Protein AF-A0A937X620-F1 (afdb_monomer)

Radius of gyration: 26.98 Å; Cα contacts (8 Å, |Δi|>4): 417; chains: 1; bounding box: 66×94×65 Å

Nearest PDB structures (foldseek):
  6o8m-assembly1_A  TM=7.805E-01  e=3.125E-01  Rhodobacter capsulatus
  3pqj-assembly2_C  TM=7.666E-01  e=2.474E-01  Xylella fastidiosa
  2kko-assembly1_A  TM=6.164E-01  e=1.412E-01  Mycobacterium tuberculosis variant bovis
  8qkf-assembly1_A  TM=6.674E-01  e=3.595E-01  Mycolicibacterium smegmatis
  1r23-assembly1_A  TM=5.999E-01  e=1.702E-01  Synechococcus elongatus PCC 7942 = FACHB-805

Mean predicted aligned error: 12.06 Å

Sequence (410 aa):
MLSLSLDDRYPVMALAPARQRQKTLECVGGWLRREAERHPLVVVWEDVHWADPTTVELLAMLVNSPAPHTLTVLTYRPEFHPPWPDESGSARLQLGRLGRTLVQSMLDGILGGKPLPTEVVEQIAAKTDGVPLFVEEVTKLLIESGTVRERDDRYELVGPLGALAVPATLQDSLMARLDRLPAARDLAQLGATVGREFGYELIRAVTDVDDEQLRSALDQLVCAEMLCQSGLPPRSTYMFKHALIQDVAYQSLLKSKRRQFHDRIARVLEDRFPGTVETRPELLAHHFTGAGIPDRAGPYWRVAGERAVQRSAHLEAIGHLTRGLEQTALLPRHRRPGARGVRAADSARRAAGHDTRLRRLRGRACLHASAGTVRANRRLWRRWHVHGILRPVPPPPAARRIRAGTRSGR

Solvent-accessible surface area (backbone atoms only — not comparable to full-atom values): 23764 Å² total; per-residue (Å²): 137,80,85,70,89,74,56,90,90,57,71,83,75,94,56,60,38,62,55,45,45,50,51,48,50,51,47,55,53,49,50,55,36,56,51,18,74,77,42,75,36,78,48,77,44,74,55,50,66,73,51,53,71,68,58,52,50,48,49,40,55,42,56,76,55,64,45,67,59,52,49,78,46,78,39,62,56,91,88,52,77,72,95,54,70,78,81,60,82,60,84,86,82,84,85,75,64,40,51,67,69,55,44,49,56,49,48,30,62,76,50,76,65,31,48,66,49,68,71,57,53,50,49,46,41,64,60,32,63,23,36,64,70,34,46,54,48,50,54,50,50,35,47,76,66,52,42,35,38,83,51,96,76,30,36,43,73,60,70,69,76,88,75,57,83,71,50,83,41,59,61,49,37,56,46,55,58,41,67,74,34,68,87,29,36,66,56,48,29,49,44,29,68,74,36,66,58,48,44,44,60,56,54,62,66,60,48,92,65,56,73,65,59,49,50,52,26,51,50,51,36,37,76,69,58,52,30,43,77,44,77,56,81,72,73,15,35,39,30,42,66,42,72,64,58,32,49,44,36,39,66,70,47,54,73,68,56,47,18,52,51,20,41,46,46,27,51,42,37,61,77,75,32,50,71,54,40,72,76,39,27,47,59,45,15,48,22,20,50,57,33,68,39,34,85,65,11,18,60,28,14,38,53,33,12,52,52,22,49,62,50,55,37,29,69,58,12,33,58,28,28,49,52,14,52,55,26,42,68,73,42,58,80,91,72,35,69,56,74,64,58,53,49,50,48,52,47,52,31,50,51,28,51,51,52,53,53,54,48,55,59,52,54,58,64,61,66,74,76,70,89,74,90,86,84,88,83,96,82,84,92,77,89,80,86,88,82,86,79,98,67,92,75,80,82,79,83,84,79,79,83,79,77,86,77,88,80,80,89,132

pLDDT: mean 80.0, std 20.61, range [22.81, 98.31]

Secondary structure (DSSP, 8-state):
-------TTSPPP---HHHHHHHHHHHHHHHHHHHHHHS-EEEEE--GGGS-HHHHHHHHHHHSSPPTTEEEEE---TT---SS-TTSSPPP----PPPHHHHHHHHHHHTTTPPPPHHHHHHHHHHHTT-HHHHHHHHHHHHHTTSEEEETTEEEE-S-GGG----SSHHHHHHHHHHT-HHHHHHHHHHHHH-SEEEHHHHHHH-SS-HHHHHHHHHHHHHTTSEEEES-TTS-EEEESSHHHHHHHHHHS-HHHHHHHHHHHHHHHHHH-HHHHHH-HHHHHHHHHHHT-HHHHHHHHHHHHHHHHHTT-HHHHHHHHHHHHHHHHHS-TTTSPPHHHHHHHHHHHHHHHHHHHHHHHHHHHHHTT----------------------PPPPPPPPP----------

Organism: NCBI:txid2961651

Foldseek 3Di:
DPPDDDDPVDDDDPDQLVVVLVVVLVVVLVVVLVVCVVDQEEAEAEACVPDAPSVLVSVQVCLQPPHPNYHYHYDYDPVDDRPHDPPSPDDDDDDDADDLVRLQVLLCVLVVNAHEDPVVSVCQCVLAVRDSLSSNLLSVVCDVVVQWDDDDRHIDGDDDPVPDPSDSDSLSSLVVLLVVLVLQLVLLLLVLLLHQKDAQVLSCLLDPDDPVSSVVSVVVCVVSLQWDWDDDPNGIMIGGNDPVSSVSSNVPDDLQVQLVSLVSSLVSCVPPVVVCCVVCLVSSLVSCVSNLNLLRNLVSLQVQLVVCVSNLVLVSNLVSLVSSLVSLVPDDPVSRDPPVVNVVSVVSNVVSVVVVVVVVVVVVVVSVPDDDDDDDDPDDPDDDDDDDDDDDDDDDDDDDDDDPDDDDDD

Structure (mmCIF, N/CA/C/O backbone):
data_AF-A0A937X620-F1
#
_entry.id   AF-A0A937X620-F1
#
loop_
_atom_site.group_PDB
_atom_site.id
_atom_site.type_symbol
_atom_site.label_atom_id
_atom_site.label_alt_id
_atom_site.label_comp_id
_atom_site.label_asym_id
_atom_site.label_entity_id
_atom_site.label_seq_id
_atom_site.pdbx_PDB_ins_code
_atom_site.Cartn_x
_atom_site.Cartn_y
_atom_site.Cartn_z
_atom_site.occupancy
_atom_site.B_iso_or_equiv
_atom_site.auth_seq_id
_atom_site.auth_comp_id
_atom_site.auth_asym_id
_atom_site.auth_atom_id
_atom_site.pdbx_PDB_model_num
ATOM 1 N N . MET A 1 1 ? 8.717 8.840 -18.569 1.00 56.88 1 MET A N 1
ATOM 2 C CA . MET A 1 1 ? 8.938 9.460 -17.247 1.00 56.88 1 MET A CA 1
ATOM 3 C C . MET A 1 1 ? 7.680 10.108 -16.697 1.00 56.88 1 MET A C 1
ATOM 5 O O . MET A 1 1 ? 7.456 9.944 -15.518 1.00 56.88 1 MET A O 1
ATOM 9 N N . LEU A 1 2 ? 6.829 10.739 -17.517 1.00 54.00 2 LEU A N 1
ATOM 10 C CA . LEU A 1 2 ? 5.483 11.150 -17.076 1.00 54.00 2 LEU A CA 1
ATOM 11 C C . LEU A 1 2 ? 4.339 10.483 -17.867 1.00 54.00 2 LEU A C 1
ATOM 13 O O . LEU A 1 2 ? 3.182 10.694 -17.548 1.00 54.00 2 LEU A O 1
ATOM 17 N N . SER A 1 3 ? 4.667 9.669 -18.886 1.00 57.72 3 SER A N 1
ATOM 18 C CA . SER A 1 3 ? 3.709 8.947 -19.749 1.00 57.72 3 SER A CA 1
ATOM 19 C C . SER A 1 3 ? 2.555 9.822 -20.261 1.00 57.72 3 SER A C 1
ATOM 21 O O . SER A 1 3 ? 1.435 9.352 -20.413 1.00 57.72 3 SER A O 1
ATOM 23 N N . LEU A 1 4 ? 2.842 11.103 -20.510 1.00 60.47 4 LEU A N 1
ATOM 24 C CA . LEU A 1 4 ? 1.885 12.054 -21.055 1.00 60.47 4 LEU A CA 1
ATOM 25 C C . LEU A 1 4 ? 1.823 11.870 -22.569 1.00 60.47 4 LEU A C 1
ATOM 27 O O . LEU A 1 4 ? 2.867 11.876 -23.227 1.00 60.47 4 LEU A O 1
ATOM 31 N N . SER A 1 5 ? 0.616 11.728 -23.109 1.00 61.75 5 SER A N 1
ATOM 32 C CA . SER A 1 5 ? 0.393 11.809 -24.550 1.00 61.75 5 SER A CA 1
ATOM 33 C C . SER A 1 5 ? 0.717 13.226 -25.006 1.00 61.75 5 SER A C 1
ATOM 35 O O . SER A 1 5 ? 0.089 14.187 -24.562 1.00 61.75 5 SER A O 1
ATOM 37 N N . LEU A 1 6 ? 1.739 13.356 -25.846 1.00 67.44 6 LEU A N 1
ATOM 38 C CA . LEU A 1 6 ? 2.111 14.622 -26.459 1.00 67.44 6 LEU A CA 1
ATOM 39 C C . LEU A 1 6 ? 1.438 14.702 -27.826 1.00 67.44 6 LEU A C 1
ATOM 41 O O . LEU A 1 6 ? 1.524 13.769 -28.616 1.00 67.44 6 LEU A O 1
ATOM 45 N N . ASP A 1 7 ? 0.749 15.811 -28.054 1.00 72.06 7 ASP A N 1
ATOM 46 C CA . ASP A 1 7 ? 0.127 16.164 -29.328 1.00 72.06 7 ASP A CA 1
ATOM 47 C C . ASP A 1 7 ? 1.200 16.675 -30.313 1.00 72.06 7 ASP A C 1
ATOM 49 O O . ASP A 1 7 ? 2.277 17.097 -29.875 1.00 72.06 7 ASP A O 1
ATOM 53 N N . ASP A 1 8 ? 0.908 16.728 -31.615 1.00 73.12 8 ASP A N 1
ATOM 54 C CA . ASP A 1 8 ? 1.894 17.053 -32.676 1.00 73.12 8 ASP A CA 1
ATOM 55 C C . ASP A 1 8 ? 2.582 18.426 -32.513 1.00 73.12 8 ASP A C 1
ATOM 57 O O . ASP A 1 8 ? 3.638 18.698 -33.085 1.00 73.12 8 ASP A O 1
ATOM 61 N N . ARG A 1 9 ? 2.012 19.295 -31.672 1.00 74.25 9 ARG A N 1
ATOM 62 C CA . ARG A 1 9 ? 2.570 20.599 -31.277 1.00 74.25 9 ARG A CA 1
ATOM 63 C C . ARG A 1 9 ? 3.865 20.504 -30.465 1.00 74.25 9 ARG A C 1
ATOM 65 O O . ARG A 1 9 ? 4.578 21.502 -30.359 1.00 74.25 9 ARG A O 1
ATOM 72 N N . TYR A 1 10 ? 4.170 19.349 -29.879 1.00 72.81 10 TYR A N 1
ATOM 73 C CA . TYR A 1 10 ? 5.362 19.131 -29.061 1.00 72.81 10 TYR A CA 1
ATOM 74 C C . TYR A 1 10 ? 6.280 18.102 -29.734 1.00 72.81 10 TYR A C 1
ATOM 76 O O . TYR A 1 10 ? 6.224 16.918 -29.392 1.00 72.81 10 TYR A O 1
ATOM 84 N N . PRO A 1 11 ? 7.139 18.524 -30.684 1.00 68.00 11 PRO A N 1
ATOM 85 C CA . PRO A 1 11 ? 8.009 17.603 -31.400 1.00 68.00 11 PRO A CA 1
ATOM 86 C C . PRO A 1 11 ? 8.933 16.864 -30.431 1.00 68.00 11 PRO A C 1
ATOM 88 O O . PRO A 1 11 ? 9.485 17.444 -29.489 1.00 68.00 11 PRO A O 1
ATOM 91 N N . VAL A 1 12 ? 9.119 15.566 -30.678 1.00 66.88 12 VAL A N 1
ATOM 92 C CA . VAL A 1 12 ? 10.010 14.731 -29.872 1.00 66.88 12 VAL A CA 1
ATOM 93 C C . VAL A 1 12 ? 11.426 15.294 -29.965 1.00 66.88 12 VAL A C 1
ATOM 95 O O . VAL A 1 12 ? 12.041 15.329 -31.028 1.00 66.88 12 VAL A O 1
ATOM 98 N N . MET A 1 13 ? 11.962 15.740 -28.831 1.00 68.88 13 MET A N 1
ATOM 99 C CA . MET A 1 13 ? 13.336 16.222 -28.770 1.00 68.88 13 MET A CA 1
ATOM 100 C C . MET A 1 13 ? 14.313 15.058 -28.985 1.00 68.88 13 MET A C 1
ATOM 102 O O . MET A 1 13 ? 14.356 14.133 -28.173 1.00 68.88 13 MET A O 1
ATOM 106 N N . ALA A 1 14 ? 15.147 15.135 -30.026 1.00 76.56 14 ALA A N 1
ATOM 107 C CA . ALA A 1 14 ? 16.208 14.166 -30.316 1.00 76.56 14 ALA A CA 1
ATOM 108 C C . ALA A 1 14 ? 17.401 14.318 -29.348 1.00 76.56 14 ALA A C 1
ATOM 110 O O . ALA A 1 14 ? 18.492 14.749 -29.718 1.00 76.56 14 ALA A O 1
ATOM 111 N N . LEU A 1 15 ? 17.188 14.012 -28.067 1.00 80.56 15 LEU A N 1
ATOM 112 C CA . LEU A 1 15 ? 18.239 13.967 -27.052 1.00 80.56 15 LEU A CA 1
ATOM 113 C C . LEU A 1 15 ? 18.599 12.526 -26.706 1.00 80.56 15 LEU A C 1
ATOM 115 O O . LEU A 1 15 ? 17.737 11.653 -26.656 1.00 80.56 15 LEU A O 1
ATOM 119 N N . ALA A 1 16 ? 19.866 12.300 -26.352 1.00 84.25 16 ALA A N 1
ATOM 120 C CA . ALA A 1 16 ? 20.259 11.060 -25.692 1.00 84.25 16 ALA A CA 1
ATOM 121 C C . ALA A 1 16 ? 19.408 10.857 -24.417 1.00 84.25 16 ALA A C 1
ATOM 123 O O . ALA A 1 16 ? 19.223 11.827 -23.668 1.00 84.25 16 ALA A O 1
ATOM 124 N N . PRO A 1 17 ? 18.936 9.635 -24.103 1.00 78.81 17 PRO A N 1
ATOM 125 C CA . PRO A 1 17 ? 17.979 9.430 -23.015 1.00 78.81 17 PRO A CA 1
ATOM 126 C C . PRO A 1 17 ? 18.444 9.930 -21.647 1.00 78.81 17 PRO A C 1
ATOM 128 O O . PRO A 1 17 ? 17.671 10.538 -20.909 1.00 78.81 17 PRO A O 1
ATOM 131 N N . ALA A 1 18 ? 19.735 9.786 -21.343 1.00 79.00 18 ALA A N 1
ATOM 132 C CA . ALA A 1 18 ? 20.331 10.320 -20.122 1.00 79.00 18 ALA A CA 1
ATOM 133 C C . ALA A 1 18 ? 20.188 11.849 -20.022 1.00 79.00 18 ALA A C 1
ATOM 135 O O . ALA A 1 18 ? 19.931 12.381 -18.940 1.00 79.00 18 ALA A O 1
ATOM 136 N N . ARG A 1 19 ? 20.328 12.559 -21.150 1.00 82.38 19 ARG A N 1
ATOM 137 C CA . ARG A 1 19 ? 20.147 14.014 -21.228 1.00 82.38 19 ARG A CA 1
ATOM 138 C C . ARG A 1 19 ? 18.670 14.391 -21.190 1.00 82.38 19 ARG A C 1
ATOM 140 O O . ARG A 1 19 ? 18.337 15.389 -20.561 1.00 82.38 19 ARG A O 1
ATOM 147 N N . GLN A 1 20 ? 17.792 13.601 -21.807 1.00 83.88 20 GLN A N 1
ATOM 148 C CA . GLN A 1 20 ? 16.344 13.809 -21.737 1.00 83.88 20 GLN A CA 1
ATOM 149 C C . GLN A 1 20 ? 15.816 13.642 -20.306 1.00 83.88 20 GLN A C 1
ATOM 151 O O . GLN A 1 20 ? 15.090 14.510 -19.826 1.00 83.88 20 GLN A O 1
ATOM 156 N N . ARG A 1 21 ? 16.226 12.583 -19.596 1.00 83.75 21 ARG A N 1
ATOM 157 C CA . ARG A 1 21 ? 15.937 12.374 -18.168 1.00 83.75 21 ARG A CA 1
ATOM 158 C C . ARG A 1 21 ? 16.397 13.566 -17.340 1.00 83.75 21 ARG A C 1
ATOM 160 O O . ARG A 1 21 ? 15.596 14.140 -16.613 1.00 83.75 21 ARG A O 1
ATOM 167 N N . GLN A 1 22 ? 17.656 13.972 -17.507 1.00 85.69 22 GLN A N 1
ATOM 168 C CA . GLN A 1 22 ? 18.221 15.117 -16.794 1.00 85.69 22 GLN A CA 1
ATOM 169 C C . GLN A 1 22 ? 17.408 16.396 -17.042 1.00 85.69 22 GLN A C 1
ATOM 171 O O . GLN A 1 22 ? 16.974 17.036 -16.089 1.00 85.69 22 GLN A O 1
ATOM 176 N N . LYS A 1 23 ? 17.114 16.719 -18.309 1.00 86.56 23 LYS A N 1
ATOM 177 C CA . LYS A 1 23 ? 16.270 17.870 -18.658 1.00 86.56 23 LYS A CA 1
ATOM 178 C C . LYS A 1 23 ? 14.851 17.755 -18.108 1.00 86.56 23 LYS A C 1
ATOM 180 O O . LYS A 1 23 ? 14.260 18.773 -17.783 1.00 86.56 23 LYS A O 1
ATOM 185 N N . THR A 1 24 ? 14.297 16.547 -18.006 1.00 87.19 24 THR A N 1
ATOM 186 C CA . THR A 1 24 ? 12.964 16.329 -17.425 1.00 87.19 24 THR A CA 1
ATOM 187 C C . THR A 1 24 ? 12.972 16.676 -15.938 1.00 87.19 24 THR A C 1
ATOM 189 O O . THR A 1 24 ? 12.128 17.451 -15.501 1.00 87.19 24 THR A O 1
ATOM 192 N N . LEU A 1 25 ? 13.953 16.177 -15.178 1.00 87.75 25 LEU A N 1
ATOM 193 C CA . LEU A 1 25 ? 14.110 16.502 -13.755 1.00 87.75 25 LEU A CA 1
ATOM 194 C C . LEU A 1 25 ? 14.349 18.005 -13.541 1.00 87.75 25 LEU A C 1
ATOM 196 O O . LEU A 1 25 ? 13.701 18.625 -12.700 1.00 87.75 25 LEU A O 1
ATOM 200 N N . GLU A 1 26 ? 15.219 18.611 -14.353 1.00 88.69 26 GLU A N 1
ATOM 201 C CA . GLU A 1 26 ? 15.465 20.059 -14.351 1.00 88.69 26 GLU A CA 1
ATOM 202 C C . GLU A 1 26 ? 14.206 20.861 -14.698 1.00 88.69 26 GLU A C 1
ATOM 204 O O . GLU A 1 26 ? 13.948 21.888 -14.076 1.00 88.69 26 GLU A O 1
ATOM 209 N N . CYS A 1 27 ? 13.404 20.394 -15.657 1.00 90.12 27 CYS A N 1
ATOM 210 C CA . CYS A 1 27 ? 12.165 21.049 -16.062 1.00 90.12 27 CYS A CA 1
ATOM 211 C C . CYS A 1 27 ? 11.108 20.988 -14.959 1.00 90.12 27 CYS A C 1
ATOM 213 O O . CYS A 1 27 ? 10.498 22.011 -14.663 1.00 90.12 27 CYS A O 1
ATOM 215 N N . VAL A 1 28 ? 10.909 19.825 -14.328 1.00 88.44 28 VAL A N 1
ATOM 216 C CA . VAL A 1 28 ? 9.965 19.674 -13.208 1.00 88.44 28 VAL A CA 1
ATOM 217 C C . VAL A 1 28 ? 10.403 20.538 -12.024 1.00 88.44 28 VAL A C 1
ATOM 219 O O . VAL A 1 28 ? 9.595 21.289 -11.480 1.00 88.44 28 VAL A O 1
ATOM 222 N N . GLY A 1 29 ? 11.691 20.512 -11.668 1.00 87.31 29 GLY A N 1
ATOM 223 C CA . GLY A 1 29 ? 12.214 21.363 -10.598 1.00 87.31 29 GLY A CA 1
ATOM 224 C C . GLY A 1 29 ? 12.153 22.857 -10.930 1.00 87.31 29 GLY A C 1
ATOM 225 O O . GLY A 1 29 ? 11.815 23.672 -10.076 1.00 87.31 29 GLY A O 1
ATOM 226 N N . GLY A 1 30 ? 12.436 23.231 -12.177 1.00 88.50 30 GLY A N 1
ATOM 227 C CA . GLY A 1 30 ? 12.324 24.606 -12.661 1.00 88.50 30 GLY A CA 1
ATOM 228 C C . GLY A 1 30 ? 10.882 25.109 -12.696 1.00 88.50 30 GLY A C 1
ATOM 229 O O . GLY A 1 30 ? 10.640 26.270 -12.379 1.00 88.50 30 GLY A O 1
ATOM 230 N N . TRP A 1 31 ? 9.922 24.247 -13.033 1.00 89.00 31 TRP A N 1
ATOM 231 C CA . TRP A 1 31 ? 8.498 24.569 -12.964 1.00 89.00 31 TRP A CA 1
ATOM 232 C C . TRP A 1 31 ? 8.070 24.887 -11.529 1.00 89.00 31 TRP A C 1
ATOM 234 O O . TRP A 1 31 ? 7.542 25.971 -11.299 1.00 89.00 31 TRP A O 1
ATOM 244 N N . LEU A 1 32 ? 8.400 24.026 -10.558 1.00 86.56 32 LEU A N 1
ATOM 245 C CA . LEU A 1 32 ? 8.113 24.284 -9.139 1.00 86.56 32 LEU A CA 1
ATOM 246 C C . LEU A 1 32 ? 8.738 25.598 -8.646 1.00 86.56 32 LEU A C 1
ATOM 248 O O . LEU A 1 32 ? 8.084 26.358 -7.938 1.00 86.56 32 LEU A O 1
ATOM 252 N N . ARG A 1 33 ? 9.978 25.902 -9.057 1.00 87.44 33 ARG A N 1
ATOM 253 C CA . ARG A 1 33 ? 10.643 27.174 -8.720 1.00 87.44 33 ARG A CA 1
ATOM 254 C C . ARG A 1 33 ? 9.909 28.388 -9.284 1.00 87.44 33 ARG A C 1
ATOM 256 O O . ARG A 1 33 ? 9.695 29.346 -8.555 1.00 87.44 33 ARG A O 1
ATOM 263 N N . ARG A 1 34 ? 9.492 28.343 -10.552 1.00 89.25 34 ARG A N 1
ATOM 264 C CA . ARG A 1 34 ? 8.739 29.445 -11.175 1.00 89.25 34 ARG A CA 1
ATOM 265 C C . ARG A 1 34 ? 7.374 29.655 -10.535 1.00 89.25 34 ARG A C 1
ATOM 267 O O . ARG A 1 34 ? 6.930 30.791 -10.416 1.00 89.25 34 ARG A O 1
ATOM 274 N N . GLU A 1 35 ? 6.704 28.583 -10.124 1.00 89.75 35 GLU A N 1
ATOM 275 C CA . GLU A 1 35 ? 5.453 28.714 -9.374 1.00 89.75 35 GLU A CA 1
ATOM 276 C C . GLU A 1 35 ? 5.698 29.333 -7.986 1.00 89.75 35 GLU A C 1
ATOM 278 O O . GLU A 1 35 ? 4.930 30.190 -7.553 1.00 89.75 35 GLU A O 1
ATOM 283 N N . ALA A 1 36 ? 6.813 28.996 -7.327 1.00 89.00 36 ALA A N 1
ATOM 284 C CA . ALA A 1 36 ? 7.202 29.592 -6.046 1.00 89.00 36 ALA A CA 1
ATOM 285 C C . ALA A 1 36 ? 7.543 31.093 -6.128 1.00 89.00 36 ALA A C 1
ATOM 287 O O . ALA A 1 36 ? 7.345 31.830 -5.163 1.00 89.00 36 ALA A O 1
ATOM 288 N N . GLU A 1 37 ? 8.036 31.563 -7.279 1.00 88.06 37 GLU A N 1
ATOM 289 C CA . GLU A 1 37 ? 8.276 32.992 -7.540 1.00 88.06 37 GLU A CA 1
ATOM 290 C C . GLU A 1 37 ? 6.972 33.795 -7.656 1.00 88.06 37 GLU A C 1
ATOM 292 O O . GLU A 1 37 ? 6.954 34.991 -7.368 1.00 88.06 37 GLU A O 1
ATOM 297 N N . ARG A 1 38 ? 5.874 33.154 -8.075 1.00 89.00 38 ARG A N 1
ATOM 298 C CA . ARG A 1 38 ? 4.566 33.806 -8.251 1.00 89.00 38 ARG A CA 1
ATOM 299 C C . ARG A 1 38 ? 3.777 33.874 -6.953 1.00 89.00 38 ARG A C 1
ATOM 301 O O . ARG A 1 38 ? 3.116 34.877 -6.688 1.00 89.00 38 ARG A O 1
ATOM 308 N N . HIS A 1 39 ? 3.827 32.813 -6.158 1.00 87.75 39 HIS A N 1
ATOM 309 C CA . HIS A 1 39 ? 3.165 32.737 -4.862 1.00 87.75 39 HIS A CA 1
ATOM 310 C C . HIS A 1 39 ? 3.894 31.762 -3.929 1.00 87.75 39 HIS A C 1
ATOM 312 O O . HIS A 1 39 ? 4.437 30.762 -4.404 1.00 87.75 39 HIS A O 1
ATOM 318 N N . PRO A 1 40 ? 3.861 31.989 -2.601 1.00 91.62 40 PRO A N 1
ATOM 319 C CA . PRO A 1 40 ? 4.407 31.038 -1.641 1.00 91.62 40 PRO A CA 1
ATOM 320 C C . PRO A 1 40 ? 3.801 29.642 -1.819 1.00 91.62 40 PRO A C 1
ATOM 322 O O . PRO A 1 40 ? 2.581 29.503 -1.924 1.00 91.62 40 PRO A O 1
ATOM 325 N N . LEU A 1 41 ? 4.646 28.611 -1.830 1.00 92.38 41 LEU A N 1
ATOM 326 C CA . LEU A 1 41 ? 4.232 27.224 -2.041 1.00 92.38 41 LEU A CA 1
ATOM 327 C C . LEU A 1 41 ? 4.458 26.368 -0.799 1.00 92.38 41 LEU A C 1
ATOM 329 O O . LEU A 1 41 ? 5.518 26.416 -0.179 1.00 92.38 41 LEU A O 1
ATOM 333 N N . VAL A 1 42 ? 3.483 25.512 -0.492 1.00 92.31 42 VAL A N 1
ATOM 334 C CA . VAL A 1 42 ? 3.674 24.364 0.399 1.00 92.31 42 VAL A CA 1
ATOM 335 C C . VAL A 1 42 ? 3.615 23.107 -0.455 1.00 92.31 42 VAL A C 1
ATOM 337 O O . VAL A 1 42 ? 2.585 22.819 -1.063 1.00 92.31 42 VAL A O 1
ATOM 340 N N . VAL A 1 43 ? 4.721 22.373 -0.517 1.00 89.88 43 VAL A N 1
ATOM 341 C CA . VAL A 1 43 ? 4.824 21.136 -1.297 1.00 89.88 43 VAL A CA 1
ATOM 342 C C . VAL A 1 43 ? 4.953 19.971 -0.328 1.00 89.88 43 VAL A C 1
ATOM 344 O O . VAL A 1 43 ? 5.933 19.885 0.410 1.00 89.88 43 VAL A O 1
ATOM 347 N N . VAL A 1 44 ? 3.957 19.088 -0.321 1.00 92.75 44 VAL A N 1
ATOM 348 C CA . VAL A 1 44 ? 3.907 17.928 0.574 1.00 92.75 44 VAL A CA 1
ATOM 349 C C . VAL A 1 44 ? 4.176 16.662 -0.229 1.00 92.75 44 VAL A C 1
ATOM 351 O O . VAL A 1 44 ? 3.483 16.389 -1.208 1.00 92.75 44 VAL A O 1
ATOM 354 N N . TRP A 1 45 ? 5.178 15.899 0.194 1.00 91.56 45 TRP A N 1
ATOM 355 C CA . TRP A 1 45 ? 5.494 14.586 -0.354 1.00 91.56 45 TRP A CA 1
ATOM 356 C C . TRP A 1 45 ? 5.285 13.541 0.730 1.00 91.56 45 TRP A C 1
ATOM 358 O O . TRP A 1 45 ? 6.047 13.469 1.697 1.00 91.56 45 TRP A O 1
ATOM 368 N N . GLU A 1 46 ? 4.236 12.750 0.554 1.00 89.12 46 GLU A N 1
ATOM 369 C CA . GLU A 1 46 ? 3.847 11.717 1.504 1.00 89.12 46 GLU A CA 1
ATOM 370 C C . GLU A 1 46 ? 4.544 10.386 1.209 1.00 89.12 46 GLU A C 1
ATOM 372 O O . GLU A 1 46 ? 4.779 10.040 0.050 1.00 89.12 46 GLU A O 1
ATOM 377 N N . ASP A 1 47 ? 4.847 9.625 2.261 1.00 86.75 47 ASP A N 1
ATOM 378 C CA . ASP A 1 47 ? 5.345 8.251 2.183 1.00 86.75 47 ASP A CA 1
ATOM 379 C C . ASP A 1 47 ? 6.579 8.081 1.261 1.00 86.75 47 ASP A C 1
ATOM 381 O O . ASP A 1 47 ? 6.721 7.079 0.561 1.00 86.75 47 ASP A O 1
ATOM 385 N N . VAL A 1 48 ? 7.545 9.010 1.308 1.00 91.25 48 VAL A N 1
ATOM 386 C CA . VAL A 1 48 ? 8.722 9.058 0.402 1.00 91.25 48 VAL A CA 1
ATOM 387 C C . VAL A 1 48 ? 9.553 7.767 0.407 1.00 91.25 48 VAL A C 1
ATOM 389 O O . VAL A 1 48 ? 10.206 7.433 -0.577 1.00 91.25 48 VAL A O 1
ATOM 392 N N . HIS A 1 49 ? 9.492 6.991 1.486 1.00 86.88 49 HIS A N 1
ATOM 393 C CA . HIS A 1 49 ? 10.104 5.665 1.586 1.00 86.88 49 HIS A CA 1
ATOM 394 C C . HIS A 1 49 ? 9.612 4.647 0.535 1.00 86.88 49 HIS A C 1
ATOM 396 O O . HIS A 1 49 ? 10.269 3.626 0.329 1.00 86.88 49 HIS A O 1
ATOM 402 N N . TRP A 1 50 ? 8.482 4.906 -0.125 1.00 84.06 50 TRP A N 1
ATOM 403 C CA . TRP A 1 50 ? 7.952 4.108 -1.235 1.00 84.06 50 TRP A CA 1
ATOM 404 C C . TRP A 1 50 ? 8.226 4.705 -2.615 1.00 84.06 50 TRP A C 1
ATOM 406 O O . TRP A 1 50 ? 7.898 4.078 -3.623 1.00 84.06 50 TRP A O 1
ATOM 416 N N . ALA A 1 51 ? 8.813 5.900 -2.679 1.00 85.62 51 ALA A N 1
ATOM 417 C CA . ALA A 1 51 ? 9.114 6.555 -3.939 1.00 85.62 51 ALA A CA 1
ATOM 418 C C . ALA A 1 51 ? 10.131 5.740 -4.750 1.00 85.62 51 ALA A C 1
ATOM 420 O O . ALA A 1 51 ? 11.080 5.158 -4.212 1.00 85.62 51 ALA A O 1
ATOM 421 N N . ASP A 1 52 ? 9.954 5.724 -6.070 1.00 83.25 52 ASP A N 1
ATOM 422 C CA . ASP A 1 52 ? 10.943 5.144 -6.964 1.00 83.25 52 ASP A CA 1
ATOM 423 C C . ASP A 1 52 ? 12.267 5.940 -6.905 1.00 83.25 52 ASP A C 1
ATOM 425 O O . ASP A 1 52 ? 12.284 7.127 -6.552 1.00 83.25 52 ASP A O 1
ATOM 429 N N . PRO A 1 53 ? 13.402 5.315 -7.260 1.00 84.50 53 PRO A N 1
ATOM 430 C CA . PRO A 1 53 ? 14.707 5.963 -7.205 1.00 84.50 53 PRO A CA 1
ATOM 431 C C . PRO A 1 53 ? 14.809 7.282 -7.983 1.00 84.50 53 PRO A C 1
ATOM 433 O O . PRO A 1 53 ? 15.512 8.193 -7.541 1.00 84.50 53 PRO A O 1
ATOM 436 N N . THR A 1 54 ? 14.128 7.412 -9.124 1.00 85.12 54 THR A N 1
ATOM 437 C CA . THR A 1 54 ? 14.106 8.662 -9.891 1.00 85.12 54 THR A CA 1
ATOM 438 C C . THR A 1 54 ? 13.365 9.768 -9.139 1.00 85.12 54 THR A C 1
ATOM 440 O O . THR A 1 54 ? 13.857 10.898 -9.096 1.00 85.12 54 THR A O 1
ATOM 443 N N . THR A 1 55 ? 12.223 9.474 -8.519 1.00 88.62 55 THR A N 1
ATOM 444 C CA . THR A 1 55 ? 11.499 10.444 -7.681 1.00 88.62 55 THR A CA 1
ATOM 445 C C . THR A 1 55 ? 12.346 10.891 -6.488 1.00 88.62 55 THR A C 1
ATOM 447 O O . THR A 1 55 ? 12.418 12.085 -6.192 1.00 88.62 55 THR A O 1
ATOM 450 N N . VAL A 1 56 ? 13.074 9.971 -5.847 1.00 90.25 56 VAL A N 1
ATOM 451 C CA . VAL A 1 56 ? 14.017 10.314 -4.765 1.00 90.25 56 VAL A CA 1
ATOM 452 C C . VAL A 1 56 ? 15.148 11.232 -5.260 1.00 90.25 56 VAL A C 1
ATOM 454 O O . VAL A 1 56 ? 15.556 12.145 -4.541 1.00 90.25 56 VAL A O 1
ATOM 457 N N . GLU A 1 57 ? 15.644 11.047 -6.487 1.00 88.50 57 GLU A N 1
ATOM 458 C CA . GLU A 1 57 ? 16.641 11.947 -7.091 1.00 88.50 57 GLU A CA 1
ATOM 459 C C . GLU A 1 57 ? 16.082 13.356 -7.332 1.00 88.50 57 GLU A C 1
ATOM 461 O O . GLU A 1 57 ? 16.755 14.339 -7.013 1.00 88.50 57 GLU A O 1
ATOM 466 N N . LEU A 1 58 ? 14.845 13.472 -7.829 1.00 88.88 58 LEU A N 1
ATOM 467 C CA . LEU A 1 58 ? 14.166 14.764 -7.973 1.00 88.88 58 LEU A CA 1
ATOM 468 C C . LEU A 1 58 ? 14.057 15.486 -6.624 1.00 88.88 58 LEU A C 1
ATOM 470 O O . LEU A 1 58 ? 14.385 16.668 -6.525 1.00 88.88 58 LEU A O 1
ATOM 474 N N . LEU A 1 59 ? 13.631 14.771 -5.580 1.00 90.81 59 LEU A N 1
ATOM 475 C CA . LEU A 1 59 ? 13.528 15.310 -4.224 1.00 90.81 59 LEU A CA 1
ATOM 476 C C . LEU A 1 59 ? 14.879 15.796 -3.702 1.00 90.81 59 LEU A C 1
ATOM 478 O O . LEU A 1 59 ? 14.962 16.902 -3.174 1.00 90.81 59 LEU A O 1
ATOM 482 N N . ALA A 1 60 ? 15.950 15.032 -3.923 1.00 89.44 60 ALA A N 1
ATOM 483 C CA . ALA A 1 60 ? 17.299 15.449 -3.551 1.00 89.44 60 ALA A CA 1
ATOM 484 C C . ALA A 1 60 ? 17.710 16.759 -4.244 1.00 89.44 60 ALA A C 1
ATOM 486 O O . ALA A 1 60 ? 18.303 17.632 -3.610 1.00 89.44 60 ALA A O 1
ATOM 487 N N . MET A 1 61 ? 17.366 16.934 -5.526 1.00 87.19 61 MET A N 1
ATOM 488 C CA . MET A 1 61 ? 17.621 18.182 -6.257 1.00 87.19 61 MET A CA 1
ATOM 489 C C . MET A 1 61 ? 16.831 19.371 -5.693 1.00 87.19 61 MET A C 1
ATOM 491 O O . MET A 1 61 ? 17.342 20.491 -5.680 1.00 87.19 61 MET A O 1
ATOM 495 N N . LEU A 1 62 ? 15.591 19.147 -5.250 1.00 87.25 62 LEU A N 1
ATOM 496 C CA . LEU A 1 62 ? 14.736 20.189 -4.674 1.00 87.25 62 LEU A CA 1
ATOM 497 C C . LEU A 1 62 ? 15.181 20.583 -3.262 1.00 87.25 62 LEU A C 1
ATOM 499 O O . LEU A 1 62 ? 15.240 21.771 -2.961 1.00 87.25 62 LEU A O 1
ATOM 503 N N . VAL A 1 63 ? 15.544 19.611 -2.422 1.00 87.75 63 VAL A N 1
ATOM 504 C CA . VAL A 1 63 ? 15.996 19.852 -1.041 1.00 87.75 63 VAL A CA 1
ATOM 505 C C . VAL A 1 63 ? 17.361 20.539 -1.005 1.00 87.75 63 VAL A C 1
ATOM 507 O O . VAL A 1 63 ? 17.557 21.461 -0.222 1.00 87.75 63 VAL A O 1
ATOM 510 N N . ASN A 1 64 ? 18.296 20.144 -1.875 1.00 85.69 64 ASN A N 1
ATOM 511 C CA . ASN A 1 64 ? 19.637 20.745 -1.919 1.00 85.69 64 ASN A CA 1
ATOM 512 C C . ASN A 1 64 ? 19.668 22.120 -2.607 1.00 85.69 64 ASN A C 1
ATOM 514 O O . ASN A 1 64 ? 20.682 22.814 -2.581 1.00 85.69 64 ASN A O 1
ATOM 518 N N . SER A 1 65 ? 18.592 22.512 -3.287 1.00 84.44 65 SER A N 1
ATOM 519 C CA . SER A 1 65 ? 18.475 23.811 -3.954 1.00 84.44 65 SER A CA 1
ATOM 520 C C . SER A 1 65 ? 17.026 24.296 -3.869 1.00 84.44 65 SER A C 1
ATOM 522 O O . SER A 1 65 ? 16.321 24.299 -4.896 1.00 84.44 65 SER A O 1
ATOM 524 N N . PRO A 1 66 ? 16.576 24.651 -2.647 1.00 81.81 66 PRO A N 1
ATOM 525 C CA . PRO A 1 66 ? 15.193 25.008 -2.380 1.00 81.81 66 PRO A CA 1
ATOM 526 C C . PRO A 1 66 ? 14.822 26.287 -3.124 1.00 81.81 66 PRO A C 1
ATOM 528 O O . PRO A 1 66 ? 15.623 27.214 -3.256 1.00 81.81 66 PRO A O 1
ATOM 531 N N . ALA A 1 67 ? 13.592 26.331 -3.629 1.00 83.00 67 ALA A N 1
ATOM 532 C CA . ALA A 1 67 ? 13.052 27.544 -4.219 1.00 83.00 67 ALA A CA 1
ATOM 533 C C . ALA A 1 67 ? 12.796 28.596 -3.121 1.00 83.00 67 ALA A C 1
ATOM 535 O O . ALA A 1 67 ? 12.414 28.225 -2.003 1.00 83.00 67 ALA A O 1
ATOM 536 N N . PRO A 1 68 ? 12.950 29.900 -3.414 1.00 81.56 68 PRO A N 1
ATOM 537 C CA . PRO A 1 68 ? 12.505 30.939 -2.493 1.00 81.56 68 PRO A CA 1
ATOM 538 C C . PRO A 1 68 ? 11.003 30.781 -2.208 1.00 81.56 68 PRO A C 1
ATOM 540 O O . PRO A 1 68 ? 10.254 30.268 -3.034 1.00 81.56 68 PRO A O 1
ATOM 543 N N . HIS A 1 69 ? 10.564 31.186 -1.015 1.00 86.69 69 HIS A N 1
ATOM 544 C CA . HIS A 1 69 ? 9.150 31.147 -0.602 1.00 86.69 69 HIS A CA 1
ATOM 545 C C . HIS A 1 69 ? 8.475 29.764 -0.675 1.00 86.69 69 HIS A C 1
ATOM 547 O O . HIS A 1 69 ? 7.253 29.677 -0.778 1.00 86.69 69 HIS A O 1
ATOM 553 N N . THR A 1 70 ? 9.249 28.680 -0.583 1.00 88.00 70 THR A N 1
ATOM 554 C CA . THR A 1 70 ? 8.714 27.312 -0.563 1.00 88.00 70 THR A CA 1
ATOM 555 C C . THR A 1 70 ? 8.944 26.637 0.783 1.00 88.00 70 THR A C 1
ATOM 557 O O . THR A 1 70 ? 10.061 26.620 1.297 1.00 88.00 70 THR A O 1
ATOM 560 N N . LEU A 1 71 ? 7.895 26.020 1.325 1.00 89.94 71 LEU A N 1
ATOM 561 C CA . LEU A 1 71 ? 7.972 25.061 2.423 1.00 89.94 71 LEU A CA 1
ATOM 562 C C . LEU A 1 71 ? 7.770 23.654 1.857 1.00 89.94 71 LEU A C 1
ATOM 564 O O . LEU A 1 71 ? 6.684 23.317 1.391 1.00 89.94 71 LEU A O 1
ATOM 568 N N . THR A 1 72 ? 8.813 22.829 1.905 1.00 89.75 72 THR A N 1
ATOM 569 C CA . THR A 1 72 ? 8.708 21.414 1.524 1.00 89.75 72 THR A CA 1
ATOM 570 C C . THR A 1 72 ? 8.526 20.565 2.775 1.00 89.75 72 THR A C 1
ATOM 572 O O . THR A 1 72 ? 9.350 20.631 3.687 1.00 89.75 72 THR A O 1
ATOM 575 N N . VAL A 1 73 ? 7.461 19.767 2.815 1.00 93.25 73 VAL A N 1
ATOM 576 C CA . VAL A 1 73 ? 7.186 18.796 3.880 1.00 93.25 73 VAL A CA 1
ATOM 577 C C . VAL A 1 73 ? 7.342 17.401 3.295 1.00 93.25 73 VAL A C 1
ATOM 579 O O . VAL A 1 73 ? 6.729 17.080 2.280 1.00 93.25 73 VAL A O 1
ATOM 582 N N . LEU A 1 74 ? 8.184 16.585 3.920 1.00 92.75 74 LEU A N 1
ATOM 583 C CA . LEU A 1 74 ? 8.446 15.210 3.508 1.00 92.75 74 LEU A CA 1
ATOM 584 C C . LEU A 1 74 ? 8.038 14.285 4.652 1.00 92.75 74 LEU A C 1
ATOM 586 O O . LEU A 1 74 ? 8.508 14.479 5.776 1.00 92.75 74 LEU A O 1
ATOM 590 N N . THR A 1 75 ? 7.223 13.270 4.376 1.00 93.25 75 THR A N 1
ATOM 591 C CA . THR A 1 75 ? 6.925 12.205 5.343 1.00 93.25 75 THR A CA 1
ATOM 592 C C . THR A 1 75 ? 7.591 10.906 4.897 1.00 93.25 75 THR A C 1
ATOM 594 O O . THR A 1 75 ? 7.597 10.539 3.721 1.00 93.25 75 THR A O 1
ATOM 597 N N . TYR A 1 76 ? 8.255 10.222 5.827 1.00 92.06 76 TYR A N 1
ATOM 598 C CA . TYR A 1 76 ? 8.927 8.950 5.571 1.00 92.06 76 TYR A CA 1
ATOM 599 C C . TYR A 1 76 ? 9.131 8.182 6.873 1.00 92.06 76 TYR A C 1
ATOM 601 O O . TYR A 1 76 ? 9.165 8.762 7.960 1.00 92.06 76 TYR A O 1
ATOM 609 N N . ARG A 1 77 ? 9.272 6.858 6.762 1.00 89.50 77 ARG A N 1
ATOM 610 C CA . ARG A 1 77 ? 9.541 6.006 7.923 1.00 89.50 77 ARG A CA 1
ATOM 611 C C . ARG A 1 77 ? 11.005 6.111 8.373 1.00 89.50 77 ARG A C 1
ATOM 613 O O . ARG A 1 77 ? 11.864 6.378 7.532 1.00 89.50 77 ARG A O 1
ATOM 620 N N . PRO A 1 78 ? 11.321 5.866 9.658 1.00 87.12 78 PRO A N 1
ATOM 621 C CA . PRO A 1 78 ? 12.681 5.993 10.192 1.00 87.12 78 PRO A CA 1
ATOM 622 C C . PRO A 1 78 ? 13.751 5.162 9.471 1.00 87.12 78 PRO A C 1
ATOM 624 O O . PRO A 1 78 ? 14.920 5.535 9.503 1.00 87.12 78 PRO A O 1
ATOM 627 N N . GLU A 1 79 ? 13.372 4.063 8.817 1.00 88.19 79 GLU A N 1
ATOM 628 C CA . GLU A 1 79 ? 14.287 3.169 8.097 1.00 88.19 79 GLU A CA 1
ATOM 629 C C . GLU A 1 79 ? 14.719 3.737 6.736 1.00 88.19 79 GLU A C 1
ATOM 631 O O . GLU A 1 79 ? 15.694 3.271 6.137 1.00 88.19 79 GLU A O 1
ATOM 636 N N . PHE A 1 80 ? 14.004 4.743 6.223 1.00 88.94 80 PHE A N 1
ATOM 637 C CA . PHE A 1 80 ? 14.393 5.434 5.005 1.00 88.94 80 PHE A CA 1
ATOM 638 C C . PHE A 1 80 ? 15.545 6.395 5.289 1.00 88.94 80 PHE A C 1
ATOM 640 O O . PHE A 1 80 ? 15.441 7.304 6.112 1.00 88.94 80 PHE A O 1
ATOM 647 N N . HIS A 1 81 ? 16.638 6.198 4.559 1.00 87.25 81 HIS A N 1
ATOM 648 C CA . HIS A 1 81 ? 17.832 7.024 4.653 1.00 87.25 81 HIS A CA 1
ATOM 649 C C . HIS A 1 81 ? 17.841 8.006 3.475 1.00 87.25 81 HIS A C 1
ATOM 651 O O . HIS A 1 81 ? 18.203 7.603 2.362 1.00 87.25 81 HIS A O 1
ATOM 657 N N . PRO A 1 82 ? 17.412 9.267 3.675 1.00 86.81 82 PRO A N 1
ATOM 658 C CA . PRO A 1 82 ? 17.402 10.246 2.601 1.00 86.81 82 PRO A CA 1
ATOM 659 C C . PRO A 1 82 ? 18.821 10.468 2.050 1.00 86.81 82 PRO A C 1
ATOM 661 O O . PRO A 1 82 ? 19.780 10.532 2.819 1.00 86.81 82 PRO A O 1
ATOM 664 N N . PRO A 1 83 ? 18.993 10.594 0.722 1.00 86.12 83 PRO A N 1
ATOM 665 C CA . PRO A 1 83 ? 20.305 10.813 0.111 1.00 86.12 83 PRO A CA 1
ATOM 666 C C . PRO A 1 83 ? 20.793 12.271 0.174 1.00 86.12 83 PRO A C 1
ATOM 668 O O . PRO A 1 83 ? 21.857 12.572 -0.368 1.00 86.12 83 PRO A O 1
ATOM 671 N N . TRP A 1 84 ? 20.024 13.179 0.777 1.00 85.44 84 TRP A N 1
ATOM 672 C CA . TRP A 1 84 ? 20.406 14.570 1.031 1.00 85.44 84 TRP A CA 1
ATOM 673 C C . TRP A 1 84 ? 20.883 14.741 2.484 1.00 85.44 84 TRP A C 1
ATOM 675 O O . TRP A 1 84 ? 20.409 14.018 3.360 1.00 85.44 84 TRP A O 1
ATOM 685 N N . PRO A 1 85 ? 21.833 15.655 2.752 1.00 75.12 85 PRO A N 1
ATOM 686 C CA . PRO A 1 85 ? 22.390 15.843 4.088 1.00 75.12 85 PRO A CA 1
ATOM 687 C C . PRO A 1 85 ? 21.391 16.515 5.043 1.00 75.12 85 PRO A C 1
ATOM 689 O O . PRO A 1 85 ? 20.568 17.328 4.627 1.00 75.12 85 PRO A O 1
ATOM 692 N N . ASP A 1 86 ? 21.508 16.217 6.341 1.00 68.62 86 ASP A N 1
ATOM 693 C CA . ASP A 1 86 ? 20.664 16.804 7.397 1.00 68.62 86 ASP A CA 1
ATOM 694 C C . ASP A 1 86 ? 20.889 18.325 7.575 1.00 68.62 86 ASP A C 1
ATOM 696 O O . ASP A 1 86 ? 20.036 19.032 8.110 1.00 68.62 86 ASP A O 1
ATOM 700 N N . GLU A 1 87 ? 22.020 18.853 7.093 1.00 64.50 87 GLU A N 1
ATOM 701 C CA . GLU A 1 87 ? 22.416 20.265 7.219 1.00 64.50 87 GLU A CA 1
ATOM 702 C C . GLU A 1 87 ? 21.759 21.200 6.185 1.00 64.50 87 GLU A C 1
ATOM 704 O O . GLU A 1 87 ? 21.989 22.410 6.225 1.00 64.50 87 GLU A O 1
ATOM 709 N N . SER A 1 88 ? 20.905 20.689 5.288 1.00 64.06 88 SER A N 1
ATOM 710 C CA . SER A 1 88 ? 20.245 21.447 4.203 1.00 64.06 88 SER A CA 1
ATOM 711 C C . SER A 1 88 ? 19.188 22.469 4.669 1.00 64.06 88 SER A C 1
ATOM 713 O O . SER A 1 88 ? 18.251 22.782 3.938 1.00 64.06 88 SER A O 1
ATOM 715 N N . GLY A 1 89 ? 19.282 22.984 5.898 1.00 68.06 89 GLY A N 1
ATOM 716 C CA . GLY A 1 89 ? 18.293 23.902 6.475 1.00 68.06 89 GLY A CA 1
ATOM 717 C C . GLY A 1 89 ? 16.943 23.243 6.784 1.00 68.06 89 GLY A C 1
ATOM 718 O O . GLY A 1 89 ? 15.953 23.941 6.999 1.00 68.06 89 GLY A O 1
ATOM 719 N N . SER A 1 90 ? 16.888 21.909 6.815 1.00 79.25 90 SER A N 1
ATOM 720 C CA . SER A 1 90 ? 15.687 21.138 7.130 1.00 79.25 90 SER A CA 1
ATOM 721 C C . SER A 1 90 ? 15.476 20.997 8.637 1.00 79.25 90 SER A C 1
ATOM 723 O O . SER A 1 90 ? 16.402 20.687 9.383 1.00 79.25 90 SER A O 1
ATOM 725 N N . ALA A 1 91 ? 14.233 21.156 9.089 1.00 86.25 91 ALA A N 1
ATOM 726 C CA . ALA A 1 91 ? 13.827 20.745 10.427 1.00 86.25 91 ALA A CA 1
ATOM 727 C C . ALA A 1 91 ? 13.304 19.305 10.375 1.00 86.25 91 ALA A C 1
ATOM 729 O O . ALA A 1 91 ? 12.362 19.016 9.638 1.00 86.25 91 ALA A O 1
ATOM 730 N N . ARG A 1 92 ? 13.890 18.406 11.171 1.00 86.94 92 ARG A N 1
ATOM 731 C CA . ARG A 1 92 ? 13.398 17.033 11.322 1.00 86.94 92 ARG A CA 1
ATOM 732 C C . ARG A 1 92 ? 12.505 16.941 12.553 1.00 86.94 92 ARG A C 1
ATOM 734 O O . ARG A 1 92 ? 12.966 17.163 13.669 1.00 86.94 92 ARG A O 1
ATOM 741 N N . LEU A 1 93 ? 11.238 16.590 12.345 1.00 91.19 93 LEU A N 1
ATOM 742 C CA . LEU A 1 93 ? 10.301 16.290 13.424 1.00 91.19 93 LEU A CA 1
ATOM 743 C C . LEU A 1 93 ? 10.139 14.774 13.527 1.00 91.19 93 LEU A C 1
ATOM 745 O O . LEU A 1 93 ? 9.535 14.148 12.660 1.00 91.19 93 LEU A O 1
ATOM 749 N N . GLN A 1 94 ? 10.699 14.178 14.578 1.00 90.44 94 GLN A N 1
ATOM 750 C CA . GLN A 1 94 ? 10.478 12.765 14.857 1.00 90.44 94 GLN A CA 1
ATOM 751 C C . GLN A 1 94 ? 9.136 12.597 15.571 1.00 90.44 94 GLN A C 1
ATOM 753 O O . GLN A 1 94 ? 8.935 13.131 16.660 1.00 90.44 94 GLN A O 1
ATOM 758 N N . LEU A 1 95 ? 8.220 11.859 14.948 1.00 91.19 95 LEU A N 1
ATOM 759 C CA . LEU A 1 95 ? 6.927 11.533 15.538 1.00 91.19 95 LEU A CA 1
ATOM 760 C C . LEU A 1 95 ? 7.059 10.252 16.364 1.00 91.19 95 LEU A C 1
ATOM 762 O O . LEU A 1 95 ? 7.370 9.187 15.831 1.00 91.19 95 LEU A O 1
ATOM 766 N N . GLY A 1 96 ? 6.873 10.384 17.676 1.00 89.62 96 GLY A N 1
ATOM 767 C CA . GLY A 1 96 ? 6.807 9.263 18.609 1.00 89.62 96 GLY A CA 1
ATOM 768 C C . GLY A 1 96 ? 5.382 8.741 18.790 1.00 89.62 96 GLY A C 1
ATOM 769 O O . GLY A 1 96 ? 4.426 9.253 18.209 1.00 89.62 96 GLY A O 1
ATOM 770 N N . ARG A 1 97 ? 5.247 7.726 19.645 1.00 91.50 97 ARG A N 1
ATOM 771 C CA . ARG A 1 97 ? 3.949 7.235 20.124 1.00 91.50 97 ARG A CA 1
ATOM 772 C C . ARG A 1 97 ? 3.248 8.313 20.955 1.00 91.50 97 ARG A C 1
ATOM 774 O O . ARG A 1 97 ? 3.902 9.118 21.621 1.00 91.50 97 ARG A O 1
ATOM 781 N N . LEU A 1 98 ? 1.919 8.319 20.927 1.00 94.12 98 LEU A N 1
ATOM 782 C CA . LEU A 1 98 ? 1.105 9.227 21.725 1.00 94.12 98 LEU A CA 1
ATOM 783 C C . LEU A 1 98 ? 1.146 8.814 23.198 1.00 94.12 98 LEU A C 1
ATOM 785 O O . LEU A 1 98 ? 0.796 7.691 23.552 1.00 94.12 98 LEU A O 1
ATOM 789 N N . GLY A 1 99 ? 1.533 9.745 24.069 1.00 92.00 99 GLY A N 1
ATOM 790 C CA . GLY A 1 99 ? 1.339 9.577 25.508 1.00 92.00 99 GLY A CA 1
ATOM 791 C C . GLY A 1 99 ? -0.149 9.594 25.878 1.00 92.00 99 GLY A C 1
ATOM 792 O O . GLY A 1 99 ? -0.979 10.089 25.116 1.00 92.00 99 GLY A O 1
ATOM 793 N N . ARG A 1 100 ? -0.486 9.116 27.082 1.00 90.81 100 ARG A N 1
ATOM 794 C CA . ARG A 1 100 ? -1.872 9.004 27.586 1.00 90.81 100 ARG A CA 1
ATOM 795 C C . ARG A 1 100 ? -2.710 10.273 27.387 1.00 90.81 100 ARG A C 1
ATOM 797 O O . ARG A 1 100 ? -3.860 10.180 26.978 1.00 90.81 100 ARG A O 1
ATOM 804 N N . THR A 1 101 ? -2.140 11.450 27.641 1.00 92.31 101 THR A N 1
ATOM 805 C CA . THR A 1 101 ? -2.839 12.737 27.476 1.00 92.31 101 THR A CA 1
ATOM 806 C C . THR A 1 101 ? -3.190 13.031 26.020 1.00 92.31 101 THR A C 1
ATOM 808 O O . THR A 1 101 ? -4.299 13.469 25.741 1.00 92.31 101 THR A O 1
ATOM 811 N N . LEU A 1 102 ? -2.283 12.737 25.083 1.00 94.38 102 LEU A N 1
ATOM 812 C CA . LEU A 1 102 ? -2.531 12.902 23.649 1.00 94.38 102 LEU A CA 1
ATOM 813 C C . LEU A 1 102 ? -3.501 11.848 23.110 1.00 94.38 102 LEU A C 1
ATOM 815 O O . LEU A 1 102 ? -4.300 12.167 22.236 1.00 94.38 102 LEU A O 1
ATOM 819 N N . VAL A 1 103 ? -3.468 10.621 23.646 1.00 94.62 103 VAL A N 1
ATOM 820 C CA . VAL A 1 103 ? -4.482 9.595 23.353 1.00 94.62 103 VAL A CA 1
ATOM 821 C C . VAL A 1 103 ? -5.859 10.095 23.774 1.00 94.62 103 VAL A C 1
ATOM 823 O O . VAL A 1 103 ? -6.773 10.072 22.962 1.00 94.62 103 VAL A O 1
ATOM 826 N N . GLN A 1 104 ? -6.004 10.615 24.995 1.00 93.62 104 GLN A N 1
ATOM 827 C CA . GLN A 1 104 ? -7.271 11.184 25.455 1.00 93.62 104 GLN A CA 1
ATOM 828 C C . GLN A 1 104 ? -7.746 12.329 24.549 1.00 93.62 104 GLN A C 1
ATOM 830 O O . GLN A 1 104 ? -8.875 12.290 24.077 1.00 93.62 104 GLN A O 1
ATOM 835 N N . SER A 1 105 ? -6.871 13.282 24.208 1.00 93.50 105 SER A N 1
ATOM 836 C CA . SER A 1 105 ? -7.228 14.365 23.279 1.00 93.50 105 SER A CA 1
ATOM 837 C C . SER A 1 105 ? -7.632 13.860 21.888 1.00 93.50 105 SER A C 1
ATOM 839 O O . SER A 1 105 ? -8.494 14.453 21.242 1.00 93.50 105 SER A O 1
ATOM 841 N N . MET A 1 106 ? -7.026 12.769 21.413 1.00 94.69 106 MET A N 1
ATOM 842 C CA . MET A 1 106 ? -7.414 12.128 20.157 1.00 94.69 106 MET A CA 1
ATOM 843 C C . MET A 1 106 ? -8.802 11.480 20.264 1.00 94.69 106 MET A C 1
ATOM 845 O O . MET A 1 106 ? -9.608 11.640 19.350 1.00 94.69 106 MET A O 1
ATOM 849 N N . LEU A 1 107 ? -9.098 10.799 21.376 1.00 93.94 107 LEU A N 1
ATOM 850 C CA . LEU A 1 107 ? -10.413 10.208 21.640 1.00 93.94 107 LEU A CA 1
ATOM 851 C C . LEU A 1 107 ? -11.505 11.277 21.699 1.00 93.94 107 LEU A C 1
ATOM 853 O O . LEU A 1 107 ? -12.529 11.120 21.041 1.00 93.94 107 LEU A O 1
ATOM 857 N N . ASP A 1 108 ? -11.262 12.388 22.395 1.00 90.81 108 ASP A N 1
ATOM 858 C CA . ASP A 1 108 ? -12.206 13.508 22.463 1.00 90.81 108 ASP A CA 1
ATOM 859 C C . ASP A 1 108 ? -12.527 14.046 21.056 1.00 90.81 108 ASP A C 1
ATOM 861 O O . ASP A 1 108 ? -13.680 14.338 20.745 1.00 90.81 108 ASP A O 1
ATOM 865 N N . GLY A 1 109 ? -11.528 14.120 20.169 1.00 91.00 109 GLY A N 1
ATOM 866 C CA . GLY A 1 109 ? -11.722 14.517 18.772 1.00 91.00 109 GLY A CA 1
ATOM 867 C C . GLY A 1 109 ? -12.540 13.514 17.953 1.00 91.00 109 GLY A C 1
ATOM 868 O O . GLY A 1 109 ? -13.432 13.918 17.209 1.00 91.00 109 GLY A O 1
ATOM 869 N N . ILE A 1 110 ? -12.268 12.213 18.103 1.00 90.12 110 ILE A N 1
ATOM 870 C CA . ILE A 1 110 ? -12.991 11.137 17.401 1.00 90.12 110 ILE A CA 1
ATOM 871 C C . ILE A 1 110 ? -14.462 11.082 17.836 1.00 90.12 110 ILE A C 1
ATOM 873 O O . ILE A 1 110 ? -15.343 10.838 17.016 1.00 90.12 110 ILE A O 1
ATOM 877 N N . LEU A 1 111 ? -14.730 11.323 19.119 1.00 90.75 111 LEU A N 1
ATOM 878 C CA . LEU A 1 111 ? -16.045 11.154 19.744 1.00 90.75 111 LEU A CA 1
ATOM 879 C C . LEU A 1 111 ? -16.875 12.443 19.795 1.00 90.75 111 LEU A C 1
ATOM 881 O O . LEU A 1 111 ? -17.909 12.487 20.463 1.00 90.75 111 LEU A O 1
ATOM 885 N N . GLY A 1 112 ? -16.424 13.509 19.128 1.00 88.00 112 GLY A N 1
ATOM 886 C CA . GLY A 1 112 ? -17.131 14.791 19.102 1.00 88.00 112 GLY A CA 1
ATOM 887 C C . GLY A 1 112 ? -17.228 15.469 20.473 1.00 88.00 112 GLY A C 1
ATOM 888 O O . GLY A 1 112 ? -18.215 16.142 20.754 1.00 88.00 112 GLY A O 1
ATOM 889 N N . GLY A 1 113 ? -16.228 15.274 21.336 1.00 85.31 113 GLY A N 1
ATOM 890 C CA . GLY A 1 113 ? -16.138 15.860 22.676 1.00 85.31 113 GLY A CA 1
ATOM 891 C C . GLY A 1 113 ? -16.856 15.079 23.779 1.00 85.31 113 GLY A C 1
ATOM 892 O O . GLY A 1 113 ? -16.813 15.503 24.932 1.00 85.31 113 GLY A O 1
ATOM 893 N N . LYS A 1 114 ? -17.496 13.948 23.459 1.00 89.88 114 LYS A N 1
ATOM 894 C CA . LYS A 1 114 ? -18.172 13.096 24.447 1.00 89.88 114 LYS A CA 1
ATOM 895 C C . LYS A 1 114 ? -17.159 12.154 25.111 1.00 89.88 114 LYS A C 1
ATOM 897 O O . LYS A 1 114 ? -16.570 11.324 24.414 1.00 89.88 114 LYS A O 1
ATOM 902 N N . PRO A 1 115 ? -16.951 12.234 26.436 1.00 89.31 115 PRO A N 1
ATOM 903 C CA . PRO A 1 115 ? -15.923 11.453 27.107 1.00 89.31 115 PRO A CA 1
ATOM 904 C C . PRO A 1 115 ? -16.286 9.964 27.186 1.00 89.31 115 PRO A C 1
ATOM 906 O O . PRO A 1 115 ? -17.443 9.595 27.408 1.00 89.31 115 PRO A O 1
ATOM 909 N N . LEU A 1 116 ? -15.264 9.113 27.066 1.00 90.25 116 LEU A N 1
ATOM 910 C CA . LEU A 1 116 ? -15.316 7.697 27.442 1.00 90.25 116 LEU A CA 1
ATOM 911 C C . LEU A 1 116 ? -15.064 7.520 28.948 1.00 90.25 116 LEU A C 1
ATOM 913 O O . LEU A 1 116 ? -14.386 8.352 29.557 1.00 90.25 116 LEU A O 1
ATOM 917 N N . PRO A 1 117 ? -15.516 6.405 29.552 1.00 89.31 117 PRO A N 1
ATOM 918 C CA . PRO A 1 117 ? -15.116 6.048 30.907 1.00 89.31 117 PRO A CA 1
ATOM 919 C C . PRO A 1 117 ? -13.589 5.929 31.008 1.00 89.31 117 PRO A C 1
ATOM 921 O O . PRO A 1 117 ? -12.949 5.353 30.124 1.00 89.31 117 PRO A O 1
ATOM 924 N N . THR A 1 118 ? -13.002 6.430 32.099 1.00 89.06 118 THR A N 1
ATOM 925 C CA . THR A 1 118 ? -11.540 6.459 32.307 1.00 89.06 118 THR A CA 1
ATOM 926 C C . THR A 1 118 ? -10.890 5.091 32.110 1.00 89.06 118 THR A C 1
ATOM 928 O O . THR A 1 118 ? -9.849 4.988 31.469 1.00 89.06 118 THR A O 1
ATOM 931 N N . GLU A 1 119 ? -11.537 4.031 32.592 1.00 87.19 119 GLU A N 1
ATOM 932 C CA . GLU A 1 119 ? -11.056 2.652 32.467 1.00 87.19 119 GLU A CA 1
ATOM 933 C C . GLU A 1 119 ? -10.943 2.205 30.997 1.00 87.19 119 GLU A C 1
ATOM 935 O O . GLU A 1 119 ? -10.000 1.507 30.624 1.00 87.19 119 GLU A O 1
ATOM 940 N N . VAL A 1 120 ? -11.862 2.653 30.131 1.00 88.44 120 VAL A N 1
ATOM 941 C CA . VAL A 1 120 ? -11.818 2.377 28.686 1.00 88.44 120 VAL A CA 1
ATOM 942 C C . VAL A 1 120 ? -10.660 3.135 28.041 1.00 88.44 120 VAL A C 1
ATOM 944 O O . VAL A 1 120 ? -9.905 2.554 27.264 1.00 88.44 120 VAL A O 1
ATOM 947 N N . VAL A 1 121 ? -10.473 4.412 28.394 1.00 90.38 121 VAL A N 1
ATOM 948 C CA . VAL A 1 121 ? -9.349 5.229 27.903 1.00 90.38 121 VAL A CA 1
ATOM 949 C C . VAL A 1 121 ? -8.009 4.597 28.281 1.00 90.38 121 VAL A C 1
ATOM 951 O O . VAL A 1 121 ? -7.100 4.527 27.453 1.00 90.38 121 VAL A O 1
ATOM 954 N N . GLU A 1 122 ? -7.883 4.097 29.509 1.00 88.75 122 GLU A N 1
ATOM 955 C CA . GLU A 1 122 ? -6.674 3.427 29.992 1.00 88.75 122 GLU A CA 1
ATOM 956 C C . GLU A 1 122 ? -6.399 2.123 29.255 1.00 88.75 122 GLU A C 1
ATOM 958 O O . GLU A 1 122 ? -5.259 1.883 28.850 1.00 88.75 122 GLU A O 1
ATOM 963 N N . GLN A 1 123 ? -7.430 1.314 29.004 1.00 87.06 123 GLN A N 1
ATOM 964 C CA . GLN A 1 123 ? -7.270 0.108 28.199 1.00 87.06 123 GLN A CA 1
ATOM 965 C C . GLN A 1 123 ? -6.876 0.419 26.757 1.00 87.06 123 GLN A C 1
ATOM 967 O O . GLN A 1 123 ? -5.964 -0.225 26.238 1.00 87.06 123 GLN A O 1
ATOM 972 N N . ILE A 1 124 ? -7.504 1.412 26.119 1.00 89.00 124 ILE A N 1
ATOM 973 C CA . ILE A 1 124 ? -7.132 1.840 24.766 1.00 89.00 124 ILE A CA 1
ATOM 974 C C . ILE A 1 124 ? -5.673 2.296 24.763 1.00 89.00 124 ILE A C 1
ATOM 976 O O . ILE A 1 124 ? -4.886 1.801 23.961 1.00 89.00 124 ILE A O 1
ATOM 980 N N . ALA A 1 125 ? -5.271 3.181 25.676 1.00 89.62 125 ALA A N 1
ATOM 981 C CA . ALA A 1 125 ? -3.897 3.674 25.742 1.00 89.62 125 ALA A CA 1
ATOM 982 C C . ALA A 1 125 ? -2.880 2.537 25.957 1.00 89.62 125 ALA A C 1
ATOM 984 O O . ALA A 1 125 ? -1.858 2.494 25.271 1.00 89.62 125 ALA A O 1
ATOM 985 N N . ALA A 1 126 ? -3.176 1.592 26.855 1.00 86.81 126 ALA A N 1
ATOM 986 C CA . ALA A 1 126 ? -2.298 0.465 27.159 1.00 86.81 126 ALA A CA 1
ATOM 987 C C . ALA A 1 126 ? -2.194 -0.540 26.001 1.00 86.81 126 ALA A C 1
ATOM 989 O O . ALA A 1 126 ? -1.100 -0.993 25.675 1.00 86.81 126 ALA A O 1
ATOM 990 N N . LYS A 1 127 ? -3.317 -0.891 25.363 1.00 84.62 127 LYS A N 1
ATOM 991 C CA . LYS A 1 127 ? -3.351 -1.870 24.262 1.00 84.62 127 LYS A CA 1
ATOM 992 C C . LYS A 1 127 ? -2.767 -1.313 22.976 1.00 84.62 127 LYS A C 1
ATOM 994 O O . LYS A 1 127 ? -2.110 -2.038 22.237 1.00 84.62 127 LYS A O 1
ATOM 999 N N . THR A 1 128 ? -3.006 -0.034 22.716 1.00 88.19 128 THR A N 1
ATOM 1000 C CA . THR A 1 128 ? -2.565 0.606 21.475 1.00 88.19 128 THR A CA 1
ATOM 1001 C C . THR A 1 128 ? -1.123 1.074 21.525 1.00 88.19 128 THR A C 1
ATOM 1003 O O . THR A 1 128 ? -0.546 1.370 20.476 1.00 88.19 128 THR A O 1
ATOM 1006 N N . ASP A 1 129 ? -0.553 1.156 22.732 1.00 86.25 129 ASP A N 1
ATOM 1007 C CA . ASP A 1 129 ? 0.802 1.634 22.989 1.00 86.25 129 ASP A CA 1
ATOM 1008 C C . ASP A 1 129 ? 1.060 2.965 22.246 1.00 86.25 129 ASP A C 1
ATOM 1010 O O . ASP A 1 129 ? 2.078 3.180 21.582 1.00 86.25 129 ASP A O 1
ATOM 1014 N N . GLY A 1 130 ? 0.042 3.836 22.267 1.00 88.62 130 GLY A N 1
ATOM 1015 C CA . GLY A 1 130 ? 0.065 5.177 21.686 1.00 88.62 130 GLY A CA 1
ATOM 1016 C C . GLY A 1 130 ? 0.114 5.250 20.158 1.00 88.62 130 GLY A C 1
ATOM 1017 O O . GLY A 1 130 ? 0.409 6.321 19.626 1.00 88.62 130 GLY A O 1
ATOM 1018 N N . VAL A 1 131 ? -0.128 4.163 19.421 1.00 90.25 131 VAL A N 1
ATOM 1019 C CA . VAL A 1 131 ? -0.168 4.201 17.948 1.00 90.25 131 VAL A CA 1
ATOM 1020 C C . VAL A 1 131 ? -1.479 4.866 17.492 1.00 90.25 131 VAL A C 1
ATOM 1022 O O . VAL A 1 131 ? -2.532 4.266 17.697 1.00 90.25 131 VAL A O 1
ATOM 1025 N N . PRO A 1 132 ? -1.460 6.052 16.837 1.00 91.06 132 PRO A N 1
ATOM 1026 C CA . PRO A 1 132 ? -2.680 6.817 16.540 1.00 91.06 132 PRO A CA 1
ATOM 1027 C C . PRO A 1 132 ? -3.730 6.024 15.761 1.00 91.06 132 PRO A C 1
ATOM 1029 O O . PRO A 1 132 ? -4.886 5.962 16.163 1.00 91.06 132 PRO A O 1
ATOM 1032 N N . LEU A 1 133 ? -3.316 5.344 14.686 1.00 86.94 133 LEU A N 1
ATOM 1033 C CA . LEU A 1 133 ? -4.226 4.510 13.900 1.00 86.94 133 LEU A CA 1
ATOM 1034 C C . LEU A 1 133 ? -4.840 3.398 14.761 1.00 86.94 133 LEU A C 1
ATOM 1036 O O . LEU A 1 133 ? -6.009 3.083 14.616 1.00 86.94 133 LEU A O 1
ATOM 1040 N N . PHE A 1 134 ? -4.091 2.829 15.707 1.00 87.75 134 PHE A N 1
ATOM 1041 C CA . PHE A 1 134 ? -4.630 1.790 16.579 1.00 87.75 134 PHE A CA 1
ATOM 1042 C C . PHE A 1 134 ? -5.612 2.344 17.615 1.00 87.75 134 PHE A C 1
ATOM 1044 O O . PHE A 1 134 ? -6.631 1.711 17.877 1.00 87.75 134 PHE A O 1
ATOM 1051 N N . VAL A 1 135 ? -5.362 3.549 18.133 1.00 91.88 135 VAL A N 1
ATOM 1052 C CA . VAL A 1 135 ? -6.327 4.288 18.962 1.00 91.88 135 VAL A CA 1
ATOM 1053 C C . VAL A 1 135 ? -7.629 4.508 18.196 1.00 91.88 135 VAL A C 1
ATOM 1055 O O . VAL A 1 135 ? -8.692 4.182 18.722 1.00 91.88 135 VAL A O 1
ATOM 1058 N N . GLU A 1 136 ? -7.558 4.989 16.954 1.00 91.00 136 GLU A N 1
ATOM 1059 C CA . GLU A 1 136 ? -8.734 5.216 16.104 1.00 91.00 136 GLU A CA 1
ATOM 1060 C C . GLU A 1 136 ? -9.516 3.918 15.864 1.00 91.00 136 GLU A C 1
ATOM 1062 O O . GLU A 1 136 ? -10.722 3.859 16.107 1.00 91.00 136 GLU A O 1
ATOM 1067 N N . GLU A 1 137 ? -8.823 2.859 15.447 1.00 87.19 137 GLU A N 1
ATOM 1068 C CA . GLU A 1 137 ? -9.446 1.594 15.056 1.00 87.19 137 GLU A CA 1
ATOM 1069 C C . GLU A 1 137 ? -10.058 0.833 16.237 1.00 87.19 137 GLU A C 1
ATOM 1071 O O . GLU A 1 137 ? -11.172 0.320 16.115 1.00 87.19 137 GLU A O 1
ATOM 1076 N N . VAL A 1 138 ? -9.389 0.798 17.397 1.00 87.44 138 VAL A N 1
ATOM 1077 C CA . VAL A 1 138 ? -9.971 0.190 18.607 1.00 87.44 138 VAL A CA 1
ATOM 1078 C C . VAL A 1 138 ? -11.197 0.976 19.038 1.00 87.44 138 VAL A C 1
ATOM 1080 O O . VAL A 1 138 ? -12.233 0.378 19.298 1.00 87.44 138 VAL A O 1
ATOM 1083 N N . THR A 1 139 ? -11.117 2.306 19.060 1.00 89.81 139 THR A N 1
ATOM 1084 C CA . THR A 1 139 ? -12.251 3.160 19.446 1.00 89.81 139 THR A CA 1
ATOM 1085 C C . THR A 1 139 ? -13.471 2.897 18.574 1.00 89.81 139 THR A C 1
ATOM 1087 O O . THR A 1 139 ? -14.555 2.643 19.100 1.00 89.81 139 THR A O 1
ATOM 1090 N N . LYS A 1 140 ? -13.295 2.865 17.248 1.00 86.56 140 LYS A N 1
ATOM 1091 C CA . LYS A 1 140 ? -14.373 2.523 16.310 1.00 86.56 140 LYS A CA 1
ATOM 1092 C C . LYS A 1 140 ? -14.937 1.134 16.574 1.00 86.56 140 LYS A C 1
ATOM 1094 O O . LYS A 1 140 ? -16.150 0.989 16.671 1.00 86.56 140 LYS A O 1
ATOM 1099 N N . LEU A 1 141 ? -14.082 0.132 16.778 1.00 83.50 141 LEU A N 1
ATOM 1100 C CA . LEU A 1 141 ? -14.517 -1.235 17.069 1.00 83.50 141 LEU A CA 1
ATOM 1101 C C . LEU A 1 141 ? -15.379 -1.321 18.344 1.00 83.50 141 LEU A C 1
ATOM 1103 O O . LEU A 1 141 ? -16.357 -2.078 18.381 1.00 83.50 141 LEU A O 1
ATOM 1107 N N . LEU A 1 142 ? -15.045 -0.554 19.387 1.00 85.25 142 LEU A N 1
ATOM 1108 C CA . LEU A 1 142 ? -15.820 -0.499 20.633 1.00 85.25 142 LEU A CA 1
ATOM 1109 C C . LEU A 1 142 ? -17.217 0.087 20.428 1.00 85.25 142 LEU A C 1
ATOM 1111 O O . LEU A 1 142 ? -18.183 -0.442 20.981 1.00 85.25 142 LEU A O 1
ATOM 1115 N N . ILE A 1 143 ? -17.328 1.135 19.613 1.00 86.00 143 ILE A N 1
ATOM 1116 C CA . ILE A 1 143 ? -18.611 1.761 19.271 1.00 86.00 143 ILE A CA 1
ATOM 1117 C C . ILE A 1 143 ? -19.425 0.820 18.377 1.00 86.00 143 ILE A C 1
ATOM 1119 O O . ILE A 1 143 ? -20.567 0.496 18.691 1.00 86.00 143 ILE A O 1
ATOM 1123 N N . GLU A 1 144 ? -18.817 0.307 17.305 1.00 82.75 144 GLU A N 1
ATOM 1124 C CA . GLU A 1 144 ? -19.454 -0.595 16.337 1.00 82.75 144 GLU A CA 1
ATOM 1125 C C . GLU A 1 144 ? -19.926 -1.907 16.991 1.00 82.75 144 GLU A C 1
ATOM 1127 O O . GLU A 1 144 ? -20.907 -2.503 16.558 1.00 82.75 144 GLU A O 1
ATOM 1132 N N . SER A 1 145 ? -19.233 -2.392 18.031 1.00 80.25 145 SER A N 1
ATOM 1133 C CA . SER A 1 145 ? -19.652 -3.584 18.794 1.00 80.25 145 SER A CA 1
ATOM 1134 C C . SER A 1 145 ? -20.778 -3.317 19.791 1.00 80.25 145 SER A C 1
ATOM 1136 O O . SER A 1 145 ? -21.331 -4.263 20.350 1.00 80.25 145 SER A O 1
ATOM 1138 N N . GLY A 1 146 ? -21.099 -2.048 20.055 1.00 83.62 146 GLY A N 1
ATOM 1139 C CA . GLY A 1 146 ? -22.025 -1.649 21.111 1.00 83.62 146 GLY A CA 1
ATOM 1140 C C . GLY A 1 146 ? -21.491 -1.879 22.525 1.00 83.62 146 GLY A C 1
ATOM 1141 O O . GLY A 1 146 ? -22.278 -1.830 23.470 1.00 83.62 146 GLY A O 1
ATOM 1142 N N . THR A 1 147 ? -20.185 -2.129 22.664 1.00 82.06 147 THR A N 1
ATOM 1143 C CA . THR A 1 147 ? -19.493 -2.278 23.951 1.00 82.06 147 THR A CA 1
ATOM 1144 C C . THR A 1 147 ? -19.491 -0.970 24.726 1.00 82.06 147 THR A C 1
ATOM 1146 O O . THR A 1 147 ? -19.650 -0.956 25.944 1.00 82.06 147 THR A O 1
ATOM 1149 N N . VAL A 1 148 ? -19.325 0.138 24.009 1.00 87.69 148 VAL A N 1
ATOM 1150 C CA . VAL A 1 148 ? -19.594 1.474 24.526 1.00 87.69 148 VAL A CA 1
ATOM 1151 C C . VAL A 1 148 ? -20.764 2.042 23.747 1.00 87.69 148 VAL A C 1
ATOM 1153 O O . VAL A 1 148 ? -20.814 1.936 22.520 1.00 87.69 148 VAL A O 1
ATOM 1156 N N . ARG A 1 149 ? -21.735 2.607 24.458 1.00 86.94 149 ARG A N 1
ATOM 1157 C CA . ARG A 1 149 ? -22.895 3.254 23.847 1.00 86.94 149 ARG A CA 1
ATOM 1158 C C . ARG A 1 149 ? -22.938 4.702 24.252 1.00 86.94 149 ARG A C 1
ATOM 1160 O O . ARG A 1 149 ? -22.685 5.047 25.402 1.00 86.94 149 ARG A O 1
ATOM 1167 N N . GLU A 1 150 ? -23.276 5.528 23.282 1.00 89.50 150 GLU A N 1
ATOM 1168 C CA . GLU A 1 150 ? -23.557 6.923 23.537 1.00 89.50 150 GLU A CA 1
ATOM 1169 C C . GLU A 1 150 ? -24.832 7.043 24.385 1.00 89.50 150 GLU A C 1
ATOM 1171 O O . GLU A 1 150 ? -25.855 6.420 24.079 1.00 89.50 150 GLU A O 1
ATOM 1176 N N . ARG A 1 151 ? -24.756 7.830 25.458 1.00 87.25 151 ARG A N 1
ATOM 1177 C CA . ARG A 1 151 ? -25.888 8.270 26.270 1.00 87.25 151 ARG A CA 1
ATOM 1178 C C . ARG A 1 151 ? -25.731 9.748 26.588 1.00 87.25 151 ARG A C 1
ATOM 1180 O O . ARG A 1 151 ? -24.795 10.139 27.285 1.00 87.25 151 ARG A O 1
ATOM 1187 N N . ASP A 1 152 ? -26.671 10.544 26.091 1.00 85.50 152 ASP A N 1
ATOM 1188 C CA . ASP A 1 152 ? -26.688 11.998 26.244 1.00 85.50 152 ASP A CA 1
ATOM 1189 C C . ASP A 1 152 ? -25.333 12.618 25.834 1.00 85.50 152 ASP A C 1
ATOM 1191 O O . ASP A 1 152 ? -24.932 12.553 24.669 1.00 85.50 152 ASP A O 1
ATOM 1195 N N . ASP A 1 153 ? -24.598 13.160 26.806 1.00 89.31 153 ASP A N 1
ATOM 1196 C CA . ASP A 1 153 ? -23.327 13.861 26.615 1.00 89.31 153 ASP A CA 1
ATOM 1197 C C . ASP A 1 153 ? -22.085 12.986 26.870 1.00 89.31 153 ASP A C 1
ATOM 1199 O O . ASP A 1 153 ? -20.974 13.511 26.950 1.00 89.31 153 ASP A O 1
ATOM 1203 N N . ARG A 1 154 ? -22.223 11.661 27.035 1.00 89.62 154 ARG A N 1
ATOM 1204 C CA . ARG A 1 154 ? -21.089 10.761 27.329 1.00 89.62 154 ARG A CA 1
ATOM 1205 C C . ARG A 1 154 ? -21.228 9.382 26.685 1.00 89.62 154 ARG A C 1
ATOM 1207 O O . ARG A 1 154 ? -22.299 8.990 26.234 1.00 89.62 154 ARG A O 1
ATOM 1214 N N . TYR A 1 155 ? -20.144 8.614 26.690 1.00 90.75 155 TYR A N 1
ATOM 1215 C CA . TYR A 1 155 ? -20.188 7.185 26.391 1.00 90.75 155 TYR A CA 1
ATOM 1216 C C . TYR A 1 155 ? -20.205 6.369 27.684 1.00 90.75 155 TYR A C 1
ATOM 1218 O O . TYR A 1 155 ? -19.465 6.653 28.626 1.00 90.75 155 TYR A O 1
ATOM 1226 N N . GLU A 1 156 ? -21.027 5.327 27.717 1.00 89.56 156 GLU A N 1
ATOM 1227 C CA . GLU A 1 156 ? -21.117 4.388 28.832 1.00 89.56 156 GLU A CA 1
ATOM 1228 C C . GLU A 1 156 ? -20.737 2.981 28.385 1.00 89.56 156 GLU A C 1
ATOM 1230 O O . GLU A 1 156 ? -21.058 2.545 27.277 1.00 89.56 156 GLU A O 1
ATOM 1235 N N . LEU A 1 157 ? -20.051 2.262 29.270 1.00 86.69 157 LEU A N 1
ATOM 1236 C CA . LEU A 1 157 ? -19.693 0.869 29.063 1.00 86.69 157 LEU A CA 1
ATOM 1237 C C . LEU A 1 157 ? -20.920 -0.032 29.265 1.00 86.69 157 LEU A C 1
ATOM 1239 O O . LEU A 1 157 ? -21.619 0.064 30.273 1.00 86.69 157 LEU A O 1
ATOM 1243 N N . VAL A 1 158 ? -21.155 -0.944 28.326 1.00 81.88 158 VAL A N 1
ATOM 1244 C CA . VAL A 1 158 ? -22.241 -1.924 28.377 1.00 81.88 158 VAL A CA 1
ATOM 1245 C C . VAL A 1 158 ? -21.660 -3.280 28.784 1.00 81.88 158 VAL A C 1
ATOM 1247 O O . VAL A 1 158 ? -21.193 -4.048 27.948 1.00 81.88 158 VAL A O 1
ATOM 1250 N N . GLY A 1 159 ? -21.696 -3.575 30.087 1.00 76.81 159 GLY A N 1
ATOM 1251 C CA . GLY A 1 159 ? -21.167 -4.819 30.664 1.00 76.81 159 GLY A CA 1
ATOM 1252 C C . GLY A 1 159 ? -19.728 -4.701 31.192 1.00 76.81 159 GLY A C 1
ATOM 1253 O O . GLY A 1 159 ? -19.163 -3.613 31.206 1.00 76.81 159 GLY A O 1
ATOM 1254 N N . PRO A 1 160 ? -19.127 -5.794 31.698 1.00 68.88 160 PRO A N 1
ATOM 1255 C CA . PRO A 1 160 ? -17.794 -5.758 32.296 1.00 68.88 160 PRO A CA 1
ATOM 1256 C C . PRO A 1 160 ? -16.681 -5.589 31.253 1.00 68.88 160 PRO A C 1
ATOM 1258 O O . PRO A 1 160 ? -16.628 -6.310 30.256 1.00 6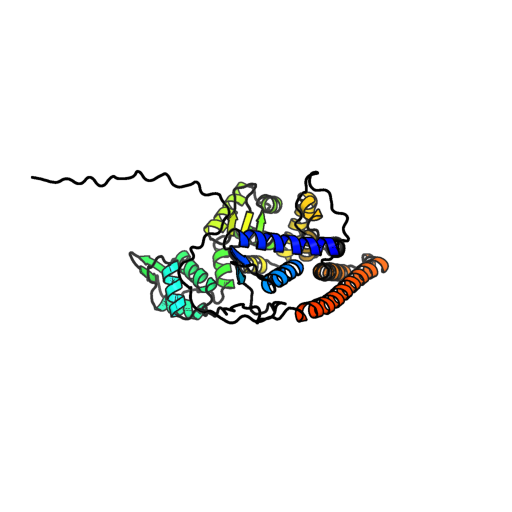8.88 160 PRO A O 1
ATOM 1261 N N . LEU A 1 161 ? -15.718 -4.706 31.550 1.00 63.44 161 LEU A N 1
ATOM 1262 C CA . LEU A 1 161 ? -14.580 -4.410 30.670 1.00 63.44 161 LEU A CA 1
ATOM 1263 C C . LEU A 1 161 ? -13.707 -5.643 30.370 1.00 63.44 161 LEU A C 1
ATOM 1265 O O . LEU A 1 161 ? -13.141 -5.769 29.292 1.00 63.44 161 LEU A O 1
ATOM 1269 N N . GLY A 1 162 ? -13.610 -6.579 31.320 1.00 55.72 162 GLY A N 1
ATOM 1270 C CA . GLY A 1 162 ? -12.805 -7.800 31.189 1.00 55.72 162 GLY A CA 1
ATOM 1271 C C . GLY A 1 162 ? -13.314 -8.805 30.148 1.00 55.72 162 GLY A C 1
ATOM 1272 O O . GLY A 1 162 ? -12.562 -9.693 29.760 1.00 55.72 162 GLY A O 1
ATOM 1273 N N . ALA A 1 163 ? -14.557 -8.664 29.675 1.00 52.00 163 ALA A N 1
ATOM 1274 C CA . ALA A 1 163 ? -15.104 -9.468 28.581 1.00 52.00 163 ALA A CA 1
ATOM 1275 C C . ALA A 1 163 ? -14.806 -8.872 27.192 1.00 52.00 163 ALA A C 1
ATOM 1277 O O . ALA A 1 163 ? -15.159 -9.477 26.178 1.00 52.00 163 ALA A O 1
ATOM 1278 N N . LEU A 1 164 ? -14.174 -7.692 27.117 1.00 55.81 164 LEU A N 1
ATOM 1279 C CA . LEU A 1 164 ? -13.850 -7.081 25.839 1.00 55.81 164 LEU A CA 1
ATOM 1280 C C . LEU A 1 164 ? -12.781 -7.878 25.092 1.00 55.81 164 LEU A C 1
ATOM 1282 O O . LEU A 1 164 ? -11.618 -7.936 25.493 1.00 55.81 164 LEU A O 1
ATOM 1286 N N . ALA A 1 165 ? -13.142 -8.344 23.904 1.00 62.81 165 ALA A N 1
ATOM 1287 C CA . ALA A 1 165 ? -12.190 -8.722 22.873 1.00 62.81 165 ALA A CA 1
ATOM 1288 C C . ALA A 1 165 ? -11.560 -7.463 22.239 1.00 62.81 165 ALA A C 1
ATOM 1290 O O . ALA A 1 165 ? -11.689 -7.260 21.033 1.00 62.81 165 ALA A O 1
ATOM 1291 N N . VAL A 1 166 ? -10.912 -6.586 23.031 1.00 67.56 166 VAL A N 1
ATOM 1292 C CA . VAL A 1 166 ? -10.025 -5.566 22.447 1.00 67.56 166 VAL A CA 1
ATOM 1293 C C . VAL A 1 166 ? -8.899 -6.331 21.756 1.00 67.56 166 VAL A C 1
ATOM 1295 O O . VAL A 1 166 ? -8.165 -7.061 22.433 1.00 67.56 166 VAL A O 1
ATOM 1298 N N . PRO A 1 167 ? -8.757 -6.192 20.432 1.00 72.88 167 PRO A N 1
ATOM 1299 C CA . PRO A 1 167 ? -7.737 -6.898 19.683 1.00 72.88 167 PRO A CA 1
ATOM 1300 C C . PRO A 1 167 ? -6.350 -6.595 20.254 1.00 72.88 167 PRO A C 1
ATOM 1302 O O . PRO A 1 167 ? -6.053 -5.460 20.628 1.00 72.88 167 PRO A O 1
ATOM 1305 N N . ALA A 1 168 ? -5.499 -7.618 20.353 1.00 74.69 168 ALA A N 1
ATOM 1306 C CA . ALA A 1 168 ? -4.163 -7.461 20.925 1.00 74.69 168 ALA A CA 1
ATOM 1307 C C . ALA A 1 168 ? -3.250 -6.618 20.024 1.00 74.69 168 ALA A C 1
ATOM 1309 O O . ALA A 1 168 ? -2.299 -6.006 20.509 1.00 74.69 168 ALA A O 1
ATOM 1310 N N . THR A 1 169 ? -3.547 -6.577 18.723 1.00 82.25 169 THR A N 1
ATOM 1311 C CA . THR A 1 169 ? -2.778 -5.834 17.729 1.00 82.25 169 THR A CA 1
ATOM 1312 C C . THR A 1 169 ? -3.674 -5.008 16.809 1.00 82.25 169 THR A C 1
ATOM 1314 O O . THR A 1 169 ? -4.858 -5.289 16.618 1.00 82.25 169 THR A O 1
ATOM 1317 N N . LEU A 1 170 ? -3.079 -3.997 16.172 1.00 81.75 170 LEU A N 1
ATOM 1318 C CA . LEU A 1 170 ? -3.741 -3.215 15.129 1.00 81.75 170 LEU A CA 1
ATOM 1319 C C . LEU A 1 170 ? -4.204 -4.093 13.959 1.00 81.75 170 LEU A C 1
ATOM 1321 O O . LEU A 1 170 ? -5.260 -3.857 13.381 1.00 81.75 170 LEU A O 1
ATOM 1325 N N . GLN A 1 171 ? -3.429 -5.128 13.633 1.00 83.75 171 GLN A N 1
ATOM 1326 C CA . GLN A 1 171 ? -3.778 -6.082 12.583 1.00 83.75 171 GLN A CA 1
ATOM 1327 C C . GLN A 1 171 ? -5.055 -6.843 12.941 1.00 83.75 171 GLN A C 1
ATOM 1329 O O . GLN A 1 171 ? -5.960 -6.918 12.113 1.00 83.75 171 GLN A O 1
ATOM 1334 N N . ASP A 1 172 ? -5.165 -7.320 14.182 1.00 84.00 172 ASP A N 1
ATOM 1335 C CA . ASP A 1 172 ? -6.365 -7.999 14.678 1.00 84.00 172 ASP A CA 1
ATOM 1336 C C . ASP A 1 172 ? -7.579 -7.054 14.684 1.00 84.00 172 ASP A C 1
ATOM 1338 O O . ASP A 1 172 ? -8.687 -7.471 14.358 1.00 84.00 172 ASP A O 1
ATOM 1342 N N . SER A 1 173 ? -7.377 -5.767 14.991 1.00 84.50 173 SER A N 1
ATOM 1343 C CA . SER A 1 173 ? -8.442 -4.752 14.959 1.00 84.50 173 SER A CA 1
ATOM 1344 C C . SER A 1 173 ? -8.971 -4.500 13.556 1.00 84.50 173 SER A C 1
ATOM 1346 O O . SER A 1 173 ? -10.181 -4.527 13.331 1.00 84.50 173 SER A O 1
ATOM 1348 N N . LEU A 1 174 ? -8.071 -4.315 12.594 1.00 87.25 174 LEU A N 1
ATOM 1349 C CA . LEU A 1 174 ? -8.435 -4.150 11.189 1.00 87.25 174 LEU A CA 1
ATOM 1350 C C . LEU A 1 174 ? -9.098 -5.414 10.627 1.00 87.25 174 LEU A C 1
ATOM 1352 O O . LEU A 1 174 ? -10.079 -5.314 9.891 1.00 87.25 174 LEU A O 1
ATOM 1356 N N . MET A 1 175 ? -8.612 -6.598 11.013 1.00 87.00 175 MET A N 1
ATOM 1357 C CA . MET A 1 175 ? -9.220 -7.872 10.627 1.00 87.00 175 MET A CA 1
ATOM 1358 C C . MET A 1 175 ? -10.632 -8.015 11.19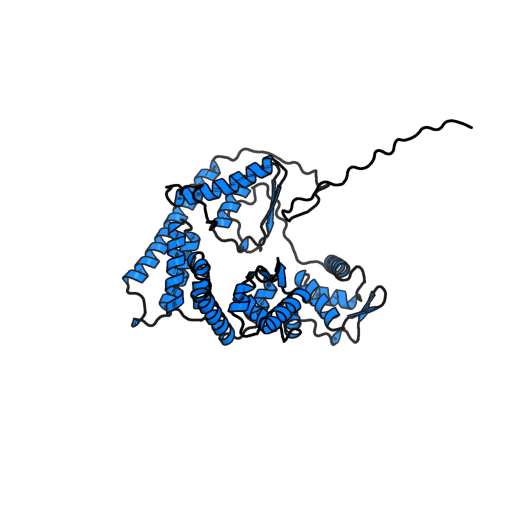1 1.00 87.00 175 MET A C 1
ATOM 1360 O O . MET A 1 175 ? -11.547 -8.338 10.443 1.00 87.00 175 MET A O 1
ATOM 1364 N N . ALA A 1 176 ? -10.834 -7.707 12.475 1.00 85.50 176 ALA A N 1
ATOM 1365 C CA . ALA A 1 176 ? -12.140 -7.795 13.121 1.00 85.50 176 ALA A CA 1
ATOM 1366 C C . ALA A 1 176 ? -13.178 -6.874 12.460 1.00 85.50 176 ALA A C 1
ATOM 1368 O O . ALA A 1 176 ? -14.337 -7.260 12.312 1.00 85.50 176 ALA A O 1
ATOM 1369 N N . ARG A 1 177 ? -12.773 -5.673 12.024 1.00 86.56 177 ARG A N 1
ATOM 1370 C CA . ARG A 1 177 ? -13.648 -4.776 11.250 1.00 86.56 177 ARG A CA 1
ATOM 1371 C C . ARG A 1 177 ? -13.947 -5.332 9.860 1.00 86.56 177 ARG A C 1
ATOM 1373 O O . ARG A 1 177 ? -15.086 -5.262 9.409 1.00 86.56 177 ARG A O 1
ATOM 1380 N N . LEU A 1 178 ? -12.958 -5.929 9.196 1.00 87.31 178 LEU A N 1
ATOM 1381 C CA . LEU A 1 178 ? -13.159 -6.559 7.893 1.00 87.31 178 LEU A CA 1
ATOM 1382 C C . LEU A 1 178 ? -14.080 -7.791 7.971 1.00 87.31 178 LEU A C 1
ATOM 1384 O O . LEU A 1 178 ? -14.926 -7.978 7.100 1.00 87.31 178 LEU A O 1
ATOM 1388 N N . ASP A 1 179 ? -13.966 -8.599 9.026 1.00 87.31 179 ASP A N 1
ATOM 1389 C CA . ASP A 1 179 ? -14.811 -9.777 9.263 1.00 87.31 179 ASP A CA 1
ATOM 1390 C C . ASP A 1 179 ? -16.286 -9.406 9.510 1.00 87.31 179 ASP A C 1
ATOM 1392 O O . ASP A 1 179 ? -17.179 -10.213 9.248 1.00 87.31 179 ASP A O 1
ATOM 1396 N N . ARG A 1 180 ? -16.565 -8.168 9.942 1.00 86.25 180 ARG A N 1
ATOM 1397 C CA . ARG A 1 180 ? -17.929 -7.616 10.053 1.00 86.25 180 ARG A CA 1
ATOM 1398 C C . ARG A 1 180 ? -18.530 -7.172 8.722 1.00 86.25 180 ARG A C 1
ATOM 1400 O O . ARG A 1 180 ? -19.718 -6.863 8.676 1.00 86.25 180 ARG A O 1
ATOM 1407 N N . LEU A 1 181 ? -17.746 -7.176 7.647 1.00 88.62 181 LEU A N 1
ATOM 1408 C CA . LEU A 1 181 ? -18.181 -6.856 6.290 1.00 88.62 181 LEU A CA 1
ATOM 1409 C C . LEU A 1 181 ? -18.088 -8.103 5.395 1.00 88.62 181 LEU A C 1
ATOM 1411 O O . LEU A 1 181 ? -17.380 -8.075 4.388 1.00 88.62 181 LEU A O 1
ATOM 1415 N N . PRO A 1 182 ? -18.769 -9.220 5.717 1.00 83.50 182 PRO A N 1
ATOM 1416 C CA . PRO A 1 182 ? -18.555 -10.493 5.029 1.00 83.50 182 PRO A CA 1
ATOM 1417 C C . PRO A 1 182 ? -18.842 -10.411 3.523 1.00 83.50 182 PRO A C 1
ATOM 1419 O O . PRO A 1 182 ? -18.121 -11.017 2.737 1.00 83.50 182 PRO 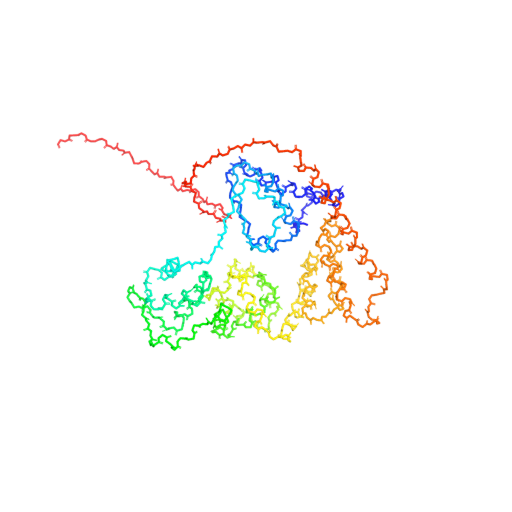A O 1
ATOM 1422 N N . ALA A 1 183 ? -19.829 -9.606 3.113 1.00 81.44 183 ALA A N 1
ATOM 1423 C CA . ALA A 1 183 ? -20.157 -9.385 1.704 1.00 81.44 183 ALA A CA 1
ATOM 1424 C C . ALA A 1 183 ? -19.093 -8.566 0.945 1.00 81.44 183 ALA A C 1
ATOM 1426 O O . ALA A 1 183 ? -18.959 -8.709 -0.268 1.00 81.44 183 ALA A O 1
ATOM 1427 N N . ALA A 1 184 ? -18.321 -7.724 1.641 1.00 91.25 184 ALA A N 1
ATOM 1428 C CA . ALA A 1 184 ? -17.317 -6.846 1.038 1.00 91.25 184 ALA A CA 1
ATOM 1429 C C . ALA A 1 184 ? -15.865 -7.279 1.313 1.00 91.25 184 ALA A C 1
ATOM 1431 O O . ALA A 1 184 ? -14.930 -6.750 0.706 1.00 91.25 184 ALA A O 1
ATOM 1432 N N . ARG A 1 185 ? -15.658 -8.266 2.194 1.00 92.50 185 ARG A N 1
ATOM 1433 C CA . ARG A 1 185 ? -14.344 -8.796 2.574 1.00 92.50 185 ARG A CA 1
ATOM 1434 C C . ARG A 1 185 ? -13.563 -9.314 1.376 1.00 92.50 185 ARG A C 1
ATOM 1436 O O . ARG A 1 185 ? -12.413 -8.922 1.185 1.00 92.50 185 ARG A O 1
ATOM 1443 N N . ASP A 1 186 ? -14.190 -10.158 0.563 1.00 92.19 186 ASP A N 1
ATOM 1444 C CA . ASP A 1 186 ? -13.553 -10.742 -0.620 1.00 92.19 186 ASP A CA 1
ATOM 1445 C C . ASP A 1 186 ? -13.124 -9.655 -1.612 1.00 92.19 186 ASP A C 1
ATOM 1447 O O . ASP A 1 186 ? -12.045 -9.733 -2.204 1.00 92.19 186 ASP A O 1
ATOM 1451 N N . LEU A 1 187 ? -13.928 -8.595 -1.741 1.00 95.19 187 LEU A N 1
ATOM 1452 C CA . LEU A 1 187 ? -13.605 -7.457 -2.589 1.00 95.19 187 LEU A CA 1
ATOM 1453 C C . LEU A 1 187 ? -12.442 -6.632 -2.029 1.00 95.19 187 LEU A C 1
ATOM 1455 O O . LEU A 1 187 ? -11.560 -6.240 -2.791 1.00 95.19 187 LEU A O 1
ATOM 1459 N N . ALA A 1 188 ? -12.393 -6.398 -0.717 1.00 95.75 188 ALA A N 1
ATOM 1460 C CA . ALA A 1 188 ? -11.263 -5.723 -0.083 1.00 95.75 188 ALA A CA 1
ATOM 1461 C C . ALA A 1 188 ? -9.966 -6.521 -0.262 1.00 95.75 188 ALA A C 1
ATOM 1463 O O . ALA A 1 188 ? -8.930 -5.957 -0.603 1.00 95.75 188 ALA A O 1
ATOM 1464 N N . GLN A 1 189 ? -10.017 -7.842 -0.092 1.00 95.81 189 GLN A N 1
ATOM 1465 C CA . GLN A 1 189 ? -8.876 -8.726 -0.324 1.00 95.81 189 GLN A CA 1
ATOM 1466 C C . GLN A 1 189 ? -8.431 -8.723 -1.795 1.00 95.81 189 GLN A C 1
ATOM 1468 O O . GLN A 1 189 ? -7.229 -8.695 -2.090 1.00 95.81 189 GLN A O 1
ATOM 1473 N N . LEU A 1 190 ? -9.386 -8.722 -2.729 1.00 96.19 190 LEU A N 1
ATOM 1474 C CA . LEU A 1 190 ? -9.096 -8.616 -4.153 1.00 96.19 190 LEU A CA 1
ATOM 1475 C C . LEU A 1 190 ? -8.455 -7.265 -4.487 1.00 96.19 190 LEU A C 1
ATOM 1477 O O . LEU A 1 190 ? -7.383 -7.235 -5.090 1.00 96.19 190 LEU A O 1
ATOM 1481 N N . GLY A 1 191 ? -9.055 -6.161 -4.041 1.00 96.25 191 GLY A N 1
ATOM 1482 C CA . GLY A 1 191 ? -8.520 -4.808 -4.202 1.00 96.25 191 GLY A CA 1
ATOM 1483 C C . GLY A 1 191 ? -7.121 -4.671 -3.604 1.00 96.25 191 GLY A C 1
ATOM 1484 O O . GLY A 1 191 ? -6.227 -4.127 -4.246 1.00 96.25 191 GLY A O 1
ATOM 1485 N N . ALA A 1 192 ? -6.880 -5.272 -2.437 1.00 96.31 192 ALA A N 1
ATOM 1486 C CA . ALA A 1 192 ? -5.566 -5.283 -1.801 1.00 96.31 192 ALA A CA 1
ATOM 1487 C C . ALA A 1 192 ? -4.504 -6.029 -2.623 1.00 96.31 192 ALA A C 1
ATOM 1489 O O . ALA A 1 192 ? -3.325 -5.670 -2.571 1.00 96.31 192 ALA A O 1
ATOM 1490 N N . THR A 1 193 ? -4.929 -7.026 -3.407 1.00 97.44 193 THR A N 1
ATOM 1491 C CA . THR A 1 193 ? -4.074 -7.737 -4.368 1.00 97.44 193 THR A CA 1
ATOM 1492 C C . THR A 1 193 ? -3.819 -6.911 -5.630 1.00 97.44 193 THR A C 1
ATOM 1494 O O . THR A 1 193 ? -2.750 -7.049 -6.218 1.00 97.44 193 THR A O 1
ATOM 1497 N N . VAL A 1 194 ? -4.760 -6.054 -6.051 1.00 95.56 194 VAL A N 1
ATOM 1498 C CA . VAL A 1 194 ? -4.574 -5.118 -7.177 1.00 95.56 194 VAL A CA 1
ATOM 1499 C C . VAL A 1 194 ? -3.544 -4.042 -6.823 1.00 95.56 194 VAL A C 1
ATOM 1501 O O . VAL A 1 194 ? -2.622 -3.802 -7.600 1.00 95.56 194 VAL A O 1
ATOM 1504 N N . GLY A 1 195 ? -3.678 -3.408 -5.656 1.00 91.62 195 GLY A N 1
ATOM 1505 C CA . GLY A 1 195 ? -2.754 -2.379 -5.180 1.00 91.62 195 GLY A CA 1
ATOM 1506 C C . GLY A 1 195 ? -3.389 -1.408 -4.183 1.00 91.62 195 GLY A C 1
ATOM 1507 O O . GLY A 1 195 ? -4.563 -1.528 -3.840 1.00 91.62 195 GLY A O 1
ATOM 1508 N N . ARG A 1 196 ? -2.608 -0.417 -3.724 1.00 88.38 196 ARG A N 1
ATOM 1509 C CA . ARG A 1 196 ? -3.090 0.610 -2.778 1.00 88.38 196 ARG A CA 1
ATOM 1510 C C . ARG A 1 196 ? -4.189 1.489 -3.372 1.00 88.38 196 ARG A C 1
ATOM 1512 O O . ARG A 1 196 ? -5.066 1.936 -2.639 1.00 88.38 196 ARG A O 1
ATOM 1519 N N . GLU A 1 197 ? -4.124 1.719 -4.679 1.00 92.44 197 GLU A N 1
ATOM 1520 C CA . GLU A 1 197 ? -5.109 2.451 -5.467 1.00 92.44 197 GLU A CA 1
ATOM 1521 C C . GLU A 1 197 ? -5.495 1.622 -6.695 1.00 92.44 197 GLU A C 1
ATOM 1523 O O . GLU A 1 197 ? -4.635 1.021 -7.346 1.00 92.44 197 GLU A O 1
ATOM 1528 N N . PHE A 1 198 ? -6.785 1.599 -7.023 1.00 93.94 198 PHE A N 1
ATOM 1529 C CA . PHE A 1 198 ? -7.306 0.913 -8.198 1.00 93.94 198 PHE A CA 1
ATOM 1530 C C . PHE A 1 198 ? -8.540 1.618 -8.772 1.00 93.94 198 PHE A C 1
ATOM 1532 O O . PHE A 1 198 ? -9.334 2.230 -8.060 1.00 93.94 198 PHE A O 1
ATOM 1539 N N . GLY A 1 199 ? -8.704 1.534 -10.093 1.00 93.94 199 GLY A N 1
ATOM 1540 C CA . GLY A 1 199 ? -9.870 2.076 -10.791 1.00 93.94 199 GLY A CA 1
ATOM 1541 C C . GLY A 1 199 ? -11.066 1.127 -10.759 1.00 93.94 199 GLY A C 1
ATOM 1542 O O . GLY A 1 199 ? -10.896 -0.097 -10.756 1.00 93.94 199 GLY A O 1
ATOM 1543 N N . TYR A 1 200 ? -12.274 1.692 -10.814 1.00 95.25 200 TYR A N 1
ATOM 1544 C CA . TYR A 1 200 ? -13.523 0.928 -10.888 1.00 95.25 200 TYR A CA 1
ATOM 1545 C C . TYR A 1 200 ? -13.543 -0.056 -12.066 1.00 95.25 200 TYR A C 1
ATOM 1547 O O . TYR A 1 200 ? -13.902 -1.220 -11.910 1.00 95.25 200 TYR A O 1
ATOM 1555 N N . GLU A 1 201 ? -13.095 0.376 -13.247 1.00 94.38 201 GLU A N 1
ATOM 1556 C CA . GLU A 1 201 ? -13.081 -0.475 -14.443 1.00 94.38 201 GLU A CA 1
ATOM 1557 C C . GLU A 1 201 ? -12.223 -1.733 -14.278 1.00 94.38 201 GLU A C 1
ATOM 1559 O O . GLU A 1 201 ? -12.607 -2.799 -14.763 1.00 94.38 201 GLU A O 1
ATOM 1564 N N . LEU A 1 202 ? -11.082 -1.620 -13.588 1.00 94.25 202 LEU A N 1
ATOM 1565 C CA . LEU A 1 202 ? -10.185 -2.745 -13.347 1.00 94.25 202 LEU A CA 1
ATOM 1566 C C . LEU A 1 202 ? -10.800 -3.716 -12.343 1.00 94.25 202 LEU A C 1
ATOM 1568 O O . LEU A 1 202 ? -10.888 -4.903 -12.636 1.00 94.25 202 LEU A O 1
ATOM 1572 N N . ILE A 1 203 ? -11.273 -3.235 -11.190 1.00 95.69 203 ILE A N 1
ATOM 1573 C CA . ILE A 1 203 ? -11.855 -4.134 -10.185 1.00 95.69 203 ILE A CA 1
ATOM 1574 C C . ILE A 1 203 ? -13.130 -4.810 -10.709 1.00 95.69 203 ILE A C 1
ATOM 1576 O O . ILE A 1 203 ? -13.309 -6.007 -10.499 1.00 95.69 203 ILE A O 1
ATOM 1580 N N . ARG A 1 204 ? -13.942 -4.101 -11.507 1.00 95.88 204 ARG A N 1
ATOM 1581 C CA . ARG A 1 204 ? -15.096 -4.669 -12.223 1.00 95.88 204 ARG A CA 1
ATOM 1582 C C . ARG A 1 204 ? -14.690 -5.754 -13.212 1.00 95.88 204 ARG A C 1
ATOM 1584 O O . ARG A 1 204 ? -15.396 -6.738 -13.380 1.00 95.88 204 ARG A O 1
ATOM 1591 N N . ALA A 1 205 ? -13.559 -5.585 -13.889 1.00 95.00 205 ALA A N 1
ATOM 1592 C CA . ALA A 1 205 ? -13.053 -6.578 -14.827 1.00 95.00 205 ALA A CA 1
ATOM 1593 C C . ALA A 1 205 ? -12.484 -7.832 -14.142 1.00 95.00 205 ALA A C 1
ATOM 1595 O O . ALA A 1 205 ? -12.442 -8.890 -14.765 1.00 95.00 205 ALA A O 1
ATOM 1596 N N . VAL A 1 206 ? -12.037 -7.703 -12.891 1.00 95.50 206 VAL A N 1
ATOM 1597 C CA . VAL A 1 206 ? -11.382 -8.762 -12.110 1.00 95.50 206 VAL A CA 1
ATOM 1598 C C . VAL A 1 206 ? -12.321 -9.387 -11.074 1.00 95.50 206 VAL A C 1
ATOM 1600 O O . VAL A 1 206 ? -11.952 -10.373 -10.461 1.00 95.50 206 VAL A O 1
ATOM 1603 N N . THR A 1 207 ? -13.522 -8.878 -10.829 1.00 94.31 207 THR A N 1
ATOM 1604 C CA . THR A 1 207 ? -14.466 -9.522 -9.897 1.00 94.31 207 THR A CA 1
ATOM 1605 C C . THR A 1 207 ? -15.393 -10.503 -10.620 1.00 94.31 207 THR A C 1
ATOM 1607 O O . THR A 1 207 ? -15.569 -10.390 -11.831 1.00 94.31 207 THR A O 1
ATOM 1610 N N . ASP A 1 208 ? -15.909 -11.523 -9.927 1.00 89.62 208 ASP A N 1
ATOM 1611 C CA . ASP A 1 208 ? -16.924 -12.460 -10.469 1.00 89.62 208 ASP A CA 1
ATOM 1612 C C . ASP A 1 208 ? -18.358 -12.011 -10.168 1.00 89.62 208 ASP A C 1
ATOM 1614 O O . ASP A 1 208 ? -19.305 -12.594 -10.688 1.00 89.62 208 ASP A O 1
ATOM 1618 N N . VAL A 1 209 ? -18.520 -11.010 -9.303 1.00 92.62 209 VAL A N 1
ATOM 1619 C CA . VAL A 1 209 ? -19.834 -10.507 -8.895 1.00 92.62 209 VAL A CA 1
ATOM 1620 C C . VAL A 1 209 ? -20.392 -9.545 -9.941 1.00 92.62 209 VAL A C 1
ATOM 1622 O O . VAL A 1 209 ? -19.638 -8.934 -10.705 1.00 92.62 209 VAL A O 1
ATOM 1625 N N . ASP A 1 210 ? -21.714 -9.406 -9.975 1.00 93.94 210 ASP A N 1
ATOM 1626 C CA . ASP A 1 210 ? -22.372 -8.441 -10.852 1.00 93.94 210 ASP A CA 1
ATOM 1627 C C . ASP A 1 210 ? -22.092 -6.979 -10.436 1.00 93.94 210 ASP A C 1
ATOM 1629 O O . ASP A 1 210 ? -21.507 -6.687 -9.390 1.00 93.94 210 ASP A O 1
ATOM 1633 N N . ASP A 1 211 ? -22.474 -6.036 -11.300 1.00 92.88 211 ASP A N 1
ATOM 1634 C CA . ASP A 1 211 ? -22.184 -4.609 -11.111 1.00 92.88 211 ASP A CA 1
ATOM 1635 C C . ASP A 1 211 ? -22.860 -4.025 -9.859 1.00 92.88 211 ASP A C 1
ATOM 1637 O O . ASP A 1 211 ? -22.288 -3.167 -9.183 1.00 92.88 211 ASP A O 1
ATOM 1641 N N . GLU A 1 212 ? -24.054 -4.514 -9.517 1.00 93.69 212 GLU A N 1
ATOM 1642 C CA . GLU A 1 212 ? -24.828 -4.050 -8.367 1.00 93.69 212 GLU A CA 1
ATOM 1643 C C . GLU A 1 212 ? -24.185 -4.514 -7.056 1.00 93.69 212 GLU A C 1
ATOM 1645 O O . GLU A 1 212 ? -23.934 -3.701 -6.160 1.00 93.69 212 GLU A O 1
ATOM 1650 N N . GLN A 1 213 ? -23.815 -5.793 -6.978 1.00 94.25 213 GLN A N 1
ATOM 1651 C CA . GLN A 1 213 ? -23.078 -6.370 -5.856 1.00 94.25 213 GLN A CA 1
ATOM 1652 C C . GLN A 1 213 ? -21.715 -5.701 -5.678 1.00 94.25 213 GLN A C 1
ATOM 1654 O O . GLN A 1 213 ? -21.328 -5.378 -4.552 1.00 94.25 213 GLN A O 1
ATOM 1659 N N . LEU A 1 214 ? -21.001 -5.431 -6.776 1.00 95.19 214 LEU A N 1
ATOM 1660 C CA . LEU A 1 214 ? -19.728 -4.715 -6.736 1.00 95.19 214 LEU A CA 1
ATOM 1661 C C . LEU A 1 214 ? -19.894 -3.316 -6.135 1.00 95.19 214 LEU A C 1
ATOM 1663 O O . LEU A 1 214 ? -19.122 -2.933 -5.257 1.00 95.19 214 LEU A O 1
ATOM 1667 N N . ARG A 1 215 ? -20.884 -2.549 -6.602 1.00 94.06 215 ARG A N 1
ATOM 1668 C CA . ARG A 1 215 ? -21.140 -1.191 -6.099 1.00 94.06 215 ARG A CA 1
ATOM 1669 C C . ARG A 1 215 ? -21.532 -1.215 -4.629 1.00 94.06 215 ARG A C 1
ATOM 1671 O O . ARG A 1 215 ? -20.927 -0.488 -3.853 1.00 94.06 215 ARG A O 1
ATOM 1678 N N . SER A 1 216 ? -22.433 -2.114 -4.239 1.00 94.62 216 SER A N 1
ATOM 1679 C CA . SER A 1 216 ? -22.824 -2.288 -2.837 1.00 94.62 216 SER A CA 1
ATOM 1680 C C . SER A 1 216 ? -21.624 -2.610 -1.938 1.00 94.62 216 SER A C 1
ATOM 1682 O O . SER A 1 216 ? -21.461 -2.002 -0.883 1.00 94.62 216 SER A O 1
ATOM 1684 N N . ALA A 1 217 ? -20.739 -3.516 -2.362 1.00 95.38 217 ALA A N 1
ATOM 1685 C CA . ALA A 1 217 ? -19.546 -3.870 -1.597 1.00 95.38 217 ALA A CA 1
ATOM 1686 C C . ALA A 1 217 ? -18.524 -2.719 -1.516 1.00 95.38 217 ALA A C 1
ATOM 1688 O O . ALA A 1 217 ? -17.937 -2.496 -0.457 1.00 95.38 217 ALA A O 1
ATOM 1689 N N . LEU A 1 218 ? -18.318 -1.960 -2.599 1.00 95.50 218 LEU A N 1
ATOM 1690 C CA . LEU A 1 218 ? -17.467 -0.763 -2.576 1.00 95.50 218 LEU A CA 1
ATOM 1691 C C . LEU A 1 218 ? -18.038 0.305 -1.641 1.00 95.50 218 LEU A C 1
ATOM 1693 O O . LEU A 1 218 ? -17.289 0.858 -0.839 1.00 95.50 218 LEU A O 1
ATOM 1697 N N . ASP A 1 219 ? -19.347 0.547 -1.700 1.00 94.81 219 ASP A N 1
ATOM 1698 C CA . ASP A 1 219 ? -20.031 1.509 -0.838 1.00 94.81 219 ASP A CA 1
ATOM 1699 C C . ASP A 1 219 ? -19.916 1.092 0.634 1.00 94.81 219 ASP A C 1
ATOM 1701 O O . ASP A 1 219 ? -19.574 1.918 1.475 1.00 94.81 219 ASP A O 1
ATOM 1705 N N . GLN A 1 220 ? -20.073 -0.197 0.954 1.00 95.00 220 GLN A N 1
ATOM 1706 C CA . GLN A 1 220 ? -19.839 -0.718 2.308 1.00 95.00 220 GLN A CA 1
ATOM 1707 C C . GLN A 1 220 ? -18.405 -0.461 2.794 1.00 95.00 220 GLN A C 1
ATOM 1709 O O . GLN A 1 220 ? -18.213 -0.033 3.932 1.00 95.00 220 GLN A O 1
ATOM 1714 N N . LEU A 1 221 ? -17.392 -0.678 1.948 1.00 95.31 221 LEU A N 1
ATOM 1715 C CA . LEU A 1 221 ? -15.990 -0.419 2.306 1.00 95.31 221 LEU A CA 1
ATOM 1716 C C . LEU A 1 221 ? -15.691 1.074 2.474 1.00 95.31 221 LEU A C 1
ATOM 1718 O O . LEU A 1 221 ? -14.859 1.432 3.310 1.00 95.31 221 LEU A O 1
ATOM 1722 N N . VAL A 1 222 ? -16.352 1.938 1.704 1.00 94.75 222 VAL A N 1
ATOM 1723 C CA . VAL A 1 222 ? -16.244 3.397 1.843 1.00 94.75 222 VAL A CA 1
ATOM 1724 C C . VAL A 1 222 ? -16.942 3.870 3.117 1.00 94.75 222 VAL A C 1
ATOM 1726 O O . VAL A 1 222 ? -16.345 4.614 3.892 1.00 94.75 222 VAL A O 1
ATOM 1729 N N . CYS A 1 223 ? -18.158 3.395 3.392 1.00 92.06 223 CYS A N 1
ATOM 1730 C CA . CYS A 1 223 ? -18.891 3.695 4.624 1.00 92.06 223 CYS A CA 1
ATOM 1731 C C . CYS A 1 223 ? -18.153 3.204 5.876 1.00 92.06 223 CYS A C 1
ATOM 1733 O O . CYS A 1 223 ? -18.181 3.875 6.902 1.00 92.06 223 CYS A O 1
ATOM 1735 N N . ALA A 1 224 ? -17.454 2.072 5.787 1.00 89.50 224 ALA A N 1
ATOM 1736 C CA . ALA A 1 224 ? -16.590 1.572 6.855 1.00 89.50 224 ALA A CA 1
ATOM 1737 C C . ALA A 1 224 ? -15.227 2.290 6.934 1.00 89.50 224 ALA A C 1
ATOM 1739 O O . ALA A 1 224 ? -14.382 1.917 7.750 1.00 89.50 224 ALA A O 1
ATOM 1740 N N . GLU A 1 225 ? -14.986 3.298 6.092 1.00 90.44 225 GLU A N 1
ATOM 1741 C CA . GLU A 1 225 ? -13.732 4.050 5.986 1.00 90.44 225 GLU A CA 1
ATOM 1742 C C . GLU A 1 225 ? -12.489 3.190 5.689 1.00 90.44 225 GLU A C 1
ATOM 1744 O O . GLU A 1 225 ? -11.358 3.576 5.989 1.00 90.44 225 GLU A O 1
ATOM 1749 N N . MET A 1 226 ? -12.679 2.018 5.083 1.00 91.19 226 MET A N 1
ATOM 1750 C CA . MET A 1 226 ? -11.577 1.168 4.624 1.00 91.19 226 MET A CA 1
ATOM 1751 C C . MET A 1 226 ? -11.012 1.677 3.295 1.00 91.19 226 MET A C 1
ATOM 1753 O O . MET A 1 226 ? -9.800 1.627 3.057 1.00 91.19 226 MET A O 1
ATOM 1757 N N . LEU A 1 227 ? -11.895 2.205 2.444 1.00 95.19 227 LEU A N 1
ATOM 1758 C CA . LEU A 1 227 ? -11.570 2.814 1.160 1.00 95.19 227 LEU A CA 1
ATOM 1759 C C . LEU A 1 227 ? -12.007 4.283 1.122 1.00 95.19 227 LEU A C 1
ATOM 1761 O O . LEU A 1 227 ? -13.035 4.660 1.671 1.00 95.19 227 LEU A O 1
ATOM 1765 N N . CYS A 1 228 ? -11.252 5.093 0.390 1.00 93.69 228 CYS A N 1
ATOM 1766 C CA . CYS A 1 228 ? -11.644 6.425 -0.045 1.00 93.69 228 CYS A CA 1
ATOM 1767 C C . CYS A 1 228 ? -11.969 6.379 -1.538 1.00 93.69 228 CYS A C 1
ATOM 1769 O O . CYS A 1 228 ? -11.157 5.896 -2.331 1.00 93.69 228 CYS A O 1
ATOM 1771 N N . GLN A 1 229 ? -13.126 6.912 -1.925 1.00 94.44 229 GLN A N 1
ATOM 1772 C CA . GLN A 1 229 ? -13.527 7.040 -3.322 1.00 94.44 229 GLN A CA 1
ATOM 1773 C C . GLN A 1 229 ? -13.202 8.438 -3.854 1.00 94.44 229 GLN A C 1
ATOM 1775 O O . GLN A 1 229 ? -13.525 9.446 -3.229 1.00 94.44 229 GLN A O 1
ATOM 1780 N N . SER A 1 230 ? -12.608 8.498 -5.043 1.00 91.25 230 SER A N 1
ATOM 1781 C CA . SER A 1 230 ? -12.421 9.733 -5.805 1.00 91.25 230 SER A CA 1
ATOM 1782 C C . SER A 1 230 ? -13.151 9.640 -7.140 1.00 91.25 230 SER A C 1
ATOM 1784 O O . SER A 1 230 ? -12.961 8.692 -7.897 1.00 91.25 230 SER A O 1
ATOM 1786 N N . GLY A 1 231 ? -13.982 10.639 -7.446 1.00 89.69 231 GLY A N 1
ATOM 1787 C CA . GLY A 1 231 ? -14.806 10.651 -8.657 1.00 89.69 231 GLY A CA 1
ATOM 1788 C C . GLY A 1 231 ? -16.012 9.705 -8.595 1.00 89.69 231 GLY A C 1
ATOM 1789 O O . GLY A 1 231 ? -16.326 9.124 -7.557 1.00 89.69 231 GLY A O 1
ATOM 1790 N N . LEU A 1 232 ? -16.706 9.560 -9.725 1.00 84.88 232 LEU A N 1
ATOM 1791 C CA . LEU A 1 232 ? -17.908 8.730 -9.854 1.00 84.88 232 LEU A CA 1
ATOM 1792 C C . LEU A 1 232 ? -17.673 7.587 -10.855 1.00 84.88 232 LEU A C 1
ATOM 1794 O O . LEU A 1 232 ? -16.990 7.812 -11.862 1.00 84.88 232 LEU A O 1
ATOM 1798 N N . PRO A 1 233 ? -18.237 6.384 -10.622 1.00 80.50 233 PRO A N 1
ATOM 1799 C CA . PRO A 1 233 ? -18.181 5.296 -11.591 1.00 80.50 233 PRO A CA 1
ATOM 1800 C C . PRO A 1 233 ? -18.739 5.739 -12.959 1.00 80.50 233 PRO A C 1
ATOM 1802 O O . PRO A 1 233 ? -19.675 6.540 -13.000 1.00 80.50 233 PRO A O 1
ATOM 1805 N N . PRO A 1 234 ? -18.187 5.251 -14.086 1.00 80.62 234 PRO A N 1
ATOM 1806 C CA . PRO A 1 234 ? -17.106 4.264 -14.188 1.00 80.62 234 PRO A CA 1
ATOM 1807 C C . PRO A 1 234 ? -15.692 4.854 -14.040 1.00 80.62 234 PRO A C 1
ATOM 1809 O O . PRO A 1 234 ? -14.721 4.106 -14.022 1.00 80.62 234 PRO A O 1
ATOM 1812 N N . ARG A 1 235 ? -15.549 6.179 -13.908 1.00 85.56 235 ARG A N 1
ATOM 1813 C CA . ARG A 1 235 ? -14.250 6.870 -13.797 1.00 85.56 235 ARG A CA 1
ATOM 1814 C C . ARG A 1 235 ? -13.823 7.127 -12.347 1.00 85.56 235 ARG A C 1
ATOM 1816 O O . ARG A 1 235 ? -13.040 8.043 -12.102 1.00 85.56 235 ARG A O 1
ATOM 1823 N N . SER A 1 236 ? -14.344 6.359 -11.390 1.00 92.19 236 SER A N 1
ATOM 1824 C CA . SER A 1 236 ? -13.921 6.454 -9.996 1.00 92.19 236 SER A CA 1
ATOM 1825 C C . SER A 1 236 ? -12.654 5.646 -9.741 1.00 92.19 236 SER A C 1
ATOM 1827 O O . SER A 1 236 ? -12.437 4.576 -10.321 1.00 92.19 236 SER A O 1
ATOM 1829 N N . THR A 1 237 ? -11.831 6.156 -8.833 1.00 93.56 237 THR A N 1
ATOM 1830 C CA . THR A 1 237 ? -10.729 5.417 -8.222 1.00 93.56 237 THR A CA 1
ATOM 1831 C C . THR A 1 237 ? -11.021 5.189 -6.749 1.00 93.56 237 THR A C 1
ATOM 1833 O O . THR A 1 237 ? -11.709 5.978 -6.096 1.00 93.56 237 THR A O 1
ATOM 1836 N N . TYR A 1 238 ? -10.513 4.075 -6.241 1.00 95.75 238 TYR A N 1
ATOM 1837 C CA . TYR A 1 238 ? -10.599 3.688 -4.846 1.00 95.75 238 TYR A CA 1
ATOM 1838 C C . TYR A 1 238 ? -9.188 3.531 -4.312 1.00 95.75 238 TYR A C 1
ATOM 1840 O O . TYR A 1 238 ? -8.332 2.933 -4.965 1.00 95.75 238 TYR A O 1
ATOM 1848 N N . MET A 1 239 ? -8.952 4.066 -3.123 1.00 94.69 239 MET A N 1
ATOM 1849 C CA . MET A 1 239 ? -7.672 3.972 -2.438 1.00 94.69 239 MET A CA 1
ATOM 1850 C C . MET A 1 239 ? -7.902 3.493 -1.014 1.00 94.69 239 MET A C 1
ATOM 1852 O O . MET A 1 239 ? -8.799 3.992 -0.338 1.00 94.69 239 MET A O 1
ATOM 1856 N N . PHE A 1 240 ? -7.080 2.567 -0.527 1.00 92.94 240 PHE A N 1
ATOM 1857 C CA . PHE A 1 240 ? -7.101 2.220 0.892 1.00 92.94 240 PHE A CA 1
ATOM 1858 C C . PHE A 1 240 ? -6.750 3.441 1.737 1.00 92.94 240 PHE A C 1
ATOM 1860 O O . PHE A 1 240 ? -5.690 4.046 1.535 1.00 92.94 240 PHE A O 1
ATOM 1867 N N . LYS A 1 241 ? -7.617 3.777 2.704 1.00 88.06 241 LYS A N 1
ATOM 1868 C CA . LYS A 1 241 ? -7.435 4.944 3.587 1.00 88.06 241 LYS A CA 1
ATOM 1869 C C . LYS A 1 241 ? -6.058 4.911 4.259 1.00 88.06 241 LYS A C 1
ATOM 1871 O O . LYS A 1 241 ? -5.376 5.931 4.341 1.00 88.06 241 LYS A O 1
ATOM 1876 N N . HIS A 1 242 ? -5.603 3.712 4.633 1.00 83.81 242 HIS A N 1
ATOM 1877 C CA . HIS A 1 242 ? -4.265 3.462 5.160 1.00 83.81 242 HIS A CA 1
ATOM 1878 C C . HIS A 1 242 ? -3.593 2.270 4.472 1.00 83.81 242 HIS A C 1
ATOM 1880 O O . HIS A 1 242 ? -4.222 1.239 4.241 1.00 83.81 242 HIS A O 1
ATOM 1886 N N . ALA A 1 243 ? -2.279 2.376 4.239 1.00 81.88 243 ALA A N 1
ATOM 1887 C CA . ALA A 1 243 ? -1.436 1.278 3.748 1.00 81.88 243 ALA A CA 1
ATOM 1888 C C . ALA A 1 243 ? -1.633 -0.024 4.536 1.00 81.88 243 ALA A C 1
ATOM 1890 O O . ALA A 1 243 ? -1.715 -1.103 3.963 1.00 81.88 243 ALA A O 1
ATOM 1891 N N . LEU A 1 244 ? -1.756 0.088 5.861 1.00 85.62 244 LEU A N 1
ATOM 1892 C CA . LEU A 1 244 ? -1.885 -1.076 6.724 1.00 85.62 244 LEU A CA 1
ATOM 1893 C C . LEU A 1 244 ? -3.213 -1.823 6.527 1.00 85.62 244 LEU A C 1
ATOM 1895 O O . LEU A 1 244 ? -3.250 -3.033 6.711 1.00 85.62 244 LEU A O 1
ATOM 1899 N N . ILE A 1 245 ? -4.287 -1.139 6.115 1.00 89.38 245 ILE A N 1
ATOM 1900 C CA . ILE A 1 245 ? -5.565 -1.796 5.792 1.00 89.38 245 ILE A CA 1
ATOM 1901 C C . ILE A 1 245 ? -5.371 -2.715 4.586 1.00 89.38 245 ILE A C 1
ATOM 1903 O O . ILE A 1 245 ? -5.776 -3.876 4.623 1.00 89.38 245 ILE A O 1
ATOM 1907 N N . GLN A 1 246 ? -4.692 -2.216 3.547 1.00 92.81 246 GLN A N 1
ATOM 1908 C CA . GLN A 1 246 ? -4.319 -3.023 2.390 1.00 92.81 246 GLN A CA 1
ATOM 1909 C C . GLN A 1 246 ? -3.461 -4.222 2.818 1.00 92.81 246 GLN A C 1
ATOM 1911 O O . GLN A 1 246 ? -3.751 -5.350 2.424 1.00 92.81 246 GLN A O 1
ATOM 1916 N N . ASP A 1 247 ? -2.434 -3.994 3.643 1.00 89.50 247 ASP A N 1
ATOM 1917 C CA . ASP A 1 247 ? -1.542 -5.058 4.109 1.00 89.50 247 ASP A CA 1
ATOM 1918 C C . ASP A 1 247 ? -2.307 -6.139 4.875 1.00 89.50 247 ASP A C 1
ATOM 1920 O O . ASP A 1 247 ? -2.114 -7.320 4.601 1.00 89.50 247 ASP A O 1
ATOM 1924 N N . VAL A 1 248 ? -3.206 -5.763 5.789 1.00 91.38 248 VAL A N 1
ATOM 1925 C CA . VAL A 1 248 ? -4.026 -6.707 6.564 1.00 91.38 248 VAL A CA 1
ATOM 1926 C C . VAL A 1 248 ? -4.966 -7.488 5.649 1.00 91.38 248 VAL A C 1
ATOM 1928 O O . VAL A 1 248 ? -4.998 -8.718 5.717 1.00 91.38 248 VAL A O 1
ATOM 1931 N N . ALA A 1 249 ? -5.674 -6.814 4.740 1.00 93.75 249 ALA A N 1
ATOM 1932 C CA . ALA A 1 249 ? -6.550 -7.477 3.778 1.00 93.75 249 ALA A CA 1
ATOM 1933 C C . ALA A 1 249 ? -5.761 -8.461 2.895 1.00 93.75 249 ALA A C 1
ATOM 1935 O O . ALA A 1 249 ? -6.138 -9.627 2.773 1.00 93.75 249 ALA A O 1
ATOM 1936 N N . TYR A 1 250 ? -4.612 -8.053 2.356 1.00 94.94 250 TYR A N 1
ATOM 1937 C CA . TYR A 1 250 ? -3.765 -8.921 1.538 1.00 94.94 250 TYR A CA 1
ATOM 1938 C C . TYR A 1 250 ? -3.155 -10.080 2.343 1.00 94.94 250 TYR A C 1
ATOM 1940 O O . TYR A 1 250 ? -3.119 -11.220 1.875 1.00 94.94 250 TYR A O 1
ATOM 1948 N N . GLN A 1 251 ? -2.693 -9.829 3.571 1.00 92.44 251 GLN A N 1
ATOM 1949 C CA . GLN A 1 251 ? -2.089 -10.844 4.438 1.00 92.44 251 GLN A CA 1
ATOM 1950 C C . GLN A 1 251 ? -3.112 -11.833 5.013 1.00 92.44 251 GLN A C 1
ATOM 1952 O O . GLN A 1 251 ? -2.736 -12.961 5.332 1.00 92.44 251 GLN A O 1
ATOM 1957 N N . SER A 1 252 ? -4.393 -11.467 5.065 1.00 91.69 252 SER A N 1
ATOM 1958 C CA . SER A 1 252 ? -5.482 -12.369 5.462 1.00 91.69 252 SER A CA 1
ATOM 1959 C C . SER A 1 252 ? -5.747 -13.491 4.452 1.00 91.69 252 SER A C 1
ATOM 1961 O O . SER A 1 252 ? -6.302 -14.532 4.798 1.00 91.69 252 SER A O 1
ATOM 1963 N N . LEU A 1 253 ? -5.335 -13.308 3.194 1.00 93.44 253 LEU A N 1
ATOM 1964 C CA . LEU A 1 253 ? -5.561 -14.291 2.143 1.00 93.44 253 LEU A CA 1
ATOM 1965 C C . LEU A 1 253 ? -4.684 -15.530 2.331 1.00 93.44 253 LEU A C 1
ATOM 1967 O O . LEU A 1 253 ? -3.465 -15.427 2.513 1.00 93.44 253 LEU A O 1
ATOM 1971 N N . LEU A 1 254 ? -5.273 -16.710 2.129 1.00 95.50 254 LEU A N 1
ATOM 1972 C CA . LEU A 1 254 ? -4.515 -17.946 1.939 1.00 95.50 254 LEU A CA 1
ATOM 1973 C C . LEU A 1 254 ? -3.602 -17.831 0.712 1.00 95.50 254 LEU A C 1
ATOM 1975 O O . LEU A 1 254 ? -3.966 -17.241 -0.307 1.00 95.50 254 LEU A O 1
ATOM 1979 N N . LYS A 1 255 ? -2.425 -18.463 0.768 1.00 95.56 255 LYS A N 1
ATOM 1980 C CA . LYS A 1 255 ? -1.434 -18.431 -0.324 1.00 95.56 255 LYS A CA 1
ATOM 1981 C C . LYS A 1 255 ? -2.011 -18.884 -1.674 1.00 95.56 255 LYS A C 1
ATOM 1983 O O . LYS A 1 255 ? -1.646 -18.325 -2.705 1.00 95.56 255 LYS A O 1
ATOM 1988 N N . SER A 1 256 ? -2.906 -19.874 -1.676 1.00 96.75 256 SER A N 1
ATOM 1989 C CA . SER A 1 256 ? -3.612 -20.344 -2.878 1.00 96.75 256 SER A CA 1
ATOM 1990 C C . SER A 1 256 ? -4.532 -19.270 -3.463 1.00 96.75 256 SER A C 1
ATOM 1992 O O . SER A 1 256 ? -4.472 -19.003 -4.661 1.00 96.75 256 SER A O 1
ATOM 1994 N N . LYS A 1 257 ? -5.320 -18.600 -2.615 1.00 95.75 257 LYS A N 1
ATOM 1995 C CA . LYS A 1 257 ? -6.232 -17.525 -3.022 1.00 95.75 257 LYS A CA 1
ATOM 1996 C C . LYS A 1 257 ? -5.472 -16.306 -3.552 1.00 95.75 257 LYS A C 1
ATOM 1998 O O . LYS A 1 257 ? -5.841 -15.785 -4.598 1.00 95.75 257 LYS A O 1
ATOM 2003 N N . ARG A 1 258 ? -4.349 -15.923 -2.922 1.00 96.88 258 ARG A N 1
ATOM 2004 C CA . ARG A 1 258 ? -3.460 -14.862 -3.448 1.00 96.88 258 ARG A CA 1
ATOM 2005 C C . ARG A 1 258 ? -2.982 -15.180 -4.857 1.00 96.88 258 ARG A C 1
ATOM 2007 O O . ARG A 1 258 ? -3.074 -14.332 -5.736 1.00 96.88 258 ARG A O 1
ATOM 2014 N N . ARG A 1 259 ? -2.509 -16.411 -5.089 1.00 97.81 259 ARG A N 1
ATOM 2015 C CA . ARG A 1 259 ? -2.072 -16.849 -6.423 1.00 97.81 259 ARG A CA 1
ATOM 2016 C C . ARG A 1 259 ? -3.201 -16.767 -7.447 1.00 97.81 259 ARG A C 1
ATOM 2018 O O . ARG A 1 259 ? -2.967 -16.272 -8.542 1.00 97.81 259 ARG A O 1
ATOM 2025 N N . GLN A 1 260 ? -4.408 -17.202 -7.080 1.00 97.00 260 GLN A N 1
ATOM 2026 C CA . GLN A 1 260 ? -5.586 -17.123 -7.948 1.00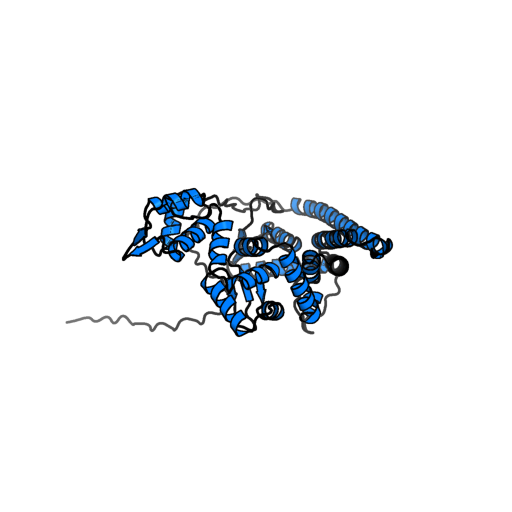 97.00 260 GLN A CA 1
ATOM 2027 C C . GLN A 1 260 ? -5.927 -15.673 -8.316 1.00 97.00 260 GLN A C 1
ATOM 2029 O O . GLN A 1 260 ? -6.129 -15.372 -9.489 1.00 97.00 260 GLN A O 1
ATOM 2034 N N . PHE A 1 261 ? -5.963 -14.767 -7.336 1.00 97.62 261 PHE A N 1
ATOM 2035 C CA . PHE A 1 261 ? -6.221 -13.349 -7.587 1.00 97.62 261 PHE A CA 1
ATOM 2036 C C . PHE A 1 261 ? -5.143 -12.722 -8.462 1.00 97.62 261 PHE A C 1
ATOM 2038 O O . PHE A 1 261 ? -5.467 -12.049 -9.434 1.00 97.62 261 PHE A O 1
ATOM 2045 N N . HIS A 1 262 ? -3.871 -12.996 -8.182 1.00 98.31 262 HIS A N 1
ATOM 2046 C CA . HIS A 1 262 ? -2.776 -12.533 -9.021 1.00 98.31 262 HIS A CA 1
ATOM 2047 C C . HIS A 1 262 ? -2.869 -13.051 -10.466 1.00 98.31 262 HIS A C 1
ATOM 2049 O O . HIS A 1 262 ? -2.699 -12.254 -11.385 1.00 98.31 262 HIS A O 1
ATOM 2055 N N . ASP A 1 263 ? -3.175 -14.336 -10.690 1.00 98.00 263 ASP A N 1
ATOM 2056 C CA . ASP A 1 263 ? -3.352 -14.885 -12.046 1.00 98.00 263 ASP A CA 1
ATOM 2057 C C . ASP A 1 263 ? -4.505 -14.183 -12.769 1.00 98.00 263 ASP A C 1
ATOM 2059 O O . ASP A 1 263 ? -4.360 -13.711 -13.897 1.00 98.00 263 ASP A O 1
ATOM 2063 N N . ARG A 1 264 ? -5.640 -14.030 -12.083 1.00 97.56 264 ARG A N 1
ATOM 2064 C CA . ARG A 1 264 ? -6.813 -13.364 -12.640 1.00 97.56 264 ARG A CA 1
ATOM 2065 C C . ARG A 1 264 ? -6.533 -11.910 -13.015 1.00 97.56 264 ARG A C 1
ATOM 2067 O O . ARG A 1 264 ? -6.860 -11.501 -14.126 1.00 97.56 264 ARG A O 1
ATOM 2074 N N . ILE A 1 265 ? -5.915 -11.144 -12.115 1.00 98.12 265 ILE A N 1
ATOM 2075 C CA . ILE A 1 265 ? -5.538 -9.749 -12.375 1.00 98.12 265 ILE A CA 1
ATOM 2076 C C . ILE A 1 265 ? -4.593 -9.681 -13.575 1.00 98.12 265 ILE A C 1
ATOM 2078 O O . ILE A 1 265 ? -4.795 -8.855 -14.461 1.00 98.12 265 ILE A O 1
ATOM 2082 N N . ALA A 1 266 ? -3.591 -10.563 -13.634 1.00 97.62 266 ALA A N 1
ATOM 2083 C CA . ALA A 1 266 ? -2.629 -10.586 -14.727 1.00 97.62 266 ALA A CA 1
ATOM 2084 C C . ALA A 1 266 ? -3.307 -10.826 -16.087 1.00 97.62 266 ALA A C 1
ATOM 2086 O O . ALA A 1 266 ? -3.060 -10.080 -17.032 1.00 97.62 266 ALA A O 1
ATOM 2087 N N . ARG A 1 267 ? -4.208 -11.810 -16.177 1.00 96.81 267 ARG A N 1
ATOM 2088 C CA . ARG A 1 267 ? -4.966 -12.098 -17.408 1.00 96.81 267 ARG A CA 1
ATOM 2089 C C . ARG A 1 267 ? -5.835 -10.921 -17.833 1.00 96.81 267 ARG A C 1
ATOM 2091 O O . ARG A 1 267 ? -5.769 -10.490 -18.975 1.00 96.81 267 ARG A O 1
ATOM 2098 N N . VAL A 1 268 ? -6.578 -10.335 -16.895 1.00 97.44 268 VAL A N 1
ATOM 2099 C CA . VAL A 1 268 ? -7.426 -9.170 -17.181 1.00 97.44 268 VAL A CA 1
ATOM 2100 C C . VAL A 1 268 ? -6.603 -7.976 -17.666 1.00 97.44 268 VAL A C 1
ATOM 2102 O O . VAL A 1 268 ? -7.013 -7.300 -18.610 1.00 97.44 268 VAL A O 1
ATOM 2105 N N . LEU A 1 269 ? -5.450 -7.710 -17.048 1.00 96.44 269 LEU A N 1
ATOM 2106 C CA . LEU A 1 269 ? -4.548 -6.648 -17.491 1.00 96.44 269 LEU A CA 1
ATOM 2107 C C . LEU A 1 269 ? -4.052 -6.889 -18.921 1.00 96.44 269 LEU A C 1
ATOM 2109 O O . LEU A 1 269 ? -4.048 -5.951 -19.716 1.00 96.44 269 LEU A O 1
ATOM 2113 N N . GLU A 1 270 ? -3.664 -8.123 -19.247 1.00 94.56 270 GLU A N 1
ATOM 2114 C CA . GLU A 1 270 ? -3.199 -8.495 -20.587 1.00 94.56 270 GLU A CA 1
ATOM 2115 C C . GLU A 1 270 ? -4.302 -8.367 -21.647 1.00 94.56 270 GLU A C 1
ATOM 2117 O O . GLU A 1 270 ? -4.069 -7.755 -22.688 1.00 94.56 270 GLU A O 1
ATOM 2122 N N . ASP A 1 271 ? -5.504 -8.865 -21.357 1.00 95.69 271 ASP A N 1
ATOM 2123 C CA . ASP A 1 271 ? -6.593 -8.955 -22.336 1.00 95.69 271 ASP A CA 1
ATOM 2124 C C . ASP A 1 271 ? -7.329 -7.624 -22.538 1.00 95.69 271 ASP A C 1
ATOM 2126 O O . ASP A 1 271 ? -7.754 -7.292 -23.645 1.00 95.69 271 ASP A O 1
ATOM 2130 N N 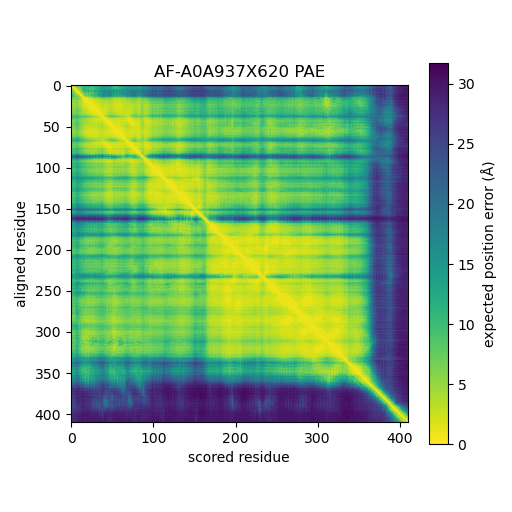. ARG A 1 272 ? -7.525 -6.853 -21.460 1.00 95.50 272 ARG A N 1
ATOM 2131 C CA . ARG A 1 272 ? -8.435 -5.693 -21.451 1.00 95.50 272 ARG A CA 1
ATOM 2132 C C . ARG A 1 272 ? -7.744 -4.355 -21.242 1.00 95.50 272 ARG A C 1
ATOM 2134 O O . ARG A 1 272 ? -8.354 -3.322 -21.509 1.00 95.50 272 ARG A O 1
ATOM 2141 N N . PHE A 1 273 ? -6.493 -4.349 -20.785 1.00 94.00 273 PHE A N 1
ATOM 2142 C CA . PHE A 1 273 ? -5.741 -3.122 -20.515 1.00 94.00 273 PHE A CA 1
ATOM 2143 C C . PHE A 1 273 ? -4.363 -3.104 -21.206 1.00 94.00 273 PHE A C 1
ATOM 2145 O O . PHE A 1 273 ? -3.363 -2.761 -20.560 1.00 94.00 273 PHE A O 1
ATOM 2152 N N . PRO A 1 274 ? -4.277 -3.378 -22.526 1.00 93.06 274 PRO A N 1
ATOM 2153 C CA . PRO A 1 274 ? -2.999 -3.474 -23.234 1.00 93.06 274 PRO A CA 1
ATOM 2154 C C . PRO A 1 274 ? -2.180 -2.178 -23.158 1.00 93.06 274 PRO A C 1
ATOM 2156 O O . PRO A 1 274 ? -0.969 -2.239 -22.979 1.00 93.06 274 PRO A O 1
ATOM 2159 N N . GLY A 1 275 ? -2.821 -1.001 -23.170 1.00 90.50 275 GLY A N 1
ATOM 2160 C CA . GLY A 1 275 ? -2.125 0.280 -22.983 1.00 90.50 275 GLY A CA 1
ATOM 2161 C C . GLY A 1 275 ? -1.505 0.445 -21.586 1.00 90.50 275 GLY A C 1
ATOM 2162 O O . GLY A 1 275 ? -0.436 1.040 -21.436 1.00 90.50 275 GLY A O 1
ATOM 2163 N N . THR A 1 276 ? -2.114 -0.134 -20.542 1.00 89.12 276 THR A N 1
ATOM 2164 C CA . THR A 1 276 ? -1.505 -0.169 -19.198 1.00 89.12 276 THR A CA 1
ATOM 2165 C C . THR A 1 276 ? -0.307 -1.108 -19.173 1.00 89.12 276 THR A C 1
ATOM 2167 O O . THR A 1 276 ? 0.736 -0.738 -18.643 1.00 89.12 276 THR A O 1
ATOM 2170 N N . VAL A 1 277 ? -0.418 -2.289 -19.780 1.00 92.00 277 VAL A N 1
ATOM 2171 C CA . VAL A 1 277 ? 0.692 -3.253 -19.884 1.00 92.00 277 VAL A CA 1
ATOM 2172 C C . VAL A 1 277 ? 1.846 -2.676 -20.703 1.00 92.00 277 VAL A C 1
ATOM 2174 O O . VAL A 1 277 ? 3.017 -2.816 -20.345 1.00 92.00 277 VAL A O 1
ATOM 2177 N N . GLU A 1 278 ? 1.532 -1.965 -21.782 1.00 89.56 278 GLU A N 1
ATOM 2178 C CA . GLU A 1 278 ? 2.522 -1.289 -22.602 1.00 89.56 278 GLU A CA 1
ATOM 2179 C C . GLU A 1 278 ? 3.193 -0.142 -21.843 1.00 89.56 278 GLU A C 1
ATOM 2181 O O . GLU A 1 278 ? 4.392 0.060 -21.986 1.00 89.56 278 GLU A O 1
ATOM 2186 N N . THR A 1 279 ? 2.490 0.600 -20.997 1.00 87.06 279 THR A N 1
ATOM 2187 C CA . THR A 1 279 ? 3.117 1.700 -20.248 1.00 87.06 279 THR A CA 1
ATOM 2188 C C . THR A 1 279 ? 3.850 1.236 -18.987 1.00 87.06 279 THR A C 1
ATOM 2190 O O . THR A 1 279 ? 4.865 1.846 -18.635 1.00 87.06 279 THR A O 1
ATOM 2193 N N . ARG A 1 280 ? 3.366 0.164 -18.345 1.00 89.31 280 ARG A N 1
ATOM 2194 C CA . ARG A 1 280 ? 3.801 -0.372 -17.041 1.00 89.31 280 ARG A CA 1
ATOM 2195 C C . ARG A 1 280 ? 3.916 -1.910 -17.061 1.00 89.31 280 ARG A C 1
ATOM 2197 O O . ARG A 1 280 ? 3.159 -2.601 -16.374 1.00 89.31 280 ARG A O 1
ATOM 2204 N N . PRO A 1 281 ? 4.845 -2.490 -17.839 1.00 94.44 281 PRO A N 1
ATOM 2205 C CA . PRO A 1 281 ? 5.019 -3.946 -17.937 1.00 94.44 281 PRO A CA 1
ATOM 2206 C C . PRO A 1 281 ? 5.390 -4.600 -16.596 1.00 94.44 281 PRO A C 1
ATOM 2208 O O . PRO A 1 281 ? 5.065 -5.763 -16.363 1.00 94.44 281 PRO A O 1
ATOM 2211 N N . GLU A 1 282 ? 6.033 -3.860 -15.691 1.00 94.31 282 GLU A N 1
ATOM 2212 C CA . GLU A 1 282 ? 6.353 -4.284 -14.328 1.00 94.31 282 GLU A CA 1
ATOM 2213 C C . GLU A 1 282 ? 5.115 -4.626 -13.492 1.00 94.31 282 GLU A C 1
ATOM 2215 O O . GLU A 1 282 ? 5.201 -5.498 -12.630 1.00 94.31 282 GLU A O 1
ATOM 2220 N N . LEU A 1 283 ? 3.966 -3.993 -13.763 1.00 94.50 283 LEU A N 1
ATOM 2221 C CA . LEU A 1 283 ? 2.709 -4.297 -13.080 1.00 94.50 283 LEU A CA 1
ATOM 2222 C C . LEU A 1 283 ? 2.243 -5.712 -13.436 1.00 94.50 283 LEU A C 1
ATOM 2224 O O . LEU A 1 283 ? 1.982 -6.533 -12.559 1.00 94.50 283 LEU A O 1
ATOM 2228 N N . LEU A 1 284 ? 2.212 -6.030 -14.732 1.00 96.38 284 LEU A N 1
ATOM 2229 C CA . LEU A 1 284 ? 1.836 -7.361 -15.201 1.00 96.38 284 LEU A CA 1
ATOM 2230 C C . LEU A 1 284 ? 2.839 -8.425 -14.731 1.00 96.38 284 LEU A C 1
ATOM 2232 O O . LEU A 1 284 ? 2.448 -9.498 -14.268 1.00 96.38 284 LEU A O 1
ATOM 2236 N N . ALA A 1 285 ? 4.134 -8.103 -14.776 1.00 97.19 285 ALA A N 1
ATOM 2237 C CA . ALA A 1 285 ? 5.189 -8.973 -14.269 1.00 97.19 285 ALA A CA 1
ATOM 2238 C C . ALA A 1 285 ? 5.018 -9.278 -12.772 1.00 97.19 285 ALA A C 1
ATOM 2240 O O . ALA A 1 285 ? 5.163 -10.429 -12.357 1.00 97.19 285 ALA A O 1
ATOM 2241 N N . HIS A 1 286 ? 4.666 -8.267 -11.970 1.00 96.81 286 HIS A N 1
ATOM 2242 C CA . HIS A 1 286 ? 4.378 -8.416 -10.547 1.00 96.81 286 HIS A CA 1
ATOM 2243 C C . HIS A 1 286 ? 3.227 -9.392 -10.298 1.00 96.81 286 HIS A C 1
ATOM 2245 O O . HIS A 1 286 ? 3.383 -10.312 -9.491 1.00 96.81 286 HIS A O 1
ATOM 2251 N N . HIS A 1 287 ? 2.111 -9.261 -11.022 1.00 98.12 287 HIS A N 1
ATOM 2252 C CA . HIS A 1 287 ? 0.991 -10.184 -10.850 1.00 98.12 287 HIS A CA 1
ATOM 2253 C C . HIS A 1 287 ? 1.323 -11.604 -11.326 1.00 98.12 287 HIS A C 1
ATOM 2255 O O . HIS A 1 287 ? 1.055 -12.544 -10.587 1.00 98.12 287 HIS A O 1
ATOM 2261 N N . PHE A 1 288 ? 2.016 -11.813 -12.451 1.00 98.25 288 PHE A N 1
ATOM 2262 C CA . PHE A 1 288 ? 2.450 -13.175 -12.813 1.00 98.25 288 PHE A CA 1
ATOM 2263 C C . PHE A 1 288 ? 3.438 -13.782 -11.804 1.00 98.25 288 PHE A C 1
ATOM 2265 O O . PHE A 1 288 ? 3.373 -14.980 -11.518 1.00 98.25 288 PHE A O 1
ATOM 2272 N N . THR A 1 289 ? 4.323 -12.973 -11.210 1.00 97.94 289 THR A N 1
ATOM 2273 C CA . THR A 1 289 ? 5.186 -13.425 -10.108 1.00 97.94 289 THR A CA 1
ATOM 2274 C C . THR A 1 289 ? 4.359 -13.833 -8.888 1.00 97.94 289 THR A C 1
ATOM 2276 O O . THR A 1 289 ? 4.583 -14.915 -8.343 1.00 97.94 289 THR A O 1
ATOM 2279 N N . GLY A 1 290 ? 3.374 -13.025 -8.485 1.00 96.62 290 GLY A N 1
ATOM 2280 C CA . GLY A 1 290 ? 2.459 -13.344 -7.382 1.00 96.62 290 GLY A CA 1
ATOM 2281 C C . GLY A 1 290 ? 1.598 -14.587 -7.642 1.00 96.62 290 GLY A C 1
ATOM 2282 O O . GLY A 1 290 ? 1.323 -15.355 -6.718 1.00 96.62 290 GLY A O 1
ATOM 2283 N N . ALA A 1 291 ? 1.248 -14.840 -8.905 1.00 97.62 291 ALA A N 1
ATOM 2284 C CA . ALA A 1 291 ? 0.536 -16.035 -9.356 1.00 97.62 291 ALA A CA 1
ATOM 2285 C C . ALA A 1 291 ? 1.409 -17.301 -9.323 1.00 97.62 291 ALA A C 1
ATOM 2287 O O . ALA A 1 291 ? 0.894 -18.417 -9.265 1.00 97.62 291 ALA A O 1
ATOM 2288 N N . GLY A 1 292 ? 2.736 -17.143 -9.319 1.00 96.81 292 GLY A N 1
ATOM 2289 C CA . GLY A 1 292 ? 3.682 -18.250 -9.437 1.00 96.81 292 GLY A CA 1
ATOM 2290 C C . GLY A 1 292 ? 3.801 -18.786 -10.864 1.00 96.81 292 GLY A C 1
ATOM 2291 O O . GLY A 1 292 ? 3.983 -19.990 -11.033 1.00 96.81 292 GLY A O 1
ATOM 2292 N N . ILE A 1 293 ? 3.705 -17.908 -11.869 1.00 96.81 293 ILE A N 1
ATOM 2293 C CA . ILE A 1 293 ? 3.767 -18.232 -13.304 1.00 96.81 293 ILE A CA 1
ATOM 2294 C C . ILE A 1 293 ? 5.060 -17.626 -13.897 1.00 96.81 293 ILE A C 1
ATOM 2296 O O . ILE A 1 293 ? 5.036 -16.571 -14.542 1.00 96.81 293 ILE A O 1
ATOM 2300 N N . PRO A 1 294 ? 6.236 -18.224 -13.613 1.00 95.12 294 PRO A N 1
ATOM 2301 C CA . PRO A 1 294 ? 7.538 -17.620 -13.914 1.00 95.12 294 PRO A CA 1
ATOM 2302 C C . PRO A 1 294 ? 7.835 -17.477 -15.413 1.00 95.12 294 PRO A C 1
ATOM 2304 O O . PRO A 1 294 ? 8.563 -16.566 -15.810 1.00 95.12 294 PRO A O 1
ATOM 2307 N N . ASP A 1 295 ? 7.270 -18.352 -16.246 1.00 93.56 295 ASP A N 1
ATOM 2308 C CA . ASP A 1 295 ? 7.394 -18.349 -17.709 1.00 93.56 295 ASP A CA 1
ATOM 2309 C C . ASP A 1 295 ? 6.757 -17.108 -18.332 1.00 93.56 295 ASP A C 1
ATOM 2311 O O . ASP A 1 295 ? 7.277 -16.572 -19.309 1.00 93.56 295 ASP A O 1
ATOM 2315 N N . ARG A 1 296 ? 5.682 -16.611 -17.717 1.00 95.25 296 ARG A N 1
ATOM 2316 C CA . ARG A 1 296 ? 5.013 -15.366 -18.103 1.00 95.25 296 ARG A CA 1
ATOM 2317 C C . ARG A 1 296 ? 5.638 -14.150 -17.422 1.00 95.25 296 ARG A C 1
ATOM 2319 O O . ARG A 1 296 ? 5.848 -13.129 -18.068 1.00 95.25 296 ARG A O 1
ATOM 2326 N N . ALA A 1 297 ? 6.005 -14.256 -16.144 1.00 96.06 297 ALA A N 1
ATOM 2327 C CA . ALA A 1 297 ? 6.554 -13.135 -15.380 1.00 96.06 297 ALA A CA 1
ATOM 2328 C C . ALA A 1 297 ? 7.933 -12.662 -15.879 1.00 96.06 297 ALA A C 1
ATOM 2330 O O . ALA A 1 297 ? 8.174 -11.460 -16.010 1.00 96.06 297 ALA A O 1
ATOM 2331 N N . GLY A 1 298 ? 8.852 -13.595 -16.152 1.00 93.50 298 GLY A N 1
ATOM 2332 C CA . GLY A 1 298 ? 10.234 -13.288 -16.543 1.00 93.50 298 GLY A CA 1
ATOM 2333 C C . GLY A 1 298 ? 10.349 -12.366 -17.768 1.00 93.50 298 GLY A C 1
ATOM 2334 O O . GLY A 1 298 ? 11.056 -11.356 -17.691 1.00 93.50 298 GLY A O 1
ATOM 2335 N N . PRO A 1 299 ? 9.645 -12.655 -18.881 1.00 93.12 299 PRO A N 1
ATOM 2336 C CA . PRO A 1 299 ? 9.618 -11.788 -20.056 1.00 93.12 299 PRO A CA 1
ATOM 2337 C C . PRO A 1 299 ? 9.167 -10.351 -19.766 1.00 93.12 299 PRO A C 1
ATOM 2339 O O . PRO A 1 299 ? 9.830 -9.420 -20.222 1.00 93.12 299 PRO A O 1
ATOM 2342 N N . TYR A 1 300 ? 8.105 -10.145 -18.980 1.00 95.12 300 TYR A N 1
ATOM 2343 C CA . TYR A 1 300 ? 7.623 -8.795 -18.664 1.00 95.12 300 TYR A CA 1
ATOM 2344 C C . TYR A 1 300 ? 8.575 -8.031 -17.734 1.00 95.12 300 TYR A C 1
ATOM 2346 O O . TYR A 1 300 ? 8.822 -6.846 -17.963 1.00 95.12 300 TYR A O 1
ATOM 2354 N N . TRP A 1 301 ? 9.205 -8.701 -16.760 1.00 96.06 301 TRP A N 1
ATOM 2355 C CA . TRP A 1 301 ? 10.273 -8.090 -15.956 1.00 96.06 301 TRP A CA 1
ATOM 2356 C C . TRP A 1 301 ? 11.467 -7.651 -16.808 1.00 96.06 301 TRP A C 1
ATOM 2358 O O . TRP A 1 301 ? 12.043 -6.587 -16.570 1.00 96.06 301 TRP A O 1
ATOM 2368 N N . ARG A 1 302 ? 11.827 -8.441 -17.828 1.00 92.94 302 ARG A N 1
ATOM 2369 C CA . ARG A 1 302 ? 12.877 -8.076 -18.786 1.00 92.94 302 ARG A CA 1
ATOM 2370 C C . ARG A 1 302 ? 12.493 -6.828 -19.581 1.00 92.94 302 ARG A C 1
ATOM 2372 O O . ARG A 1 302 ? 13.294 -5.901 -19.637 1.00 92.94 302 ARG A O 1
ATOM 2379 N N . VAL A 1 303 ? 11.279 -6.776 -20.133 1.00 93.12 303 VAL A N 1
ATOM 2380 C CA . VAL A 1 303 ? 10.783 -5.602 -20.878 1.00 93.12 303 VAL A CA 1
ATOM 2381 C C . VAL A 1 303 ? 10.771 -4.351 -19.992 1.00 93.12 303 VAL A C 1
ATOM 2383 O O . VAL A 1 303 ? 11.211 -3.287 -20.429 1.00 93.12 303 VAL A O 1
ATOM 2386 N N . ALA A 1 304 ? 10.330 -4.467 -18.735 1.00 92.56 304 ALA A N 1
ATOM 2387 C CA . ALA A 1 304 ? 10.382 -3.373 -17.763 1.00 92.56 304 ALA A CA 1
ATOM 2388 C C . ALA A 1 304 ? 11.820 -2.886 -17.525 1.00 92.56 304 ALA A C 1
ATOM 2390 O O . ALA A 1 304 ? 12.098 -1.687 -17.576 1.00 92.56 304 ALA A O 1
ATOM 2391 N N . GLY A 1 305 ? 12.752 -3.821 -17.332 1.00 90.06 305 GLY A N 1
ATOM 2392 C CA . GLY A 1 305 ? 14.172 -3.528 -17.165 1.00 90.06 305 GLY A CA 1
ATOM 2393 C C . GLY A 1 305 ? 14.794 -2.834 -18.377 1.00 90.06 305 GLY A C 1
ATOM 2394 O O . GLY A 1 305 ? 15.458 -1.812 -18.226 1.00 90.06 305 GLY A O 1
ATOM 2395 N N . GLU A 1 306 ? 14.544 -3.342 -19.583 1.00 89.50 306 GLU A N 1
ATOM 2396 C CA . GLU A 1 306 ? 15.024 -2.759 -20.843 1.00 89.50 306 GLU A CA 1
ATOM 2397 C C . GLU A 1 306 ? 14.483 -1.340 -21.050 1.00 89.50 306 GLU A C 1
ATOM 2399 O O . GLU A 1 306 ? 15.245 -0.433 -21.388 1.00 89.50 306 GLU A O 1
ATOM 2404 N N . ARG A 1 307 ? 13.199 -1.103 -20.761 1.00 88.94 307 ARG A N 1
ATOM 2405 C CA . ARG A 1 307 ? 12.601 0.241 -20.812 1.00 88.94 307 ARG A CA 1
ATOM 2406 C C . ARG A 1 307 ? 13.195 1.187 -19.778 1.00 88.94 307 ARG A C 1
ATOM 2408 O O . ARG A 1 307 ? 13.411 2.361 -20.077 1.00 88.94 307 ARG A O 1
ATOM 2415 N N . ALA A 1 308 ? 13.476 0.700 -18.575 1.00 86.81 308 ALA A N 1
ATOM 2416 C CA . ALA A 1 308 ? 14.151 1.490 -17.556 1.00 86.81 308 ALA A CA 1
ATOM 2417 C C . ALA A 1 308 ? 15.581 1.864 -17.999 1.00 86.81 308 ALA A C 1
ATOM 2419 O O . ALA A 1 308 ? 15.960 3.029 -17.881 1.00 86.81 308 ALA A O 1
ATOM 2420 N N . VAL A 1 309 ? 16.332 0.946 -18.628 1.00 85.31 309 VAL A N 1
ATOM 2421 C CA . VAL A 1 309 ? 17.637 1.255 -19.254 1.00 85.31 309 VAL A CA 1
ATOM 2422 C C . VAL A 1 309 ? 17.491 2.309 -20.351 1.00 85.31 309 VAL A C 1
ATOM 2424 O O . VAL A 1 309 ? 18.230 3.294 -20.345 1.00 85.31 309 VAL A O 1
ATOM 2427 N N . GLN A 1 310 ? 16.518 2.148 -21.254 1.00 85.25 310 GLN A N 1
ATOM 2428 C CA . GLN A 1 310 ? 16.242 3.108 -22.331 1.00 85.25 310 GLN A CA 1
ATOM 2429 C C . GLN A 1 310 ? 15.895 4.501 -21.802 1.00 85.25 310 GLN A C 1
ATOM 2431 O O . GLN A 1 310 ? 16.138 5.479 -22.492 1.00 85.25 310 GLN A O 1
ATOM 2436 N N . ARG A 1 311 ? 15.347 4.607 -20.588 1.00 83.69 311 ARG A N 1
ATOM 2437 C CA . ARG A 1 311 ? 15.024 5.876 -19.915 1.00 83.69 311 ARG A CA 1
ATOM 2438 C C . ARG A 1 311 ? 16.128 6.353 -18.961 1.00 83.69 311 ARG A C 1
ATOM 2440 O O . ARG A 1 311 ? 15.924 7.336 -18.252 1.00 83.69 311 ARG A O 1
ATOM 2447 N N . SER A 1 312 ? 17.269 5.661 -18.913 1.00 83.06 312 SER A N 1
ATOM 2448 C CA . SER A 1 312 ? 18.369 5.891 -17.961 1.00 83.06 312 SER A CA 1
ATOM 2449 C C . SER A 1 312 ? 17.952 5.834 -16.480 1.00 83.06 312 SER A C 1
ATOM 2451 O O . SER A 1 312 ? 18.579 6.453 -15.621 1.00 83.06 312 SER A O 1
ATOM 2453 N N . ALA A 1 313 ? 16.893 5.083 -16.173 1.00 82.19 313 ALA A N 1
ATOM 2454 C CA . ALA A 1 313 ? 16.418 4.760 -14.829 1.00 82.19 313 ALA A CA 1
ATOM 2455 C C . ALA A 1 313 ? 17.136 3.488 -14.340 1.00 82.19 313 ALA A C 1
ATOM 2457 O O . ALA A 1 313 ? 16.597 2.381 -14.343 1.00 82.19 313 ALA A O 1
ATOM 2458 N N . HIS A 1 314 ? 18.435 3.619 -14.059 1.00 84.25 314 HIS A N 1
ATOM 2459 C CA . HIS A 1 314 ? 19.327 2.468 -13.891 1.00 84.25 314 HIS A CA 1
ATOM 2460 C C . HIS A 1 314 ? 19.067 1.659 -12.612 1.00 84.25 314 HIS A C 1
ATOM 2462 O O . HIS A 1 314 ? 19.244 0.442 -12.627 1.00 84.25 314 HIS A O 1
ATOM 2468 N N . LEU A 1 315 ? 18.615 2.289 -11.525 1.00 81.75 315 LEU A N 1
ATOM 2469 C CA . LEU A 1 315 ? 18.298 1.580 -10.279 1.00 81.75 315 LEU A CA 1
ATOM 2470 C C . LEU A 1 315 ? 17.025 0.737 -10.431 1.00 81.75 315 LEU A C 1
ATOM 2472 O O . LEU A 1 315 ? 16.987 -0.426 -10.027 1.00 81.75 315 LEU A O 1
ATOM 2476 N N . GLU A 1 316 ? 16.023 1.291 -11.100 1.00 87.06 316 GLU A N 1
ATOM 2477 C CA . GLU A 1 316 ? 14.789 0.622 -11.493 1.00 87.06 316 GLU A CA 1
ATOM 2478 C C . GLU A 1 316 ? 15.095 -0.542 -12.440 1.00 87.06 316 GLU A C 1
ATOM 2480 O O . GLU A 1 316 ? 14.649 -1.666 -12.211 1.00 87.06 316 GLU A O 1
ATOM 2485 N N . ALA A 1 317 ? 15.952 -0.315 -13.442 1.00 89.19 317 ALA A N 1
ATOM 2486 C CA . ALA A 1 317 ? 16.401 -1.356 -14.361 1.00 89.19 317 ALA A CA 1
ATOM 2487 C C . ALA A 1 317 ? 17.047 -2.539 -13.631 1.00 89.19 317 ALA A C 1
ATOM 2489 O O . ALA A 1 317 ? 16.706 -3.690 -13.906 1.00 89.19 317 ALA A O 1
ATOM 2490 N N . ILE A 1 318 ? 17.943 -2.278 -12.672 1.00 88.00 318 ILE A N 1
ATOM 2491 C CA . ILE A 1 318 ? 18.563 -3.327 -11.847 1.00 88.00 318 ILE A CA 1
ATOM 2492 C C . ILE A 1 318 ? 17.491 -4.104 -11.080 1.00 88.00 318 ILE A C 1
ATOM 2494 O O . ILE A 1 318 ? 17.520 -5.337 -11.080 1.00 88.00 318 ILE A O 1
ATOM 2498 N N . GLY A 1 319 ? 16.541 -3.405 -10.456 1.00 89.88 319 GLY A N 1
ATOM 2499 C CA . GLY A 1 319 ? 15.454 -4.021 -9.697 1.00 89.88 319 GLY A CA 1
ATOM 2500 C C . GLY A 1 319 ? 14.535 -4.897 -10.553 1.00 89.88 319 GLY A C 1
ATOM 2501 O O . GLY A 1 319 ? 14.161 -5.990 -10.128 1.00 89.88 319 GLY A O 1
ATOM 2502 N N . HIS A 1 320 ? 14.180 -4.455 -11.759 1.00 93.25 320 HIS A N 1
ATOM 2503 C CA . HIS A 1 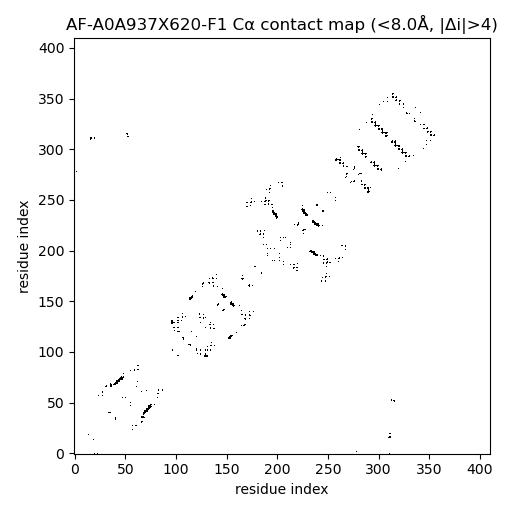320 ? 13.337 -5.222 -12.681 1.00 93.25 320 HIS A CA 1
ATOM 2504 C C . HIS A 1 320 ? 14.077 -6.427 -13.272 1.00 93.25 320 HIS A C 1
ATOM 2506 O O . HIS A 1 320 ? 13.563 -7.544 -13.234 1.00 93.25 320 HIS A O 1
ATOM 2512 N N . LEU A 1 321 ? 15.312 -6.237 -13.750 1.00 92.56 321 LEU A N 1
ATOM 2513 C CA . LEU A 1 321 ? 16.113 -7.321 -14.329 1.00 92.56 321 LEU A CA 1
ATOM 2514 C C . LEU A 1 321 ? 16.461 -8.394 -13.292 1.00 92.56 321 LEU A C 1
ATOM 2516 O O . LEU A 1 321 ? 16.460 -9.577 -13.622 1.00 92.56 321 LEU A O 1
ATOM 2520 N N . THR A 1 322 ? 16.712 -8.006 -12.038 1.00 93.44 322 THR A N 1
ATOM 2521 C CA . THR A 1 322 ? 16.962 -8.964 -10.949 1.00 93.44 322 THR A CA 1
ATOM 2522 C C . THR A 1 322 ? 15.744 -9.852 -10.708 1.00 93.44 322 THR A C 1
ATOM 2524 O O . THR A 1 322 ? 15.884 -11.073 -10.739 1.00 93.44 322 THR A O 1
ATOM 2527 N N . ARG A 1 323 ? 14.542 -9.269 -10.603 1.00 94.94 323 ARG A N 1
ATOM 2528 C CA . ARG A 1 323 ? 13.294 -10.042 -10.490 1.00 94.94 323 ARG A CA 1
ATOM 2529 C C . ARG A 1 323 ? 13.080 -10.963 -11.693 1.00 94.94 323 ARG A C 1
ATOM 2531 O O . ARG A 1 323 ? 12.724 -12.123 -11.521 1.00 94.94 323 ARG A O 1
ATOM 2538 N N . GLY A 1 324 ? 13.363 -10.500 -12.912 1.00 94.06 324 GLY A N 1
ATOM 2539 C CA . GLY A 1 324 ? 13.278 -11.337 -14.117 1.00 94.06 324 GLY A CA 1
ATOM 2540 C C . GLY A 1 324 ? 14.229 -12.544 -14.102 1.00 94.06 324 GLY A C 1
ATOM 2541 O O . GLY A 1 324 ? 13.848 -13.647 -14.510 1.00 94.06 324 GLY A O 1
ATOM 2542 N N . LEU A 1 325 ? 15.451 -12.365 -13.591 1.00 92.00 325 LEU A N 1
ATOM 2543 C CA . LEU A 1 325 ? 16.422 -13.449 -13.406 1.00 92.00 325 LEU A CA 1
ATOM 2544 C C . LEU A 1 325 ? 15.967 -14.446 -12.330 1.00 92.00 325 LEU A C 1
ATOM 2546 O O . LEU A 1 325 ? 16.094 -15.653 -12.537 1.00 92.00 325 LEU A O 1
ATOM 2550 N N . GLU A 1 326 ? 15.383 -13.967 -11.228 1.00 94.81 326 GLU A N 1
ATOM 2551 C CA . GLU A 1 326 ? 14.783 -14.821 -10.192 1.00 94.81 326 GLU A CA 1
ATOM 2552 C C . GLU A 1 326 ? 13.656 -15.687 -10.769 1.00 94.81 326 GLU A C 1
ATOM 2554 O O . GLU A 1 326 ? 13.646 -16.897 -10.550 1.00 94.81 326 GLU A O 1
ATOM 2559 N N . GLN A 1 327 ? 12.759 -15.116 -11.585 1.00 94.81 327 GLN A N 1
ATOM 2560 C CA . GLN A 1 327 ? 11.705 -15.892 -12.258 1.00 94.81 327 GLN A CA 1
ATOM 2561 C C . GLN A 1 327 ? 12.292 -16.945 -13.202 1.00 94.81 327 GLN A C 1
ATOM 2563 O O . GLN A 1 327 ? 11.865 -18.097 -13.215 1.00 94.81 327 GLN A O 1
ATOM 2568 N N . THR A 1 328 ? 13.330 -16.579 -13.952 1.00 90.94 328 THR A N 1
ATOM 2569 C CA . THR A 1 328 ? 14.022 -17.506 -14.853 1.00 90.94 328 THR A CA 1
ATOM 2570 C C . THR A 1 328 ? 14.646 -18.685 -14.099 1.00 90.94 328 THR A C 1
ATOM 2572 O O . THR A 1 328 ? 14.639 -19.815 -14.595 1.00 90.94 328 THR A O 1
ATOM 2575 N N . ALA A 1 329 ? 15.166 -18.454 -12.892 1.00 91.75 329 ALA A N 1
ATOM 2576 C CA . ALA A 1 329 ? 15.744 -19.505 -12.061 1.00 91.75 329 ALA A CA 1
ATOM 2577 C C . ALA A 1 329 ? 14.705 -20.553 -11.618 1.00 91.75 329 ALA A C 1
ATOM 2579 O O . ALA A 1 329 ? 15.064 -21.722 -11.457 1.00 91.75 329 ALA A O 1
ATOM 2580 N N . LEU A 1 330 ? 13.428 -20.172 -11.497 1.00 92.62 330 LEU A N 1
ATOM 2581 C CA . LEU A 1 330 ? 12.327 -21.075 -11.134 1.00 92.62 330 LEU A CA 1
ATOM 2582 C C . LEU A 1 330 ? 11.904 -22.017 -12.276 1.00 92.62 330 LEU A C 1
ATOM 2584 O O . LEU A 1 330 ? 11.241 -23.021 -12.024 1.00 92.62 330 LEU A O 1
ATOM 2588 N N . LEU A 1 331 ? 12.286 -21.734 -13.527 1.00 91.19 331 LEU A N 1
ATOM 2589 C CA . LEU A 1 331 ? 11.908 -22.559 -14.677 1.00 91.19 331 LEU A CA 1
ATOM 2590 C C . LEU A 1 331 ? 12.720 -23.866 -14.761 1.00 91.19 331 LEU A C 1
ATOM 2592 O O . LEU A 1 331 ? 13.931 -23.860 -14.487 1.00 91.19 331 LEU A O 1
ATOM 2596 N N . PRO A 1 332 ? 12.110 -24.975 -15.233 1.00 88.75 332 PRO A N 1
ATOM 2597 C CA . PRO A 1 332 ? 12.837 -26.189 -15.602 1.00 88.75 332 PRO A CA 1
ATOM 2598 C C . PRO A 1 332 ? 13.934 -25.894 -16.629 1.00 88.75 332 PRO A C 1
ATOM 2600 O O . PRO A 1 332 ? 13.741 -25.066 -17.518 1.00 88.75 332 PRO A O 1
ATOM 2603 N N . ARG A 1 333 ? 15.068 -26.608 -16.567 1.00 83.62 333 ARG A N 1
ATOM 2604 C CA . ARG A 1 333 ? 16.249 -26.341 -17.419 1.00 83.62 333 ARG A CA 1
ATOM 2605 C C . ARG A 1 333 ? 15.930 -26.238 -18.917 1.00 83.62 333 ARG A C 1
ATOM 2607 O O . ARG A 1 333 ? 16.503 -25.382 -19.576 1.00 83.62 333 ARG A O 1
ATOM 2614 N N . HIS A 1 334 ? 15.001 -27.049 -19.426 1.00 84.25 334 HIS A N 1
ATOM 2615 C CA . HIS A 1 334 ? 14.595 -27.052 -20.837 1.00 84.25 334 HIS A CA 1
ATOM 2616 C C . HIS A 1 334 ? 13.724 -25.849 -21.249 1.00 84.25 334 HIS A C 1
ATOM 2618 O O . HIS A 1 334 ? 13.636 -25.551 -22.434 1.00 84.25 334 HIS A O 1
ATOM 2624 N N . ARG A 1 335 ? 13.087 -25.153 -20.293 1.00 82.88 335 ARG A N 1
ATOM 2625 C CA . ARG A 1 335 ? 12.290 -23.930 -20.526 1.00 82.88 335 ARG A CA 1
ATOM 2626 C C . ARG A 1 335 ? 13.032 -22.648 -20.173 1.00 82.88 335 ARG A C 1
ATOM 2628 O O . ARG A 1 335 ? 12.515 -21.559 -20.409 1.00 82.88 335 ARG A O 1
ATOM 2635 N N . ARG A 1 336 ? 14.221 -22.750 -19.573 1.00 82.88 336 ARG A N 1
ATOM 2636 C CA . ARG A 1 336 ? 15.034 -21.566 -19.297 1.00 82.88 336 ARG A CA 1
ATOM 2637 C C . ARG A 1 336 ? 15.415 -20.917 -20.631 1.00 82.88 336 ARG A C 1
ATOM 2639 O O . ARG A 1 336 ? 15.772 -21.637 -21.566 1.00 82.88 336 ARG A O 1
ATOM 2646 N N . PRO A 1 337 ? 15.393 -19.577 -20.726 1.00 76.50 337 PRO A N 1
ATOM 2647 C CA . PRO A 1 337 ? 15.973 -18.880 -21.860 1.00 76.50 337 PRO A CA 1
ATOM 2648 C C . PRO A 1 337 ? 17.396 -19.390 -22.084 1.00 76.50 337 PRO A C 1
ATOM 2650 O O . PRO A 1 337 ? 18.139 -19.619 -21.123 1.00 76.50 337 PRO A O 1
ATOM 2653 N N . GLY A 1 338 ? 17.787 -19.556 -23.349 1.00 75.62 338 GLY A N 1
ATOM 2654 C CA . GLY A 1 338 ? 19.142 -19.982 -23.682 1.00 75.62 338 GLY A CA 1
ATOM 2655 C C . GLY A 1 338 ? 20.188 -19.090 -23.006 1.00 75.62 338 GLY A C 1
ATOM 2656 O O . GLY A 1 338 ? 19.936 -17.920 -22.710 1.00 75.62 338 GLY A O 1
ATOM 2657 N N . ALA A 1 339 ? 21.395 -19.618 -22.792 1.00 71.56 339 ALA A N 1
ATOM 2658 C CA . ALA A 1 339 ? 22.441 -18.939 -22.022 1.00 71.56 339 ALA A CA 1
ATOM 2659 C C . ALA A 1 339 ? 22.765 -17.509 -22.514 1.00 71.56 339 ALA A C 1
ATOM 2661 O O . ALA A 1 339 ? 23.236 -16.680 -21.740 1.00 71.56 339 ALA A O 1
ATOM 2662 N N . ARG A 1 340 ? 22.478 -17.187 -23.785 1.00 66.94 340 ARG A N 1
ATOM 2663 C CA . ARG A 1 340 ? 22.563 -15.822 -24.334 1.00 66.94 340 ARG A CA 1
ATOM 2664 C C . ARG A 1 340 ? 21.547 -14.852 -23.712 1.00 66.94 340 ARG A C 1
ATOM 2666 O O . ARG A 1 340 ? 21.940 -13.747 -23.361 1.00 66.94 340 ARG A O 1
ATOM 2673 N N . GLY A 1 341 ? 20.289 -15.258 -23.535 1.00 70.75 341 GLY A N 1
ATOM 2674 C CA . GLY A 1 341 ? 19.232 -14.412 -22.967 1.00 70.75 341 GLY A CA 1
ATOM 2675 C C . GLY A 1 341 ? 19.471 -14.089 -21.492 1.00 70.75 341 GLY A C 1
ATOM 2676 O O . GLY A 1 341 ? 19.371 -12.934 -21.088 1.00 70.75 341 GLY A O 1
ATOM 2677 N N . VAL A 1 342 ? 19.899 -15.090 -20.713 1.00 75.25 342 VAL A N 1
ATOM 2678 C CA . VAL A 1 342 ? 20.298 -14.885 -19.310 1.00 75.25 342 VAL A CA 1
ATOM 2679 C C . VAL A 1 342 ? 21.498 -13.944 -19.234 1.00 75.25 342 VAL A C 1
ATOM 2681 O O . VAL A 1 342 ? 21.432 -12.943 -18.530 1.00 75.25 342 VAL A O 1
ATOM 2684 N N . ARG A 1 343 ? 22.562 -14.189 -20.017 1.00 76.12 343 ARG A N 1
ATOM 2685 C CA . ARG A 1 343 ? 23.747 -13.312 -20.054 1.00 76.12 343 ARG A CA 1
ATOM 2686 C C . ARG A 1 343 ? 23.422 -11.879 -20.473 1.00 76.12 343 ARG A C 1
ATOM 2688 O O . ARG A 1 343 ? 24.028 -10.964 -19.930 1.00 76.12 343 ARG A O 1
ATOM 2695 N N . ALA A 1 344 ? 22.489 -11.669 -21.398 1.00 72.94 344 ALA A N 1
ATOM 2696 C CA . ALA A 1 344 ? 22.083 -10.334 -21.829 1.00 72.94 344 ALA A CA 1
ATOM 2697 C C . ALA A 1 344 ? 21.416 -9.542 -20.693 1.00 72.94 344 ALA A C 1
ATOM 2699 O O . ALA A 1 344 ? 21.840 -8.422 -20.409 1.00 72.94 344 ALA A O 1
ATOM 2700 N N . ALA A 1 345 ? 20.448 -10.141 -19.991 1.00 73.88 345 ALA A N 1
ATOM 2701 C CA . ALA A 1 345 ? 19.809 -9.518 -18.828 1.00 73.88 345 ALA A CA 1
ATOM 2702 C C . ALA A 1 345 ? 20.826 -9.222 -17.712 1.00 73.88 345 ALA A C 1
ATOM 2704 O O . ALA A 1 345 ? 20.819 -8.152 -17.104 1.00 73.88 345 ALA A O 1
ATOM 2705 N N . ASP A 1 346 ? 21.753 -10.150 -17.493 1.00 77.31 346 ASP A N 1
ATOM 2706 C CA . ASP A 1 346 ? 22.789 -10.039 -16.474 1.00 77.31 346 ASP A CA 1
ATOM 2707 C C . ASP A 1 346 ? 23.819 -8.940 -16.791 1.00 77.31 346 ASP A C 1
ATOM 2709 O O . ASP A 1 346 ? 24.239 -8.182 -15.913 1.00 77.31 346 ASP A O 1
ATOM 2713 N N . SER A 1 347 ? 24.197 -8.814 -18.062 1.00 77.00 347 SER A N 1
ATOM 2714 C CA . SER A 1 347 ? 25.068 -7.747 -18.558 1.00 77.00 347 SER A CA 1
ATOM 2715 C C . SER A 1 347 ? 24.379 -6.385 -18.523 1.00 77.00 347 SER A C 1
ATOM 2717 O O . SER A 1 347 ? 24.998 -5.422 -18.079 1.00 77.00 347 SER A O 1
ATOM 2719 N N . ALA A 1 348 ? 23.099 -6.297 -18.900 1.00 73.50 348 ALA A N 1
ATOM 2720 C CA . ALA A 1 348 ? 22.317 -5.065 -18.788 1.00 73.50 348 ALA A CA 1
ATOM 2721 C C . ALA A 1 348 ? 22.204 -4.598 -17.326 1.00 73.50 348 ALA A C 1
ATOM 2723 O O . ALA A 1 348 ? 22.419 -3.421 -17.030 1.00 73.50 348 ALA A O 1
ATOM 2724 N N . ARG A 1 349 ? 21.974 -5.532 -16.391 1.00 80.62 349 ARG A N 1
ATOM 2725 C CA . ARG A 1 349 ? 21.979 -5.262 -14.946 1.00 80.62 349 ARG A CA 1
ATOM 2726 C C . ARG A 1 349 ? 23.334 -4.730 -14.470 1.00 80.62 349 ARG A C 1
ATOM 2728 O O . ARG A 1 349 ? 23.383 -3.733 -13.751 1.00 80.62 349 ARG A O 1
ATOM 2735 N N . ARG A 1 350 ? 24.442 -5.363 -14.876 1.00 77.88 350 ARG A N 1
ATOM 2736 C CA . ARG A 1 350 ? 25.802 -4.920 -14.513 1.00 77.88 350 ARG A CA 1
ATOM 2737 C C . ARG A 1 350 ? 26.146 -3.549 -15.098 1.00 77.88 350 ARG A C 1
ATOM 2739 O O . ARG A 1 350 ? 26.691 -2.714 -14.379 1.00 77.88 350 ARG A O 1
ATOM 2746 N N . ALA A 1 351 ? 25.790 -3.294 -16.356 1.00 75.00 351 ALA A N 1
ATOM 2747 C CA . ALA A 1 351 ? 26.007 -2.005 -17.011 1.00 75.00 351 ALA A CA 1
ATOM 2748 C C . ALA A 1 351 ? 25.257 -0.870 -16.294 1.00 75.00 351 ALA A C 1
ATOM 2750 O O . ALA A 1 351 ? 25.851 0.165 -15.991 1.00 75.00 351 ALA A O 1
ATOM 2751 N N . ALA A 1 352 ? 23.990 -1.096 -15.930 1.00 72.44 352 ALA A N 1
ATOM 2752 C CA . ALA A 1 352 ? 23.205 -0.152 -15.136 1.00 72.44 352 ALA A CA 1
ATOM 2753 C C . ALA A 1 352 ? 23.833 0.114 -13.750 1.00 72.44 352 ALA A C 1
ATOM 2755 O O . ALA A 1 352 ? 23.888 1.259 -13.294 1.00 72.44 352 ALA A O 1
ATOM 2756 N N . GLY A 1 353 ? 24.372 -0.920 -13.094 1.00 69.81 353 GLY A N 1
ATOM 2757 C CA . GLY A 1 353 ? 25.079 -0.775 -11.816 1.00 69.81 353 GLY A CA 1
ATOM 2758 C C . GLY A 1 353 ? 26.360 0.055 -11.926 1.00 69.81 353 GLY A C 1
ATOM 2759 O O . GLY A 1 353 ? 26.621 0.916 -11.081 1.00 69.81 353 GLY A O 1
ATOM 2760 N N . HIS A 1 354 ? 27.138 -0.159 -12.988 1.00 68.94 354 HIS A N 1
ATOM 2761 C CA . HIS A 1 354 ? 28.381 0.572 -13.226 1.00 68.94 354 HIS A CA 1
ATOM 2762 C C . HIS A 1 354 ? 28.130 2.068 -13.476 1.00 68.94 354 HIS A C 1
ATOM 2764 O O .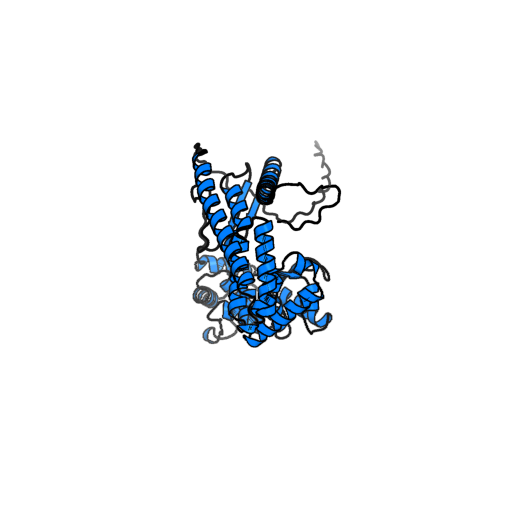 HIS A 1 354 ? 28.795 2.907 -12.866 1.00 68.94 354 HIS A O 1
ATOM 2770 N N . ASP A 1 355 ? 27.123 2.415 -14.284 1.00 63.31 355 ASP A N 1
ATOM 2771 C CA . ASP A 1 355 ? 26.784 3.820 -14.556 1.00 63.31 355 ASP A CA 1
ATOM 2772 C C . ASP A 1 355 ? 26.244 4.544 -13.310 1.00 63.31 355 ASP A C 1
ATOM 2774 O O . ASP A 1 355 ? 26.627 5.678 -13.013 1.00 63.31 355 ASP A O 1
ATOM 2778 N N . THR A 1 356 ? 25.447 3.850 -12.489 1.00 60.47 356 THR A N 1
ATOM 2779 C CA . THR A 1 356 ? 24.985 4.379 -11.193 1.00 60.47 356 THR A CA 1
ATOM 2780 C C . THR A 1 356 ? 26.171 4.726 -10.279 1.00 60.47 356 THR A C 1
ATOM 2782 O O . THR A 1 356 ? 26.185 5.786 -9.644 1.00 60.47 356 THR A O 1
ATOM 2785 N N . ARG A 1 357 ? 27.200 3.866 -10.220 1.00 61.44 357 ARG A N 1
ATOM 2786 C CA . ARG A 1 357 ? 28.409 4.105 -9.411 1.00 61.44 357 ARG A CA 1
ATOM 2787 C C . ARG A 1 357 ? 29.202 5.311 -9.920 1.00 61.44 357 ARG A C 1
ATOM 2789 O O . ARG A 1 357 ? 29.604 6.150 -9.115 1.00 61.44 357 ARG A O 1
ATOM 2796 N N . LEU A 1 358 ? 29.382 5.432 -11.236 1.00 58.94 358 LEU A N 1
ATOM 2797 C CA . LEU A 1 358 ? 30.077 6.565 -11.858 1.00 58.94 358 LEU A CA 1
ATOM 2798 C C . LEU A 1 358 ? 29.339 7.893 -11.634 1.00 58.94 358 LEU A C 1
ATOM 2800 O O . LEU A 1 358 ? 29.969 8.904 -11.316 1.00 58.94 358 LEU A O 1
ATOM 2804 N N . ARG A 1 359 ? 28.004 7.899 -11.721 1.00 58.59 359 ARG A N 1
ATOM 2805 C CA . ARG A 1 359 ? 27.179 9.081 -11.424 1.00 58.59 359 ARG A CA 1
ATOM 2806 C C . ARG A 1 359 ? 27.268 9.513 -9.965 1.00 58.59 359 ARG A C 1
ATOM 2808 O O . ARG A 1 359 ? 27.417 10.705 -9.715 1.00 58.59 359 ARG A O 1
ATOM 2815 N N . ARG A 1 360 ? 27.243 8.582 -9.003 1.00 56.19 360 ARG A N 1
ATOM 2816 C CA . ARG A 1 360 ? 27.421 8.916 -7.573 1.00 56.19 360 ARG A CA 1
ATOM 2817 C C . ARG A 1 360 ? 28.770 9.584 -7.298 1.00 56.19 360 ARG A C 1
ATOM 2819 O O . ARG A 1 360 ? 28.830 10.533 -6.519 1.00 56.19 360 ARG A O 1
ATOM 2826 N N . LEU A 1 361 ? 29.835 9.125 -7.959 1.00 45.59 361 LEU A N 1
ATOM 2827 C CA . LEU A 1 361 ? 31.167 9.729 -7.846 1.00 45.59 361 LEU A CA 1
ATOM 2828 C C . LEU A 1 361 ? 31.211 11.144 -8.446 1.00 45.59 361 LEU A C 1
ATOM 2830 O O . LEU A 1 361 ? 31.787 12.042 -7.839 1.00 45.59 361 LEU A O 1
ATOM 2834 N N . ARG A 1 362 ? 30.543 11.374 -9.585 1.00 47.31 362 ARG A N 1
ATOM 2835 C CA . ARG A 1 362 ? 30.439 12.708 -10.206 1.00 47.31 362 ARG A CA 1
ATOM 2836 C C . ARG A 1 362 ? 29.539 13.673 -9.423 1.00 47.31 362 ARG A C 1
ATOM 2838 O O . ARG A 1 362 ? 29.892 14.835 -9.275 1.00 47.31 362 ARG A O 1
ATOM 2845 N N . GLY A 1 363 ? 28.420 13.199 -8.873 1.00 37.84 363 GLY A N 1
ATOM 2846 C CA . GLY A 1 363 ? 27.500 14.012 -8.067 1.00 37.84 363 GLY A CA 1
ATOM 2847 C C . GLY A 1 363 ? 28.133 14.534 -6.774 1.00 37.84 363 GLY A C 1
ATOM 2848 O O . GLY A 1 363 ? 27.913 15.684 -6.405 1.00 37.84 363 GLY A O 1
ATOM 2849 N N . ARG A 1 364 ? 29.001 13.736 -6.134 1.00 37.69 364 ARG A N 1
ATOM 2850 C CA . ARG A 1 364 ? 29.808 14.184 -4.984 1.00 37.69 364 ARG A CA 1
ATOM 2851 C C . ARG A 1 364 ? 30.784 15.312 -5.335 1.00 37.69 364 ARG A C 1
ATOM 2853 O O . ARG A 1 364 ? 30.995 16.190 -4.509 1.00 37.69 364 ARG A O 1
ATOM 2860 N N . ALA A 1 365 ? 31.344 15.324 -6.545 1.00 30.73 365 ALA A N 1
ATOM 2861 C CA . ALA A 1 365 ? 32.275 16.369 -6.973 1.00 30.73 365 ALA A CA 1
ATOM 2862 C C . ALA A 1 365 ? 31.585 17.727 -7.219 1.00 30.73 365 ALA A C 1
ATOM 2864 O O . ALA A 1 365 ? 32.182 18.766 -6.960 1.00 30.73 365 ALA A O 1
ATOM 2865 N N . CYS A 1 366 ? 30.321 17.738 -7.662 1.00 29.11 366 CYS A N 1
ATOM 2866 C CA . CYS A 1 366 ? 29.572 18.980 -7.893 1.00 29.11 366 CYS A CA 1
ATOM 2867 C C . CYS A 1 366 ? 29.053 19.640 -6.602 1.00 29.11 366 CYS A C 1
ATOM 2869 O O . CYS A 1 366 ? 28.920 20.859 -6.560 1.00 29.11 366 CYS A O 1
ATOM 2871 N N . LEU A 1 367 ? 28.781 18.862 -5.547 1.00 29.84 367 LEU A N 1
ATOM 2872 C CA . LEU A 1 367 ? 28.235 19.375 -4.281 1.00 29.84 367 LEU A CA 1
ATOM 2873 C C . LEU A 1 367 ? 29.254 20.171 -3.442 1.00 29.84 367 LEU A C 1
ATOM 2875 O O . LEU A 1 367 ? 28.855 20.993 -2.625 1.00 29.84 367 LEU A O 1
ATOM 2879 N N . HIS A 1 368 ? 30.560 19.990 -3.659 1.00 30.92 368 HIS A N 1
ATOM 2880 C CA . HIS A 1 368 ? 31.593 20.720 -2.913 1.00 30.92 368 HIS A CA 1
ATOM 2881 C C . HIS A 1 368 ? 31.818 22.171 -3.383 1.00 30.92 368 HIS A C 1
ATOM 2883 O O . HIS A 1 368 ? 32.554 22.904 -2.730 1.00 30.92 368 HIS A O 1
ATOM 2889 N N . ALA A 1 369 ? 31.184 22.612 -4.475 1.00 27.88 369 ALA A N 1
ATOM 2890 C CA . ALA A 1 369 ? 31.468 23.913 -5.087 1.00 27.88 369 ALA A CA 1
ATOM 2891 C C . ALA A 1 369 ? 30.547 25.075 -4.647 1.00 27.88 369 ALA A C 1
ATOM 2893 O O . ALA A 1 369 ? 30.777 26.197 -5.087 1.00 27.88 369 ALA A O 1
ATOM 2894 N N . SER A 1 370 ? 29.520 24.861 -3.808 1.00 29.61 370 SER A N 1
ATOM 2895 C CA . SER A 1 370 ? 28.503 25.903 -3.530 1.00 29.61 370 SER A CA 1
ATOM 2896 C C . SER A 1 370 ? 28.186 26.183 -2.053 1.00 29.61 370 SER A C 1
ATOM 2898 O O . SER A 1 370 ? 27.125 26.729 -1.754 1.00 29.61 370 SER A O 1
ATOM 2900 N N . ALA A 1 371 ? 29.066 25.840 -1.111 1.00 25.19 371 ALA A N 1
ATOM 2901 C CA . ALA A 1 371 ? 28.840 26.136 0.307 1.00 25.19 371 ALA A CA 1
ATOM 2902 C C . ALA A 1 371 ? 29.211 27.597 0.645 1.00 25.19 371 ALA A C 1
ATOM 2904 O O . ALA A 1 371 ? 30.350 27.897 0.993 1.00 25.19 371 ALA A O 1
ATOM 2905 N N . GLY A 1 372 ? 28.236 28.507 0.530 1.00 22.81 372 GLY A N 1
ATOM 2906 C CA . GLY A 1 372 ? 28.306 29.902 0.976 1.00 22.81 372 GLY A CA 1
ATOM 2907 C C . GLY A 1 372 ? 27.183 30.227 1.970 1.00 22.81 372 GLY A C 1
ATOM 2908 O O . GLY A 1 372 ? 26.017 30.293 1.606 1.00 22.81 372 GLY A O 1
ATOM 2909 N N . THR A 1 373 ? 27.580 30.390 3.228 1.00 27.64 373 THR A N 1
ATOM 2910 C CA . THR A 1 373 ? 26.889 30.789 4.469 1.00 27.64 373 THR A CA 1
ATOM 2911 C C . THR A 1 373 ? 25.597 31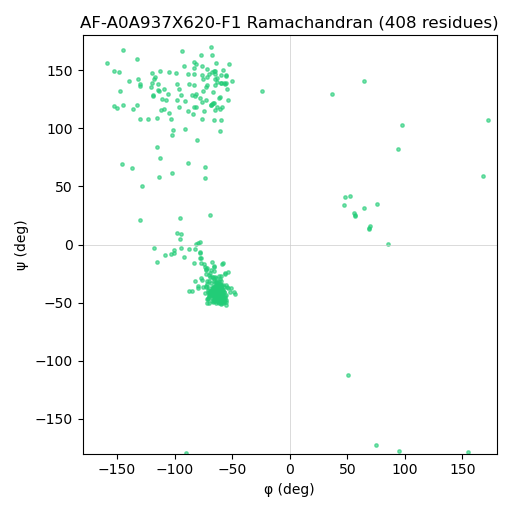.618 4.366 1.00 27.64 373 THR A C 1
ATOM 2913 O O . THR A 1 373 ? 25.652 32.712 3.820 1.00 27.64 373 THR A O 1
ATOM 2916 N N . VAL A 1 374 ? 24.523 31.241 5.093 1.00 23.72 374 VAL A N 1
ATOM 2917 C CA . VAL A 1 374 ? 23.618 32.201 5.784 1.00 23.72 374 VAL A CA 1
ATOM 2918 C C . VAL A 1 374 ? 23.043 31.607 7.084 1.00 23.72 374 VAL A C 1
ATOM 2920 O O . VAL A 1 374 ? 22.529 30.492 7.122 1.00 23.72 374 VAL A O 1
ATOM 2923 N N . ARG A 1 375 ? 23.126 32.400 8.161 1.00 23.00 375 ARG A N 1
ATOM 2924 C CA . ARG A 1 375 ? 22.616 32.155 9.520 1.00 23.00 375 ARG A CA 1
ATOM 2925 C C . ARG A 1 375 ? 21.153 32.613 9.674 1.00 23.00 375 ARG A C 1
ATOM 2927 O O . ARG A 1 375 ? 20.813 33.713 9.267 1.00 23.00 375 ARG A O 1
ATOM 2934 N N . ALA A 1 376 ? 20.375 31.777 10.366 1.00 26.72 376 ALA A N 1
ATOM 2935 C CA . ALA A 1 376 ? 19.264 32.037 11.299 1.00 26.72 376 ALA A CA 1
ATOM 2936 C C . ALA A 1 376 ? 18.273 33.203 11.072 1.00 26.72 376 ALA A C 1
ATOM 2938 O O . ALA A 1 376 ? 18.639 34.370 11.162 1.00 26.72 376 ALA A O 1
ATOM 2939 N N . ASN A 1 377 ? 16.968 32.884 11.120 1.00 24.27 377 ASN A N 1
ATOM 2940 C CA . ASN A 1 377 ? 16.064 33.613 12.020 1.00 24.27 377 ASN A CA 1
ATOM 2941 C C . ASN A 1 377 ? 14.848 32.774 12.469 1.00 24.27 377 ASN A C 1
ATOM 2943 O O . ASN A 1 377 ? 14.029 32.337 11.665 1.00 24.27 377 ASN A O 1
ATOM 2947 N N . ARG A 1 378 ? 14.735 32.552 13.786 1.00 26.78 378 ARG A N 1
ATOM 2948 C CA . ARG A 1 378 ? 13.575 31.959 14.471 1.00 26.78 378 ARG A CA 1
ATOM 2949 C C . ARG A 1 378 ? 12.646 33.096 14.885 1.00 26.78 378 ARG A C 1
ATOM 2951 O O . ARG A 1 378 ? 12.910 33.709 15.912 1.00 26.78 378 ARG A O 1
ATOM 2958 N N . ARG A 1 379 ? 11.587 33.368 14.124 1.00 28.45 379 ARG A N 1
ATOM 2959 C CA . ARG A 1 379 ? 10.358 34.085 14.539 1.00 28.45 379 ARG A CA 1
ATOM 2960 C C . ARG A 1 379 ? 9.536 34.310 13.275 1.00 28.45 379 ARG A C 1
ATOM 2962 O O . ARG A 1 379 ? 9.961 35.113 12.465 1.00 28.45 379 ARG A O 1
ATOM 2969 N N . LEU A 1 380 ? 8.430 33.574 13.109 1.00 24.75 380 LEU A N 1
ATOM 2970 C CA . LEU A 1 380 ? 7.233 33.897 12.298 1.00 24.75 380 LEU A CA 1
ATOM 2971 C C . LEU A 1 380 ? 6.356 32.632 12.162 1.00 24.75 380 LEU A C 1
ATOM 2973 O O . LEU A 1 380 ? 6.094 32.127 11.080 1.00 24.75 380 LEU A O 1
ATOM 2977 N N . TRP A 1 381 ? 5.909 32.090 13.298 1.00 25.81 381 TRP A N 1
ATOM 2978 C CA . TRP A 1 381 ? 4.917 31.007 13.346 1.00 25.81 381 TRP A CA 1
ATOM 2979 C C . TRP A 1 381 ? 3.555 31.567 13.722 1.00 25.81 381 TRP A C 1
ATOM 2981 O O . TRP A 1 381 ? 3.026 31.232 14.775 1.00 25.81 381 TRP A O 1
ATOM 2991 N N . ARG A 1 382 ? 2.989 32.467 12.915 1.00 23.73 382 ARG A N 1
ATOM 2992 C CA . ARG A 1 382 ? 1.561 32.788 13.014 1.00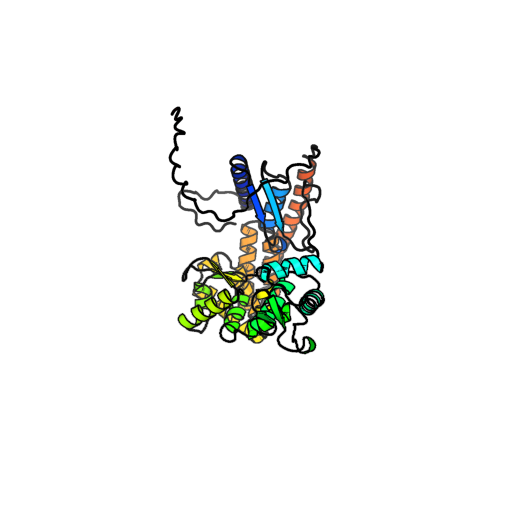 23.73 382 ARG A CA 1
ATOM 2993 C C . ARG A 1 382 ? 1.018 33.079 11.622 1.00 23.73 382 ARG A C 1
ATOM 2995 O O . ARG A 1 382 ? 1.440 34.044 10.996 1.00 23.73 382 ARG A O 1
ATOM 3002 N N . ARG A 1 383 ? 0.025 32.265 11.238 1.00 25.88 383 ARG A N 1
ATOM 3003 C CA . ARG A 1 383 ? -0.939 32.451 10.141 1.00 25.88 383 ARG A CA 1
ATOM 3004 C C . ARG A 1 383 ? -0.563 31.816 8.795 1.00 25.88 383 ARG A C 1
ATOM 3006 O O . ARG A 1 383 ? -0.151 32.498 7.870 1.00 25.88 383 ARG A O 1
ATOM 3013 N N . TRP A 1 384 ? -0.835 30.516 8.674 1.00 26.39 384 TRP A N 1
ATOM 3014 C CA . TRP A 1 384 ? -1.030 29.854 7.382 1.00 26.39 384 TRP A CA 1
ATOM 3015 C C . TRP A 1 384 ? -2.288 28.990 7.461 1.00 26.39 384 TRP A C 1
ATOM 3017 O O . TRP A 1 384 ? -2.402 28.127 8.329 1.00 26.39 384 TRP A O 1
ATOM 3027 N N . HIS A 1 385 ? -3.256 29.291 6.595 1.00 24.14 385 HIS A N 1
ATOM 3028 C CA . HIS A 1 385 ? -4.439 28.470 6.376 1.00 24.14 385 HIS A CA 1
ATOM 3029 C C . HIS A 1 385 ? -4.092 27.385 5.353 1.00 24.14 385 HIS A C 1
ATOM 3031 O O . HIS A 1 385 ? -3.560 27.675 4.285 1.00 24.14 385 HIS A O 1
ATOM 3037 N N . VAL A 1 386 ? -4.387 26.139 5.712 1.00 24.28 386 VAL A N 1
ATOM 3038 C CA . VAL A 1 386 ? -4.253 24.946 4.871 1.00 24.28 386 VAL A CA 1
ATOM 3039 C C . VAL A 1 386 ? -5.432 24.901 3.911 1.00 24.28 386 VAL A C 1
ATOM 3041 O O . VAL A 1 386 ? -6.550 24.921 4.407 1.00 24.28 386 VAL A O 1
ATOM 3044 N N . HIS A 1 387 ? -5.208 24.794 2.599 1.00 24.02 387 HIS A N 1
ATOM 3045 C CA . HIS A 1 387 ? -6.137 24.172 1.643 1.00 24.02 387 HIS A CA 1
ATOM 3046 C C . HIS A 1 387 ? -5.324 23.567 0.489 1.00 24.02 387 HIS A C 1
ATOM 3048 O O . HIS A 1 387 ? -4.625 24.276 -0.232 1.00 24.02 387 HIS A O 1
ATOM 3054 N N . GLY A 1 388 ? -5.413 22.245 0.340 1.00 23.84 388 GLY A N 1
ATOM 3055 C CA . GLY A 1 388 ? -5.082 21.540 -0.894 1.00 23.84 388 GLY A CA 1
ATOM 3056 C C . GLY A 1 388 ? -6.339 21.357 -1.749 1.00 23.84 388 GLY A C 1
ATOM 3057 O O . GLY A 1 388 ? -7.450 21.481 -1.242 1.00 23.84 388 GLY A O 1
ATOM 3058 N N . ILE A 1 389 ? -6.125 20.988 -3.015 1.00 25.94 389 ILE A N 1
ATOM 3059 C CA . ILE A 1 389 ? -7.089 20.759 -4.110 1.00 25.94 389 ILE A CA 1
ATOM 3060 C C . ILE A 1 389 ? -7.227 21.971 -5.049 1.00 25.94 389 ILE A C 1
ATOM 3062 O O . ILE A 1 389 ? -7.910 22.954 -4.779 1.00 25.94 389 ILE A O 1
ATOM 3066 N N . LEU A 1 390 ? -6.591 21.840 -6.219 1.00 29.41 390 LEU A N 1
ATOM 3067 C CA . LEU A 1 390 ? -6.780 22.690 -7.394 1.00 29.41 390 LEU A CA 1
ATOM 3068 C C . LEU A 1 390 ? -8.241 22.614 -7.878 1.00 29.41 390 LEU A C 1
ATOM 3070 O O . LEU A 1 390 ? -8.611 21.714 -8.632 1.00 29.41 390 LEU A O 1
ATOM 3074 N N . ARG A 1 391 ? -9.061 23.594 -7.489 1.00 24.80 391 ARG A N 1
ATOM 3075 C CA . ARG A 1 391 ? -10.221 24.068 -8.260 1.00 24.80 391 ARG A CA 1
ATOM 3076 C C . ARG A 1 391 ? -10.300 25.597 -8.169 1.00 24.80 391 ARG A C 1
ATOM 3078 O O . ARG A 1 391 ? -10.056 26.138 -7.092 1.00 24.80 391 ARG A O 1
ATOM 3085 N N . PRO A 1 392 ? -10.642 26.308 -9.258 1.00 23.81 392 PRO A N 1
ATOM 3086 C CA . PRO A 1 392 ? -10.857 27.748 -9.195 1.00 23.81 392 PRO A CA 1
ATOM 3087 C C . PRO A 1 392 ? -12.104 28.044 -8.352 1.00 23.81 392 PRO A C 1
ATOM 3089 O O . PRO A 1 392 ? -13.201 27.578 -8.656 1.00 23.81 392 PRO A O 1
ATOM 3092 N N . VAL A 1 393 ? -11.923 28.811 -7.279 1.00 28.83 393 VAL A N 1
ATOM 3093 C CA . VAL A 1 393 ? -13.010 29.358 -6.457 1.00 28.83 393 VAL A CA 1
ATOM 3094 C C . VAL A 1 393 ? -13.522 30.633 -7.148 1.00 28.83 393 VAL A C 1
ATOM 3096 O O . VAL A 1 393 ? -12.699 31.488 -7.485 1.00 28.83 393 VAL A O 1
ATOM 3099 N N . PRO A 1 394 ? -14.835 30.798 -7.402 1.00 30.92 394 PRO A N 1
ATOM 3100 C CA . PRO A 1 394 ? -15.359 32.044 -7.956 1.00 30.92 394 PRO A CA 1
ATOM 3101 C C . PRO A 1 394 ? -15.230 33.191 -6.935 1.00 30.92 394 PRO A C 1
ATOM 3103 O O . PRO A 1 394 ? -15.304 32.946 -5.727 1.00 30.92 394 PRO A O 1
ATOM 3106 N N . PRO A 1 395 ? -15.038 34.446 -7.382 1.00 34.66 395 PRO A N 1
ATOM 3107 C CA . PRO A 1 395 ? -14.871 35.573 -6.473 1.00 34.66 395 PRO A CA 1
ATOM 3108 C C . PRO A 1 395 ? -16.146 35.826 -5.645 1.00 34.66 395 PRO A C 1
ATOM 3110 O O . PRO A 1 395 ? -17.256 35.632 -6.148 1.00 34.66 395 PRO A O 1
ATOM 3113 N N . PRO A 1 396 ? -16.013 36.281 -4.384 1.00 33.28 396 PRO A N 1
ATOM 3114 C CA . PRO A 1 396 ? -17.156 36.592 -3.532 1.00 33.28 396 PRO A CA 1
ATOM 3115 C C . PRO A 1 396 ? -17.959 37.793 -4.073 1.00 33.28 396 PRO A C 1
ATOM 3117 O O . PRO A 1 396 ? -17.378 38.697 -4.682 1.00 33.28 396 PRO A O 1
ATOM 3120 N N . PRO A 1 397 ? -19.285 37.849 -3.840 1.00 32.09 397 PRO A N 1
ATOM 3121 C CA . PRO A 1 397 ? -20.116 38.962 -4.285 1.00 32.09 397 PRO A CA 1
ATOM 3122 C C . PRO A 1 397 ? -19.717 40.267 -3.581 1.00 32.09 397 PRO A C 1
ATOM 3124 O O . PRO A 1 397 ? -19.473 40.300 -2.375 1.00 32.09 397 PRO A O 1
ATOM 3127 N N . ALA A 1 398 ? -19.661 41.357 -4.350 1.00 33.75 398 ALA A N 1
ATOM 3128 C CA . ALA A 1 398 ? -19.282 42.679 -3.866 1.00 33.75 398 ALA A CA 1
ATOM 3129 C C . ALA A 1 398 ? -20.212 43.155 -2.733 1.00 33.75 398 ALA A C 1
ATOM 3131 O O . ALA A 1 398 ? -21.415 43.345 -2.927 1.00 33.75 398 ALA A O 1
ATOM 3132 N N . ALA A 1 399 ? -19.644 43.384 -1.547 1.00 34.50 399 ALA A N 1
ATOM 3133 C CA . ALA A 1 399 ? -20.364 43.953 -0.418 1.00 34.50 399 ALA A CA 1
ATOM 3134 C C . ALA A 1 399 ? -20.785 45.402 -0.723 1.00 34.50 399 ALA A C 1
ATOM 3136 O O . ALA A 1 399 ? -19.957 46.277 -0.995 1.00 34.50 399 ALA A O 1
ATOM 3137 N N . ARG A 1 400 ? -22.097 45.654 -0.659 1.00 32.97 400 ARG A N 1
ATOM 3138 C CA . ARG A 1 400 ? -22.706 46.988 -0.698 1.00 32.97 400 ARG A CA 1
ATOM 3139 C C . ARG A 1 400 ? -22.073 47.883 0.373 1.00 32.97 400 ARG A C 1
ATOM 3141 O O . ARG A 1 400 ? -22.121 47.570 1.559 1.00 32.97 400 ARG A O 1
ATOM 3148 N N . ARG A 1 401 ? -21.537 49.033 -0.046 1.00 31.59 401 ARG A N 1
ATOM 3149 C CA . ARG A 1 401 ? -21.139 50.129 0.849 1.00 31.59 401 ARG A CA 1
ATOM 3150 C C . ARG A 1 401 ? -22.363 50.621 1.627 1.00 31.59 401 ARG A C 1
ATOM 3152 O O . ARG A 1 401 ? -23.209 51.313 1.065 1.00 31.59 401 ARG A O 1
ATOM 3159 N N . ILE A 1 402 ? -22.438 50.305 2.916 1.00 33.22 402 ILE A N 1
ATOM 3160 C CA . ILE A 1 402 ? -23.336 50.989 3.848 1.00 33.22 402 ILE A CA 1
ATOM 3161 C C . ILE A 1 402 ? -22.693 52.345 4.156 1.00 33.22 402 ILE A C 1
ATOM 3163 O O . ILE A 1 402 ? -21.646 52.424 4.795 1.00 33.22 402 ILE A O 1
ATOM 3167 N N . ARG A 1 403 ? -23.288 53.420 3.627 1.00 32.06 403 ARG A N 1
ATOM 3168 C CA . ARG A 1 403 ? -22.951 54.800 3.995 1.00 32.06 403 ARG A CA 1
ATOM 3169 C C . ARG A 1 403 ? -23.363 55.026 5.451 1.00 32.06 403 ARG A C 1
ATOM 3171 O O . ARG A 1 403 ? -24.540 54.899 5.774 1.00 32.06 403 ARG A O 1
ATOM 3178 N N . ALA A 1 404 ? -22.410 55.406 6.299 1.00 32.88 404 ALA A N 1
ATOM 3179 C CA . ALA A 1 404 ? -22.701 56.014 7.589 1.00 32.88 404 ALA A CA 1
ATOM 3180 C C . ALA A 1 404 ? -23.361 57.380 7.342 1.00 32.88 404 ALA A C 1
ATOM 3182 O O . ALA A 1 404 ? -22.720 58.312 6.858 1.00 32.88 404 ALA A O 1
ATOM 3183 N N . GLY A 1 405 ? -24.664 57.465 7.602 1.00 33.00 405 GLY A N 1
ATOM 3184 C CA . GLY A 1 405 ? -25.399 58.721 7.653 1.00 33.00 405 GLY A CA 1
ATOM 3185 C C . GLY A 1 405 ? -25.248 59.336 9.037 1.00 33.00 405 GLY A C 1
ATOM 3186 O O . GLY A 1 405 ? -25.755 58.799 10.018 1.00 33.00 405 GLY A O 1
ATOM 3187 N N . THR A 1 406 ? -24.556 60.465 9.104 1.00 37.78 406 THR A N 1
ATOM 3188 C CA . THR A 1 406 ? -24.643 61.425 10.199 1.00 37.78 406 THR A CA 1
ATOM 3189 C C . THR A 1 406 ? -26.077 61.954 10.294 1.00 37.78 406 THR A C 1
ATOM 3191 O O . THR A 1 406 ? -26.630 62.449 9.311 1.00 37.78 406 THR A O 1
ATOM 3194 N N . ARG A 1 407 ? -26.694 61.877 11.478 1.00 34.84 407 ARG A N 1
ATOM 3195 C CA . ARG A 1 407 ? -27.909 62.638 11.797 1.00 34.84 407 ARG A CA 1
ATOM 3196 C C . ARG A 1 407 ? -27.730 63.363 13.127 1.00 34.84 407 ARG A C 1
ATOM 3198 O O . ARG A 1 407 ? -27.682 62.758 14.190 1.00 34.84 407 ARG A O 1
ATOM 3205 N N . SER A 1 408 ? -27.589 64.674 12.994 1.00 33.66 408 SER A N 1
ATOM 3206 C CA . SER A 1 408 ? -27.750 65.723 13.995 1.00 33.66 408 SER A CA 1
ATOM 3207 C C . SER A 1 408 ? -29.233 65.990 14.290 1.00 33.66 408 SER A C 1
ATOM 3209 O O . SER A 1 408 ? -29.994 66.060 13.327 1.00 33.66 408 SER A O 1
ATOM 3211 N N . GLY A 1 409 ? -29.576 66.263 15.560 1.00 37.50 409 GLY A N 1
ATOM 3212 C CA . GLY A 1 409 ? -30.785 66.974 16.044 1.00 37.50 409 GLY A CA 1
ATOM 3213 C C . GLY A 1 409 ? -32.137 66.290 15.779 1.00 37.50 409 GLY A C 1
ATOM 3214 O O . GLY A 1 409 ? -32.355 65.724 14.719 1.00 37.50 409 GLY A O 1
ATOM 3215 N N . ARG A 1 410 ? -33.120 66.300 16.674 1.00 36.78 410 ARG A N 1
ATOM 3216 C CA . ARG A 1 410 ? -33.444 67.119 17.847 1.00 36.78 410 ARG A CA 1
ATOM 3217 C C . ARG A 1 410 ? -34.138 66.236 18.877 1.00 36.78 410 ARG A C 1
ATOM 3219 O O . ARG A 1 410 ? -34.758 65.243 18.432 1.00 36.78 410 ARG A O 1
#